Protein AF-0000000085115588 (afdb_homodimer)

Solvent-accessible surface area (backbone atoms only — not comparable to full-atom values): 31156 Å² total; per-residue (Å²): 132,54,76,67,56,54,48,55,49,46,56,51,49,45,51,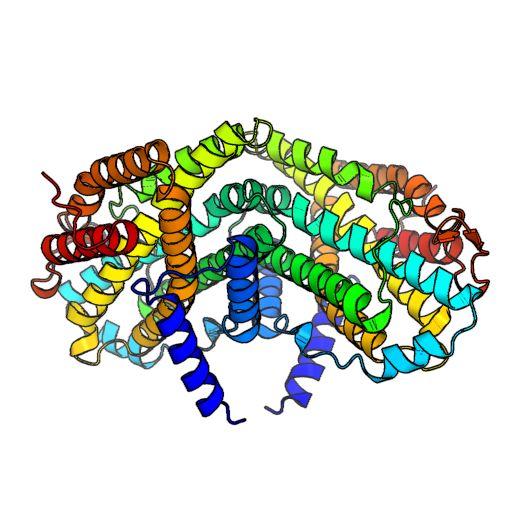53,56,56,45,58,85,53,86,68,87,64,49,72,54,57,49,23,39,52,49,28,51,47,40,58,72,66,60,59,78,54,64,84,73,57,63,46,67,68,26,34,55,49,54,72,67,46,56,70,63,61,42,43,46,49,52,50,53,49,31,40,49,34,53,50,30,41,51,48,37,76,43,39,52,35,60,33,69,57,42,91,42,72,36,38,25,43,25,44,34,50,49,44,40,49,26,40,47,52,24,48,39,39,55,49,42,27,61,67,47,67,63,50,78,72,65,90,77,64,74,46,60,64,68,70,43,41,64,60,52,30,51,53,37,54,70,30,65,87,51,56,70,66,60,35,49,52,46,48,52,52,45,34,44,50,50,24,40,42,48,47,46,27,51,47,52,41,50,54,51,30,46,34,55,69,35,41,77,78,72,44,36,61,27,59,50,51,49,48,52,56,50,48,56,53,42,43,54,49,28,29,50,28,46,51,48,49,33,60,49,34,72,43,65,71,47,34,51,50,52,52,50,50,52,61,66,44,46,69,41,59,54,50,44,69,71,54,82,43,66,50,96,89,40,78,47,78,79,63,83,57,46,54,44,54,63,45,49,51,52,40,48,52,49,52,50,32,55,46,64,35,89,74,64,66,78,122,130,55,77,67,56,56,48,55,50,46,53,50,49,47,51,52,56,56,45,59,85,54,86,68,88,63,48,71,54,56,49,23,40,52,51,28,52,47,40,59,72,65,60,60,78,52,66,85,74,56,62,49,67,66,24,34,54,48,55,72,67,46,55,69,63,62,44,44,46,50,52,51,52,50,30,40,50,33,53,49,29,40,51,49,39,76,43,38,53,36,62,32,69,56,43,91,41,72,36,38,26,46,25,44,34,48,50,44,40,47,25,40,47,52,23,49,38,40,54,49,42,26,63,68,48,67,63,50,78,70,65,90,77,66,73,47,59,65,68,69,45,41,64,60,52,30,52,52,36,54,70,30,64,87,50,56,70,66,61,35,49,54,46,48,51,52,46,34,44,50,51,25,40,42,47,46,46,27,52,48,52,41,50,55,52,30,46,34,56,69,36,41,76,77,71,42,36,61,28,59,49,50,50,49,53,55,50,48,54,55,43,44,54,48,26,29,49,27,45,52,49,49,35,60,49,35,74,41,64,70,47,33,50,52,53,51,50,50,53,60,65,45,46,69,40,59,53,50,45,71,70,55,84,44,66,49,95,89,38,78,48,77,78,63,83,58,46,56,45,54,62,47,48,51,53,40,49,52,49,50,51,32,57,46,64,34,89,75,62,66,80,124

InterPro domains:
  IPR000358 Ribonucleotide reductase small subunit family [PF00268] (33-241)
  IPR000358 Ribonucleotide reductase small subunit family [PTHR23409] (27-239)
  IPR009078 Ferritin-like superfamily [SSF47240] (31-263)
  IPR012348 Ribonucleotide reductase-like [G3DSA:1.10.620.20] (21-287)

Secondary structure (DSSP, 8-state):
--HHHHHHHHHHHHHHHT-TTS-----HHHHHHHHHHHHHHH----GGGS--HHHHHHHHHS-HHHHHHHHHHHHHHHHHHHHHHHH-HHHHHH-SSHHHHHHHHHHHHHHHHHHHHHHHHIIIII-SPPPS----TTGGGHHHHHHH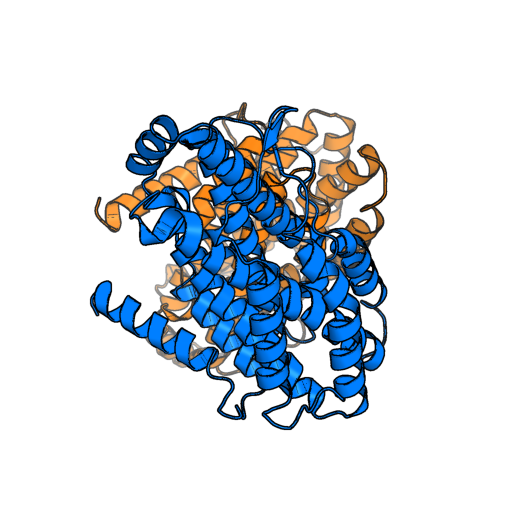HHHTTTS-HHHHHHHHHHHHIIIIIIIIIIIIHHHHHHHHHHTGGGT--HHHHHHHHHHHHHHHHHHHHHHHHHHHHTTSHHHHHHHHHHHHHHHHHHHTTTSS-EEETTEEEPPPGGG-HHHHHHHHHHHHHHHHH-TT----/--HHHHHHHHHHHHHHHT-TTS-----HHHHHHHHHHHHHHH----GGGS--HHHHHHHHHS-HHHHHHHHHHHHHHHHHHHHHHHH-HHHHHH-SSHHHHHHHHHHHHHHHHHHHHHHHHIIIII-SPPPS----TTGGGHHHHHHHHHHTTTS-HHHHHHHHHHHHIIIIIIIIIIIIHHHHHHHHHHTGGGT--HHHHHHHHHHHHHHHHHHHHHHHHHHHHTTSHHHHHHHHHHHHHHHHHHHTTTSS-EEETTEEEPPPGGG-HHHHHHHHHHHHHHHHH-TT----

pLDDT: mean 91.79, std 13.04, range [29.45, 98.94]

Sequence (584 aa):
MSVNQNEVNIDQELEALQDLSHESEESPKALAWKLYQMAIRFGTWNPQEIDLSEDKKHFKQLDEQRRAYLIHFCTGFWNAEENVALKFCPWIMIAPSIEQQAFLSTQLVDEFKHTEFFIRYFAEVLQTDREVKVLNLVHDTLDERARQLLSVLDKGPEEREIAMLEGLVHYQGVIEGIQAMVGYEVFEAVYGQYGLFPGLKEGFKQIKRDEGRHVGYGLRMMKYLSKNPSYAKRIKELFEEFLPKILVRYDQEIVVNGKRYDIPAEVNGKERLTRMYQRRLKDIFGLEANLVMSVNQNEVNIDQELEALQDLSHESEESPKALAWKLYQMAIRFGTWNPQEIDLSEDKKHFKQLDEQRRAYLIHFCTGFWNAEENVALKFCPWIMIAPSIEQQAFLSTQLVDEFKHTEFFIRYFAEVLQTDREVKVLNLVHDTLDERARQLLSVLDKGPEEREIAMLEGLVHYQGVIEGIQAMVGYEVFEAVYGQYGLFPGLKEGFKQIKRDEGRHVGYGLRMMKYLSKNPSYAKRIKELFEEFLPKILVRYDQEIVVNGKRYDIPAEVNGKERLTRMYQRRLKDIFGLEANLV

Nearest PDB structures (foldseek):
  6f6e-assembly1_B  TM=8.573E-01  e=2.546E-09  Geobacillus kaustophilus HTA426
  6qk1-assembly1_A-2  TM=8.504E-01  e=2.888E-09  Geobacillus kaustophilus HTA426
  6f6l-assembly1_B  TM=8.409E-01  e=2.888E-09  Geobacillus kaustophilus HTA426
  6i92-assembly1_A-2  TM=8.564E-01  e=5.654E-09  Geobacillus kaustophilus HTA426
  7qbk-assembly1_A-2  TM=8.369E-01  e=9.421E-08  Sulfolobus acidocaldarius DSM 639

Structure (mmCIF, N/CA/C/O backbone):
data_AF-0000000085115588-model_v1
#
loop_
_entity.id
_entity.type
_entity.pdbx_description
1 polymer 'Ribonucleotide reductase small subunit'
#
loop_
_atom_site.group_PDB
_atom_site.id
_atom_site.type_symbol
_atom_site.label_atom_id
_atom_site.label_alt_id
_atom_site.label_comp_id
_atom_site.label_asym_id
_atom_site.label_entity_id
_atom_site.label_seq_id
_atom_site.pdbx_PDB_ins_code
_atom_site.Cartn_x
_atom_site.Cartn_y
_atom_site.Cartn_z
_atom_site.occupancy
_atom_site.B_iso_or_equiv
_atom_site.auth_seq_id
_atom_site.auth_comp_id
_atom_site.auth_asym_id
_atom_site.auth_atom_id
_atom_site.pdbx_PDB_model_num
ATOM 1 N N . MET A 1 1 ? -9.727 11.086 -24.984 1 32.19 1 MET A N 1
ATOM 2 C CA . MET A 1 1 ? -10.07 12.273 -24.219 1 32.19 1 MET A CA 1
ATOM 3 C C . MET A 1 1 ? -8.812 12.984 -23.719 1 32.19 1 MET A C 1
ATOM 5 O O . MET A 1 1 ? -7.875 12.344 -23.25 1 32.19 1 MET A O 1
ATOM 9 N N . SER A 1 2 ? -8.703 14.242 -23.875 1 37.25 2 SER A N 1
ATOM 10 C CA . SER A 1 2 ? -7.484 15.008 -23.625 1 37.25 2 SER A CA 1
ATOM 11 C C . SER A 1 2 ? -7.102 14.969 -22.156 1 37.25 2 SER A C 1
ATOM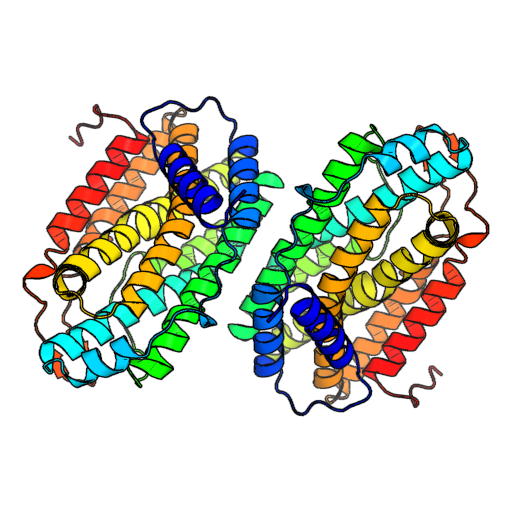 13 O O . SER A 1 2 ? -7.965 14.812 -21.297 1 37.25 2 SER A O 1
ATOM 15 N N . VAL A 1 3 ? -5.754 14.961 -21.812 1 45.66 3 VAL A N 1
ATOM 16 C CA . VAL A 1 3 ? -5.191 15.102 -20.484 1 45.66 3 VAL A CA 1
ATOM 17 C C . VAL A 1 3 ? -6.012 16.094 -19.672 1 45.66 3 VAL A C 1
ATOM 19 O O . VAL A 1 3 ? -6.289 15.875 -18.484 1 45.66 3 VAL A O 1
ATOM 22 N N . ASN A 1 4 ? -6.402 17.203 -20.25 1 45.53 4 ASN A N 1
ATOM 23 C CA . ASN A 1 4 ? -7.133 18.297 -19.594 1 45.53 4 ASN A CA 1
ATOM 24 C C . ASN A 1 4 ? -8.555 17.875 -19.234 1 45.53 4 ASN A C 1
ATOM 26 O O . ASN A 1 4 ? -9.039 18.203 -18.156 1 45.53 4 ASN A O 1
ATOM 30 N N . GLN A 1 5 ? -9.164 17.156 -20.031 1 46.38 5 GLN A N 1
ATOM 31 C CA . GLN A 1 5 ? -10.539 16.719 -19.797 1 46.38 5 GLN A CA 1
ATOM 32 C C . GLN A 1 5 ? -10.594 15.656 -18.688 1 46.38 5 GLN A C 1
ATOM 34 O O . GLN A 1 5 ? -11.5 15.672 -17.859 1 46.38 5 GLN A O 1
ATOM 39 N N . ASN A 1 6 ? -9.57 14.938 -18.641 1 51.12 6 ASN A N 1
ATOM 40 C CA . ASN A 1 6 ? -9.508 13.898 -17.609 1 51.12 6 ASN A CA 1
ATOM 41 C C . ASN A 1 6 ? -9.266 14.492 -16.219 1 51.12 6 ASN A C 1
ATOM 43 O O . ASN A 1 6 ? -9.828 14.023 -15.234 1 51.12 6 ASN A O 1
ATOM 47 N N . GLU A 1 7 ? -8.57 15.602 -16.297 1 55.06 7 GLU A N 1
ATOM 48 C CA . GLU A 1 7 ? -8.328 16.281 -15.031 1 55.06 7 GLU A CA 1
ATOM 49 C C . GLU A 1 7 ? -9.602 16.922 -14.5 1 55.06 7 GLU A C 1
ATOM 51 O O . GLU A 1 7 ? -9.883 16.875 -13.297 1 55.06 7 GLU A O 1
ATOM 56 N N . VAL A 1 8 ? -10.273 17.578 -15.344 1 51.06 8 VAL A N 1
ATOM 57 C CA . VAL A 1 8 ? -11.508 18.25 -14.969 1 51.06 8 VAL A CA 1
ATOM 58 C C . VAL A 1 8 ? -12.516 17.234 -14.43 1 51.06 8 VAL A C 1
ATOM 60 O O . VAL A 1 8 ? -13.195 17.5 -13.43 1 51.06 8 VAL A O 1
ATOM 63 N N . ASN A 1 9 ? -12.445 16.125 -14.961 1 64 9 ASN A N 1
ATOM 64 C CA . ASN A 1 9 ? -13.398 15.094 -14.562 1 64 9 ASN A CA 1
ATOM 65 C C . ASN A 1 9 ? -13.047 14.492 -13.211 1 64 9 ASN A C 1
ATOM 67 O O . ASN A 1 9 ? -13.922 14.289 -12.367 1 64 9 ASN A O 1
ATOM 71 N N . ILE A 1 10 ? -11.836 14.578 -12.953 1 65.38 10 ILE A N 1
ATOM 72 C CA . ILE A 1 10 ? -11.391 14.008 -11.688 1 65.38 10 ILE A CA 1
ATOM 73 C C . ILE A 1 10 ? -11.75 14.953 -10.539 1 65.38 10 ILE A C 1
ATOM 75 O O . ILE A 1 10 ? -12.234 14.516 -9.5 1 65.38 10 ILE A O 1
ATOM 79 N N . ASP A 1 11 ? -11.469 16.219 -10.773 1 67.5 11 ASP A N 1
ATOM 80 C CA . ASP A 1 11 ? -11.75 17.203 -9.734 1 67.5 11 ASP A CA 1
ATOM 81 C C . ASP A 1 11 ? -13.242 17.25 -9.406 1 67.5 11 ASP A C 1
ATOM 83 O O . ASP A 1 11 ? -13.625 17.359 -8.242 1 67.5 11 ASP A O 1
ATOM 87 N N . GLN A 1 12 ? -13.945 17.062 -10.406 1 69.31 12 GLN A N 1
ATOM 88 C CA . GLN A 1 12 ? -15.391 17.047 -10.203 1 69.31 12 GLN A CA 1
ATOM 89 C C . GLN A 1 12 ? -15.82 15.805 -9.438 1 69.31 12 GLN A C 1
ATOM 91 O O . GLN A 1 12 ? -16.672 15.883 -8.547 1 69.31 12 GLN A O 1
ATOM 96 N N . GLU A 1 13 ? -15.211 14.734 -9.797 1 69.94 13 GLU A N 1
ATOM 97 C CA . GLU A 1 13 ? -15.547 13.5 -9.102 1 69.94 13 GLU A CA 1
ATOM 98 C C . GLU A 1 13 ? -15.117 13.547 -7.641 1 69.94 13 GLU A C 1
ATOM 100 O O . GLU A 1 13 ? -15.844 13.086 -6.758 1 69.94 13 GLU A O 1
ATOM 105 N N . LEU A 1 14 ? -14.023 14.094 -7.457 1 72.38 14 LEU A N 1
ATOM 106 C CA . LEU A 1 14 ? -13.523 14.234 -6.094 1 72.38 14 LEU A CA 1
ATOM 107 C C . LEU A 1 14 ? -14.406 15.18 -5.281 1 72.38 14 LEU A C 1
ATOM 109 O O . LEU A 1 14 ? -14.68 14.922 -4.109 1 72.38 14 LEU A O 1
ATOM 113 N N . GLU A 1 15 ? -14.812 16.25 -5.969 1 68.38 15 GLU A N 1
ATOM 114 C CA . GLU A 1 15 ? -15.719 17.188 -5.312 1 68.38 15 GLU A CA 1
ATOM 115 C C . GLU A 1 15 ? -17.031 16.516 -4.945 1 68.38 15 GLU A C 1
ATOM 117 O O . GLU A 1 15 ? -17.578 16.766 -3.869 1 68.38 15 GLU A O 1
ATOM 122 N N . ALA A 1 16 ? -17.422 15.664 -5.785 1 67.69 16 ALA A N 1
ATOM 123 C CA . ALA A 1 16 ? -18.672 14.953 -5.535 1 67.69 16 ALA A CA 1
ATOM 124 C C . ALA A 1 16 ? -18.531 13.992 -4.355 1 67.69 16 ALA A C 1
ATOM 126 O O . ALA A 1 16 ? -19.453 13.859 -3.545 1 67.69 16 ALA A O 1
ATOM 127 N N . LEU A 1 17 ? -17.469 13.469 -4.266 1 71.06 17 LEU A N 1
ATOM 128 C CA . LEU A 1 17 ? -17.188 12.523 -3.188 1 71.06 17 LEU A CA 1
ATOM 129 C C . LEU A 1 17 ? -17.156 13.242 -1.84 1 71.06 17 LEU A C 1
ATOM 131 O O . LEU A 1 17 ? -17.516 12.664 -0.815 1 71.06 17 LEU A O 1
ATOM 135 N N . GLN A 1 18 ? -16.781 14.445 -1.926 1 68.62 18 GLN A N 1
ATOM 136 C CA . GLN A 1 18 ? -16.625 15.211 -0.694 1 68.62 18 GLN A CA 1
ATOM 137 C C . GLN A 1 18 ? -17.906 15.953 -0.331 1 68.62 18 GLN A C 1
ATOM 139 O O . GLN A 1 18 ? -17.984 16.594 0.717 1 68.62 18 GLN A O 1
ATOM 144 N N . ASP A 1 19 ? -18.828 15.836 -1.34 1 66.12 19 ASP A N 1
ATOM 145 C CA . ASP A 1 19 ? -20.125 16.438 -1.044 1 66.12 19 ASP A CA 1
ATOM 146 C C . ASP A 1 19 ? -20.938 15.57 -0.087 1 66.12 19 ASP A C 1
ATOM 148 O O . ASP A 1 19 ? -21.656 14.672 -0.519 1 66.12 19 ASP A O 1
ATOM 152 N N . LEU A 1 20 ? -20.844 15.758 1.133 1 67.06 20 LEU A N 1
ATOM 153 C CA . LEU A 1 20 ? -21.438 14.977 2.207 1 67.06 20 LEU A CA 1
ATOM 154 C C . LEU A 1 20 ? -22.891 15.391 2.42 1 67.06 20 LEU A C 1
ATOM 156 O O . LEU A 1 20 ? -23.578 14.859 3.303 1 67.06 20 LEU A O 1
ATOM 160 N N . SER A 1 21 ? -23.266 16.328 1.615 1 61.66 21 SER A N 1
ATOM 161 C CA . SER A 1 21 ? -24.641 16.812 1.773 1 61.66 21 SER A CA 1
ATOM 162 C C . SER A 1 21 ? -25.641 15.781 1.265 1 61.66 21 SER A C 1
ATOM 164 O O . SER A 1 21 ? -26.812 15.812 1.648 1 61.66 21 SER A O 1
ATOM 166 N N . HIS A 1 22 ? -25.156 14.945 0.416 1 61 22 HIS A N 1
ATOM 167 C CA . HIS A 1 22 ? -26.078 13.938 -0.104 1 61 22 HIS A CA 1
ATOM 168 C C . HIS A 1 22 ? -25.812 12.57 0.511 1 61 22 HIS A C 1
ATOM 170 O O . HIS A 1 22 ? -24.656 12.148 0.623 1 61 22 HIS A O 1
ATOM 176 N N . GLU A 1 23 ? -26.922 12.156 1.131 1 62.22 23 GLU A N 1
ATOM 177 C CA . GLU A 1 23 ? -26.828 10.797 1.647 1 62.22 23 GLU A CA 1
ATOM 178 C C . GLU A 1 23 ? -26.484 9.805 0.537 1 62.22 23 GLU A C 1
ATOM 180 O O . GLU A 1 23 ? -27.047 9.867 -0.554 1 62.22 23 GLU A O 1
ATOM 185 N N . SER A 1 24 ? -25.359 9.203 0.703 1 65.25 24 SER A N 1
ATOM 186 C CA . SER A 1 24 ? -25.016 8.172 -0.266 1 65.25 24 SER A CA 1
ATOM 187 C C . SER A 1 24 ? -25.594 6.82 0.147 1 65.25 24 SER A C 1
ATOM 189 O O . SER A 1 24 ? -25.562 6.457 1.326 1 65.25 24 SER A O 1
ATOM 191 N N . GLU A 1 25 ? -26.312 6.246 -0.716 1 70.5 25 GLU A N 1
ATOM 192 C CA . GLU A 1 25 ? -26.828 4.895 -0.507 1 70.5 25 GLU A CA 1
ATOM 193 C C . GLU A 1 25 ? -25.75 3.85 -0.799 1 70.5 25 GLU A C 1
ATOM 195 O O . GLU A 1 25 ? -26.016 2.648 -0.692 1 70.5 25 GLU A O 1
ATOM 200 N N . GLU A 1 26 ? -24.656 4.355 -0.874 1 84.62 26 GLU A N 1
ATOM 201 C CA . GLU A 1 26 ? -23.594 3.445 -1.26 1 84.62 26 GLU A CA 1
ATOM 202 C C . GLU A 1 26 ? -23.047 2.678 -0.054 1 84.62 26 GLU A C 1
ATOM 204 O O . GLU A 1 26 ? -22.828 3.258 1.012 1 84.62 26 GLU A O 1
ATOM 209 N N . SER A 1 27 ? -22.938 1.324 -0.214 1 92.56 27 SER A N 1
ATOM 210 C CA . SER A 1 27 ? -22.359 0.505 0.852 1 92.56 27 SER A CA 1
ATOM 211 C C . SER A 1 27 ? -20.891 0.828 1.072 1 92.56 27 SER A C 1
ATOM 213 O O . SER A 1 27 ? -20.219 1.354 0.178 1 92.56 27 SER A O 1
ATOM 215 N N . PRO A 1 28 ? -20.422 0.556 2.268 1 93.94 28 PRO A N 1
ATOM 216 C CA . PRO A 1 28 ? -19 0.773 2.533 1 93.94 28 PRO A CA 1
ATOM 217 C C . PRO A 1 28 ? -18.094 0.077 1.518 1 93.94 28 PRO A C 1
ATOM 219 O O . PRO A 1 28 ? -17.094 0.651 1.079 1 93.94 28 PRO A O 1
ATOM 222 N N . LYS A 1 29 ? -18.438 -1.104 1.117 1 95.75 29 LYS A N 1
ATOM 223 C CA . LYS A 1 29 ? -17.656 -1.852 0.141 1 95.75 29 LYS A CA 1
ATOM 224 C C . LYS A 1 29 ? -17.656 -1.151 -1.215 1 95.75 29 LYS A C 1
ATOM 226 O O . LYS A 1 29 ? -16.609 -1.028 -1.854 1 95.75 29 LYS A O 1
ATOM 231 N N . ALA A 1 30 ? -18.797 -0.751 -1.607 1 95.25 30 ALA A N 1
ATOM 232 C CA . ALA A 1 30 ? -18.938 -0.085 -2.9 1 95.25 30 ALA A CA 1
ATOM 233 C C . ALA A 1 30 ? -18.188 1.246 -2.914 1 95.25 30 ALA A C 1
ATOM 235 O O . ALA A 1 30 ? -17.531 1.59 -3.902 1 95.25 30 ALA A O 1
ATOM 236 N N . LEU A 1 31 ? -18.297 1.987 -1.843 1 94.25 31 LEU A N 1
ATOM 237 C CA . LEU A 1 31 ? -17.578 3.25 -1.707 1 94.25 31 LEU A CA 1
ATOM 238 C C . LEU A 1 31 ? -16.062 3.031 -1.808 1 94.25 31 LEU A C 1
ATOM 240 O O . LEU A 1 31 ? -15.383 3.729 -2.561 1 94.25 31 LEU A O 1
ATOM 244 N N . ALA A 1 32 ? -15.609 2.041 -1.048 1 97.25 32 ALA A N 1
ATOM 245 C CA . ALA A 1 32 ? -14.18 1.757 -1.023 1 97.25 32 ALA A CA 1
ATOM 246 C C . ALA A 1 32 ? -13.672 1.352 -2.406 1 97.25 32 ALA A C 1
ATOM 248 O O . ALA A 1 32 ? -12.602 1.788 -2.838 1 97.25 32 ALA A O 1
ATOM 249 N N . TRP A 1 33 ? -14.43 0.535 -3.057 1 96.94 33 TRP A N 1
ATOM 250 C CA . TRP A 1 33 ? -14.039 0.072 -4.383 1 96.94 33 TRP A CA 1
ATOM 251 C C . TRP A 1 33 ? -13.977 1.233 -5.371 1 96.94 33 TRP A C 1
ATOM 253 O O . TRP A 1 33 ? -13.055 1.316 -6.188 1 96.94 33 TRP A O 1
ATOM 263 N N . LYS A 1 34 ? -14.938 2.102 -5.293 1 94.25 34 LYS A N 1
ATOM 264 C CA . LYS A 1 34 ? -14.969 3.293 -6.137 1 94.25 34 LYS A CA 1
ATOM 265 C C . LYS A 1 34 ? -13.742 4.168 -5.891 1 94.25 34 LYS A C 1
ATOM 267 O O . LYS A 1 34 ? -13.109 4.629 -6.84 1 94.25 34 LYS A O 1
ATOM 272 N N . LEU A 1 35 ? -13.453 4.367 -4.672 1 96.19 35 LEU A N 1
ATOM 273 C CA . LEU A 1 35 ? -12.32 5.207 -4.309 1 96.19 35 LEU A CA 1
ATOM 274 C C . LEU A 1 35 ? -11.008 4.543 -4.691 1 96.19 35 LEU A C 1
ATOM 276 O O . LEU A 1 35 ? -10.055 5.223 -5.086 1 96.19 35 LEU A O 1
ATOM 280 N N . TYR A 1 36 ? -10.977 3.234 -4.555 1 97.94 36 TYR A N 1
ATOM 281 C CA . TYR A 1 36 ? -9.82 2.479 -5.031 1 97.94 36 TYR A CA 1
ATOM 282 C C . TYR A 1 36 ? -9.602 2.693 -6.523 1 97.94 36 TYR A C 1
ATOM 284 O O . TYR A 1 36 ? -8.492 3.021 -6.953 1 97.94 36 TYR A O 1
ATOM 292 N N . GLN A 1 37 ? -10.648 2.568 -7.266 1 96.19 37 GLN A N 1
ATOM 293 C CA . GLN A 1 37 ? -10.555 2.756 -8.711 1 96.19 37 GLN A CA 1
ATOM 294 C C . GLN A 1 37 ? -10.102 4.172 -9.055 1 96.19 37 GLN A C 1
ATOM 296 O O . GLN A 1 37 ? -9.32 4.371 -9.992 1 96.19 37 GLN A O 1
ATOM 301 N N . MET A 1 38 ? -10.555 5.109 -8.344 1 94.06 38 MET A N 1
ATOM 302 C CA . MET A 1 38 ? -10.141 6.496 -8.555 1 94.06 38 MET A CA 1
ATOM 303 C C . MET A 1 38 ? -8.648 6.668 -8.281 1 94.06 38 MET A C 1
ATOM 305 O O . MET A 1 38 ? -7.961 7.371 -9.023 1 94.06 38 MET A O 1
ATOM 309 N N . ALA A 1 39 ? -8.203 6.039 -7.219 1 97 39 ALA A N 1
ATOM 310 C CA . ALA A 1 39 ? -6.781 6.133 -6.879 1 97 39 ALA A CA 1
ATOM 311 C C . ALA A 1 39 ? -5.918 5.52 -7.977 1 97 39 ALA A C 1
ATOM 313 O O . ALA A 1 39 ? -4.871 6.07 -8.328 1 97 39 ALA A O 1
ATOM 314 N N . ILE A 1 40 ? -6.352 4.371 -8.492 1 97 40 ILE A N 1
ATOM 315 C CA . ILE A 1 40 ? -5.602 3.678 -9.539 1 97 40 ILE A CA 1
ATOM 316 C C . ILE A 1 40 ? -5.543 4.547 -10.789 1 97 40 ILE A C 1
ATOM 318 O O . ILE A 1 40 ? -4.52 4.594 -11.477 1 97 40 ILE A O 1
ATOM 322 N N . ARG A 1 41 ? -6.527 5.289 -11.039 1 92.31 41 ARG A N 1
ATOM 323 C CA . ARG A 1 41 ? -6.629 6.066 -12.273 1 92.31 41 ARG A CA 1
ATOM 324 C C . ARG A 1 41 ? -5.953 7.422 -12.125 1 92.31 41 ARG A C 1
ATOM 326 O O . ARG A 1 41 ? -5.293 7.898 -13.047 1 92.31 41 ARG A O 1
ATOM 333 N N . PHE A 1 42 ? -6.129 8 -10.914 1 88.25 42 PHE A N 1
ATOM 334 C CA . PHE A 1 42 ? -5.789 9.414 -10.836 1 88.25 42 PHE A CA 1
ATOM 335 C C . PHE A 1 42 ? -4.734 9.664 -9.758 1 88.25 42 PHE A C 1
ATOM 337 O O . PHE A 1 42 ? -4.211 10.773 -9.641 1 88.25 42 PHE A O 1
ATOM 344 N N . GLY A 1 43 ? -4.492 8.695 -8.977 1 91.75 43 GLY A N 1
ATOM 345 C CA . GLY A 1 43 ? -3.51 8.852 -7.918 1 91.75 43 GLY A CA 1
ATOM 346 C C . GLY A 1 43 ? -2.09 8.57 -8.367 1 91.75 43 GLY A C 1
ATOM 347 O O . GLY A 1 43 ? -1.272 8.07 -7.598 1 91.75 43 GLY A O 1
ATOM 348 N N . THR A 1 44 ? -1.683 8.945 -9.641 1 93.75 44 THR A N 1
ATOM 349 C CA . THR A 1 44 ? -0.444 8.422 -10.203 1 93.75 44 THR A CA 1
ATOM 350 C C . THR A 1 44 ? 0.615 9.523 -10.289 1 93.75 44 THR A C 1
ATOM 352 O O . THR A 1 44 ? 1.596 9.391 -11.023 1 93.75 44 THR A O 1
ATOM 355 N N . TRP A 1 45 ? 0.37 10.648 -9.578 1 96.06 45 TRP A N 1
ATOM 356 C CA . TRP A 1 45 ? 1.364 11.711 -9.648 1 96.06 45 TRP A CA 1
ATOM 357 C C . TRP A 1 45 ? 2.695 11.258 -9.055 1 96.06 45 TRP A C 1
ATOM 359 O O . TRP A 1 45 ? 2.73 10.367 -8.203 1 96.06 45 TRP A O 1
ATOM 369 N N . ASN A 1 46 ? 3.799 11.828 -9.562 1 97.31 46 ASN A N 1
ATOM 370 C CA . ASN A 1 46 ? 5.172 11.547 -9.164 1 97.31 46 ASN A CA 1
ATOM 371 C C . ASN A 1 46 ? 5.84 12.766 -8.531 1 97.31 46 ASN A C 1
ATOM 373 O O . ASN A 1 46 ? 6.082 13.766 -9.211 1 97.31 46 ASN A O 1
ATOM 377 N N . PRO A 1 47 ? 6.152 12.656 -7.223 1 98.19 47 PRO A N 1
ATOM 378 C CA . PRO A 1 47 ? 6.777 13.797 -6.559 1 98.19 47 PRO A CA 1
ATOM 379 C C . PRO A 1 47 ? 8.023 14.297 -7.289 1 98.19 47 PRO A C 1
ATOM 381 O O . PRO A 1 47 ? 8.328 15.492 -7.258 1 98.19 47 PRO A O 1
ATOM 384 N N . GLN A 1 48 ? 8.695 13.453 -8.039 1 97.56 48 GLN A N 1
ATOM 385 C CA . GLN A 1 48 ? 9.945 13.797 -8.711 1 97.56 48 GLN A CA 1
ATOM 386 C C . GLN A 1 48 ? 9.703 14.727 -9.891 1 97.56 48 GLN A C 1
ATOM 388 O O . GLN A 1 48 ? 10.625 15.391 -10.375 1 97.56 48 GLN A O 1
ATOM 393 N N . GLU A 1 49 ? 8.508 14.789 -10.32 1 97.38 49 GLU A N 1
ATOM 394 C CA . GLU A 1 49 ? 8.203 15.547 -11.531 1 97.38 49 GLU A CA 1
ATOM 395 C C . GLU A 1 49 ? 7.828 16.984 -11.195 1 97.38 49 GLU A C 1
ATOM 397 O O . GLU A 1 49 ? 7.691 17.828 -12.094 1 97.38 49 GLU A O 1
ATOM 402 N N . ILE A 1 50 ? 7.695 17.328 -9.922 1 98.25 50 ILE A N 1
ATOM 403 C CA . ILE A 1 50 ? 7.355 18.688 -9.516 1 98.25 50 ILE A CA 1
ATOM 404 C C . ILE A 1 50 ? 8.586 19.594 -9.633 1 98.25 50 ILE A C 1
ATOM 406 O O . ILE A 1 50 ? 9.641 19.281 -9.07 1 98.25 50 ILE A O 1
ATOM 410 N N . ASP A 1 51 ? 8.469 20.641 -10.398 1 98.56 51 ASP A N 1
ATOM 411 C CA . ASP A 1 51 ? 9.57 21.578 -10.57 1 98.56 51 ASP A CA 1
ATOM 412 C C . ASP A 1 51 ? 9.758 22.438 -9.32 1 98.56 51 ASP A C 1
ATOM 414 O O . ASP A 1 51 ? 8.836 23.156 -8.914 1 98.56 51 ASP A O 1
ATOM 418 N N . LEU A 1 52 ? 10.938 22.406 -8.727 1 98.69 52 LEU A N 1
ATOM 419 C CA . LEU A 1 52 ? 11.203 23.141 -7.492 1 98.69 52 LEU A CA 1
ATOM 420 C C . LEU A 1 52 ? 12.195 24.281 -7.738 1 98.69 52 LEU A C 1
ATOM 422 O O . LEU A 1 52 ? 12.688 24.891 -6.793 1 98.69 52 LEU A O 1
ATOM 426 N N . SER A 1 53 ? 12.422 24.594 -9.008 1 98.5 53 SER A N 1
ATOM 427 C CA . SER A 1 53 ? 13.438 25.578 -9.352 1 98.5 53 SER A CA 1
ATOM 428 C C . SER A 1 53 ? 13.094 26.953 -8.805 1 98.5 53 SER A C 1
ATOM 430 O O . SER A 1 53 ? 13.945 27.641 -8.219 1 98.5 53 SER A O 1
ATOM 432 N N . GLU A 1 54 ? 11.898 27.453 -8.977 1 98.62 54 GLU A N 1
ATOM 433 C CA . GLU A 1 54 ? 11.484 28.766 -8.477 1 98.62 54 GLU A CA 1
ATOM 434 C C . GLU A 1 54 ? 11.461 28.781 -6.953 1 98.62 54 GLU A C 1
ATOM 436 O O . GLU A 1 54 ? 11.734 29.812 -6.34 1 98.62 54 GLU A O 1
ATOM 441 N N . ASP A 1 55 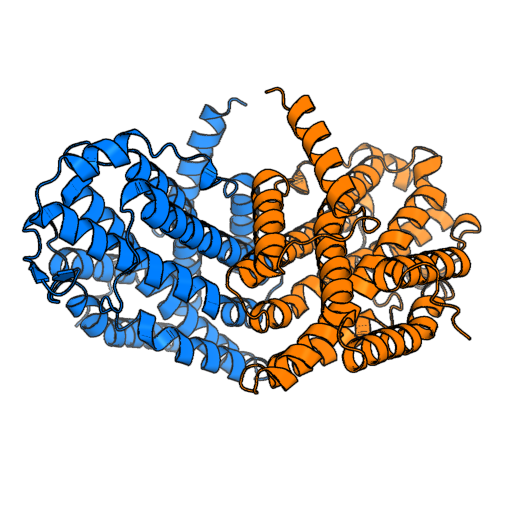? 11.117 27.656 -6.348 1 98.88 55 ASP A N 1
ATOM 442 C CA . ASP A 1 55 ? 11.078 27.578 -4.891 1 98.88 55 ASP A CA 1
ATOM 443 C C . ASP A 1 55 ? 12.453 27.828 -4.281 1 98.88 55 ASP A C 1
ATOM 445 O O . ASP A 1 55 ? 12.57 28.484 -3.242 1 98.88 55 ASP A O 1
ATOM 449 N N . LYS A 1 56 ? 13.453 27.266 -4.898 1 98.56 56 LYS A N 1
ATOM 450 C CA . LYS A 1 56 ? 14.82 27.5 -4.438 1 98.56 56 LYS A CA 1
ATOM 451 C C . LYS A 1 56 ? 15.164 28.984 -4.438 1 98.56 56 LYS A C 1
ATOM 453 O O . LYS A 1 56 ? 15.773 29.484 -3.492 1 98.56 56 LYS A O 1
ATOM 458 N N . LYS A 1 57 ? 14.781 29.656 -5.477 1 98.31 57 LYS A N 1
ATOM 459 C CA . LYS A 1 57 ? 15.031 31.094 -5.574 1 98.31 57 LYS A CA 1
ATOM 460 C C . LYS A 1 57 ? 14.25 31.859 -4.512 1 98.31 57 LYS A C 1
ATOM 462 O O . LYS A 1 57 ? 14.797 32.75 -3.85 1 98.31 57 LYS A O 1
ATOM 467 N N . HIS A 1 58 ? 12.961 31.547 -4.379 1 98.5 58 HIS A N 1
ATOM 468 C CA . HIS A 1 58 ? 12.117 32.219 -3.396 1 98.5 58 HIS A CA 1
ATOM 469 C C . HIS A 1 58 ? 12.688 32.062 -1.988 1 98.5 58 HIS A C 1
ATOM 471 O O . HIS A 1 58 ? 12.703 33.031 -1.213 1 98.5 58 HIS A O 1
ATOM 477 N N . PHE A 1 59 ? 13.109 30.859 -1.66 1 98.44 59 PHE A N 1
ATOM 478 C CA . PHE A 1 59 ? 13.609 30.578 -0.317 1 98.44 59 PHE A CA 1
ATOM 479 C C . PHE A 1 59 ? 14.828 31.438 0.002 1 98.44 59 PHE A C 1
ATOM 481 O O . PHE A 1 59 ? 14.945 31.969 1.106 1 98.44 59 PHE A O 1
ATOM 488 N N . LYS A 1 60 ? 15.719 31.641 -0.974 1 96.75 60 LYS A N 1
ATOM 489 C CA . LYS A 1 60 ? 16.938 32.438 -0.805 1 96.75 60 LYS A CA 1
ATOM 490 C C . LYS A 1 60 ? 16.609 33.906 -0.617 1 96.75 60 LYS A C 1
ATOM 492 O O . LYS A 1 60 ? 17.375 34.656 0 1 96.75 60 LYS A O 1
ATOM 497 N N . GLN A 1 61 ? 15.461 34.25 -1.072 1 97 61 GLN A N 1
ATOM 498 C CA . GLN A 1 61 ? 15.117 35.688 -1.072 1 97 61 GLN A CA 1
ATOM 499 C C . GLN A 1 61 ? 14.273 36.031 0.147 1 97 61 GLN A C 1
ATOM 501 O O . GLN A 1 61 ? 14.109 37.219 0.464 1 97 61 GLN A O 1
ATOM 506 N N . LEU A 1 62 ? 13.797 35.094 0.892 1 96.38 62 LEU A N 1
ATOM 507 C CA . LEU A 1 62 ? 12.969 35.344 2.062 1 96.38 62 LEU A CA 1
ATOM 508 C C . LEU A 1 62 ? 13.789 35.938 3.205 1 96.38 62 LEU A C 1
ATOM 510 O O . LEU A 1 62 ? 15 35.719 3.287 1 96.38 62 LEU A O 1
ATOM 514 N N . ASP A 1 63 ? 13.133 36.719 3.967 1 95.5 63 ASP A N 1
ATOM 515 C CA . ASP A 1 63 ? 13.781 37.125 5.211 1 95.5 63 ASP A CA 1
ATOM 516 C C . ASP A 1 63 ? 13.898 35.969 6.184 1 95.5 63 ASP A C 1
ATOM 518 O O . ASP A 1 63 ? 13.258 34.906 6 1 95.5 63 ASP A O 1
ATOM 522 N N . GLU A 1 64 ? 14.609 36.094 7.223 1 95.31 64 GLU A N 1
ATOM 523 C CA . GLU A 1 64 ? 14.961 35.031 8.164 1 95.31 64 GLU A CA 1
ATOM 524 C C . GLU A 1 64 ? 13.719 34.469 8.859 1 95.31 64 GLU A C 1
ATOM 526 O O . GLU A 1 64 ? 13.594 33.25 9.031 1 95.31 64 GLU A O 1
ATOM 531 N N . GLN A 1 65 ? 12.852 35.344 9.211 1 94.44 65 GLN A N 1
ATOM 532 C CA . GLN A 1 65 ? 11.648 34.938 9.93 1 94.44 65 GLN A CA 1
ATOM 533 C C . GLN A 1 65 ? 10.773 34.062 9.062 1 94.44 65 GLN A C 1
ATOM 535 O O . GLN A 1 65 ? 10.305 33 9.516 1 94.44 65 GLN A O 1
ATOM 540 N N . ARG A 1 66 ? 10.555 34.406 7.863 1 95.38 66 ARG A N 1
ATOM 541 C CA . ARG A 1 66 ? 9.695 33.656 6.969 1 95.38 66 ARG A CA 1
ATOM 542 C C . ARG A 1 66 ? 10.352 32.344 6.543 1 95.38 66 ARG A C 1
ATOM 544 O O . ARG A 1 66 ? 9.68 31.344 6.34 1 95.38 66 ARG A O 1
ATOM 551 N N . ARG A 1 67 ? 11.648 32.375 6.461 1 96.06 67 ARG A N 1
ATOM 552 C CA . ARG A 1 67 ? 12.391 31.172 6.172 1 96.06 67 ARG A CA 1
ATOM 553 C C . ARG A 1 67 ? 12.25 30.172 7.312 1 96.06 67 ARG A C 1
ATOM 555 O O . ARG A 1 67 ? 12.031 28.969 7.074 1 96.06 67 ARG A O 1
ATOM 562 N N . ALA A 1 68 ? 12.422 30.672 8.5 1 95.06 68 ALA A N 1
ATOM 563 C CA . ALA A 1 68 ? 12.336 29.812 9.68 1 95.06 68 ALA A CA 1
ATOM 564 C C . ALA A 1 68 ? 10.953 29.203 9.812 1 95.06 68 ALA A C 1
ATOM 566 O O . ALA A 1 68 ? 10.82 28.016 10.141 1 95.06 68 ALA A O 1
ATOM 567 N N . TYR A 1 69 ? 9.969 29.969 9.508 1 96.06 69 TYR A N 1
ATOM 568 C CA . TYR A 1 69 ? 8.617 29.438 9.609 1 96.06 69 TYR A CA 1
ATOM 569 C C . TYR A 1 69 ? 8.383 28.359 8.555 1 96.06 69 TYR A C 1
ATOM 571 O O . TYR A 1 69 ? 7.711 27.359 8.828 1 96.06 69 TYR A O 1
ATOM 579 N N . LEU A 1 70 ? 8.883 28.578 7.379 1 97.25 70 LEU A N 1
ATOM 580 C CA . LEU A 1 70 ? 8.711 27.578 6.332 1 97.25 70 LEU A CA 1
ATOM 581 C C . LEU A 1 70 ? 9.352 26.25 6.734 1 97.25 70 LEU A C 1
ATOM 583 O O . LEU A 1 70 ? 8.773 25.188 6.512 1 97.25 70 LEU A O 1
ATOM 587 N N . ILE A 1 71 ? 10.555 26.359 7.309 1 96.88 71 ILE A N 1
ATOM 588 C CA . ILE A 1 71 ? 11.242 25.156 7.77 1 96.88 71 ILE A CA 1
ATOM 589 C C . ILE A 1 71 ? 10.414 24.453 8.836 1 96.88 71 ILE A C 1
ATOM 591 O O . ILE A 1 71 ? 10.203 23.234 8.766 1 96.88 71 ILE A O 1
ATOM 595 N N . HIS A 1 72 ? 9.898 25.188 9.781 1 96.38 72 HIS A N 1
ATOM 596 C CA . HIS A 1 72 ? 9.055 24.656 10.844 1 96.38 72 HIS A CA 1
ATOM 597 C C . HIS A 1 72 ? 7.785 24.031 10.273 1 96.38 72 HIS A C 1
ATOM 599 O O . HIS A 1 72 ? 7.41 22.922 10.656 1 96.38 72 HIS A O 1
ATOM 605 N N . PHE A 1 73 ? 7.176 24.781 9.391 1 96.56 73 PHE A N 1
ATOM 606 C CA . PHE A 1 73 ? 5.926 24.375 8.758 1 96.56 73 PHE A CA 1
ATOM 607 C C . PHE A 1 73 ? 6.105 23.078 7.988 1 96.56 73 PHE A C 1
ATOM 609 O O . PHE A 1 73 ? 5.348 22.125 8.195 1 96.56 73 PHE A O 1
ATOM 616 N N . CYS A 1 74 ? 7.16 22.969 7.203 1 97.44 74 CYS A N 1
ATOM 617 C CA . CYS A 1 74 ? 7.41 21.781 6.395 1 97.44 74 CYS A CA 1
ATOM 618 C C . CYS A 1 74 ? 7.883 20.625 7.262 1 97.44 74 CYS A C 1
ATOM 620 O O . CYS A 1 74 ? 7.621 19.469 6.945 1 97.44 74 CYS A O 1
ATOM 622 N N . THR A 1 75 ? 8.578 20.922 8.359 1 97.12 75 THR A N 1
ATOM 623 C CA . THR A 1 75 ? 8.945 19.875 9.312 1 97.12 75 THR A CA 1
ATOM 624 C C . THR A 1 75 ? 7.695 19.188 9.859 1 97.12 75 THR A C 1
ATOM 626 O O . THR A 1 75 ? 7.641 17.969 9.953 1 97.12 75 THR A O 1
ATOM 629 N N . GLY A 1 76 ? 6.711 20.016 10.203 1 95.94 76 GLY A N 1
ATOM 630 C CA . GLY A 1 76 ? 5.457 19.453 10.695 1 95.94 76 GLY A CA 1
ATOM 631 C C . GLY A 1 76 ? 4.777 18.547 9.695 1 95.94 76 GLY A C 1
ATOM 632 O O . GLY A 1 76 ? 4.289 17.469 10.062 1 95.94 76 GLY A O 1
ATOM 633 N N . PHE A 1 77 ? 4.75 18.938 8.453 1 97.19 77 PHE A N 1
ATOM 634 C CA . PHE A 1 77 ? 4.125 18.125 7.418 1 97.19 77 PHE A CA 1
ATOM 635 C C . PHE A 1 77 ? 4.914 16.844 7.184 1 97.19 77 PHE A C 1
ATOM 637 O O . PHE A 1 77 ? 4.332 15.766 7.074 1 97.19 77 PHE A O 1
ATOM 644 N N . TRP A 1 78 ? 6.254 16.984 7.098 1 97.12 78 TRP A N 1
ATOM 645 C CA . TRP A 1 78 ? 7.078 15.805 6.887 1 97.12 78 TRP A CA 1
ATOM 646 C C . TRP A 1 78 ? 6.863 14.789 8.008 1 97.12 78 TRP A C 1
ATOM 648 O O . TRP A 1 78 ? 6.625 13.609 7.742 1 97.12 78 TRP A O 1
ATOM 658 N N . ASN A 1 79 ? 6.902 15.266 9.273 1 96.19 79 ASN A N 1
ATOM 659 C CA . ASN A 1 79 ? 6.699 14.391 10.422 1 96.19 79 ASN A CA 1
ATOM 660 C C . ASN A 1 79 ? 5.348 13.688 10.359 1 96.19 79 ASN A C 1
ATOM 662 O O . ASN A 1 79 ? 5.254 12.484 10.617 1 96.19 79 ASN A O 1
ATOM 666 N N . ALA A 1 80 ? 4.363 14.438 10.016 1 95.94 80 ALA A N 1
ATOM 667 C CA . ALA A 1 80 ? 3.002 13.906 10.023 1 95.94 80 ALA A CA 1
ATOM 668 C C . ALA A 1 80 ? 2.811 12.875 8.922 1 95.94 80 ALA A C 1
ATOM 670 O O . ALA A 1 80 ? 2.289 11.781 9.164 1 95.94 80 ALA A O 1
ATOM 671 N N . GLU A 1 81 ? 3.242 13.242 7.695 1 97.12 81 GLU A N 1
ATOM 672 C CA . GLU A 1 81 ? 3.088 12.32 6.574 1 97.12 81 GLU A CA 1
ATOM 673 C C . GLU A 1 81 ? 3.84 11.016 6.82 1 97.12 81 GLU A C 1
ATOM 675 O O . GLU A 1 81 ? 3.307 9.93 6.578 1 97.12 81 GLU A O 1
ATOM 680 N N . GLU A 1 82 ? 5.043 11.117 7.289 1 96.69 82 GLU A N 1
ATOM 681 C CA . GLU A 1 82 ? 5.859 9.938 7.559 1 96.69 82 GLU A CA 1
ATOM 682 C C . GLU A 1 82 ? 5.258 9.094 8.672 1 96.69 82 GLU A C 1
ATOM 684 O O . GLU A 1 82 ? 5.246 7.863 8.586 1 96.69 82 GLU A O 1
ATOM 689 N N . ASN A 1 83 ? 4.809 9.766 9.727 1 96.62 83 ASN A N 1
ATOM 690 C CA . ASN A 1 83 ? 4.219 9.047 10.852 1 96.62 83 ASN A CA 1
ATOM 691 C C . ASN A 1 83 ? 2.988 8.258 10.422 1 96.62 83 ASN A C 1
ATOM 693 O O . ASN A 1 83 ? 2.816 7.102 10.82 1 96.62 83 ASN A O 1
ATOM 697 N N . VAL A 1 84 ? 2.141 8.859 9.641 1 98 84 VAL A N 1
ATOM 698 C CA . VAL A 1 84 ? 0.957 8.164 9.141 1 98 84 VAL A CA 1
ATOM 699 C C . VAL A 1 84 ? 1.38 6.973 8.289 1 98 84 VAL A C 1
ATOM 701 O O . VAL A 1 84 ? 0.856 5.867 8.453 1 98 84 VAL A O 1
ATOM 704 N N . ALA A 1 85 ? 2.344 7.172 7.402 1 98.31 85 ALA A N 1
ATOM 705 C CA . ALA A 1 85 ? 2.797 6.094 6.527 1 98.31 85 ALA A CA 1
ATOM 706 C C . ALA A 1 85 ? 3.305 4.906 7.34 1 98.31 85 ALA A C 1
ATOM 708 O O . ALA A 1 85 ? 2.947 3.758 7.066 1 98.31 85 ALA A O 1
ATOM 709 N N . LEU A 1 86 ? 4.043 5.176 8.367 1 97.62 86 LEU A N 1
ATOM 710 C CA . LEU A 1 86 ? 4.73 4.137 9.133 1 97.62 86 LEU A CA 1
ATOM 711 C C . LEU A 1 86 ? 3.754 3.395 10.039 1 97.62 86 LEU A C 1
ATOM 713 O O . LEU A 1 86 ? 4.043 2.283 10.492 1 97.62 86 LEU A O 1
ATOM 717 N N . LYS A 1 87 ? 2.586 4 10.305 1 97.88 87 LYS A N 1
ATOM 718 C CA . LYS A 1 87 ? 1.672 3.416 11.281 1 97.88 87 LYS A CA 1
ATOM 719 C C . LYS A 1 87 ? 0.366 2.982 10.617 1 97.88 87 LYS A C 1
ATOM 721 O O . LYS A 1 87 ? -0.578 2.582 11.305 1 97.88 87 LYS A O 1
ATOM 726 N N . PHE A 1 88 ? 0.31 2.951 9.367 1 98.56 88 PHE A N 1
ATOM 727 C CA . PHE A 1 88 ? -0.965 2.867 8.664 1 98.56 88 PHE A CA 1
ATOM 728 C C . PHE A 1 88 ? -1.375 1.414 8.461 1 98.56 88 PHE A C 1
ATOM 730 O O . PHE A 1 88 ? -2.564 1.11 8.336 1 98.56 88 PHE A O 1
ATOM 737 N N . CYS A 1 89 ? -0.457 0.431 8.414 1 98.75 89 CYS A N 1
ATOM 738 C CA . CYS A 1 89 ? -0.715 -0.954 8.039 1 98.75 89 CYS A CA 1
ATOM 739 C C . CYS A 1 89 ? -1.779 -1.574 8.938 1 98.75 89 CYS A C 1
ATOM 741 O O . CYS A 1 89 ? -2.68 -2.264 8.453 1 98.75 89 CYS A O 1
ATOM 743 N N . PRO A 1 90 ? -1.77 -1.344 10.25 1 98.5 90 PRO A N 1
ATOM 744 C CA . PRO A 1 90 ? -2.822 -1.931 11.078 1 98.5 90 PRO A CA 1
ATOM 745 C C . PRO A 1 90 ? -4.223 -1.484 10.664 1 98.5 90 PRO A C 1
ATOM 747 O O . PRO A 1 90 ? -5.18 -2.254 10.781 1 98.5 90 PRO A O 1
ATOM 750 N N . TRP A 1 91 ? -4.289 -0.274 10.188 1 98.31 91 TRP A N 1
ATOM 751 C CA . TRP A 1 91 ? -5.566 0.233 9.695 1 98.31 91 TRP A CA 1
ATOM 752 C C . TRP A 1 91 ? -6.039 -0.568 8.484 1 98.31 91 TRP A C 1
ATOM 754 O O . TRP A 1 91 ? -7.227 -0.885 8.367 1 98.31 91 TRP A O 1
ATOM 764 N N . ILE A 1 92 ? -5.203 -0.947 7.637 1 98.56 92 ILE A N 1
ATOM 765 C CA . ILE A 1 92 ? -5.531 -1.775 6.48 1 98.56 92 ILE A CA 1
ATOM 766 C C . ILE A 1 92 ? -5.98 -3.158 6.949 1 98.56 92 ILE A C 1
ATOM 768 O O . ILE A 1 92 ? -6.992 -3.682 6.48 1 98.56 92 ILE A O 1
ATOM 772 N N . MET A 1 93 ? -5.27 -3.668 7.914 1 98.06 93 MET A N 1
ATOM 773 C CA . MET A 1 93 ? -5.434 -5.059 8.32 1 98.06 93 MET A CA 1
ATOM 774 C C . MET A 1 93 ? -6.785 -5.273 9 1 98.06 93 MET A C 1
ATOM 776 O O . MET A 1 93 ? -7.359 -6.359 8.914 1 98.06 93 MET A O 1
ATOM 780 N N . ILE A 1 94 ? -7.316 -4.281 9.602 1 97.44 94 ILE A N 1
ATOM 781 C CA . ILE A 1 94 ? -8.539 -4.473 10.375 1 97.44 94 ILE A CA 1
ATOM 782 C C . ILE A 1 94 ? -9.758 -4.27 9.469 1 97.44 94 ILE A C 1
ATOM 784 O O . ILE A 1 94 ? -10.875 -4.625 9.844 1 97.44 94 ILE A O 1
ATOM 788 N N . ALA A 1 95 ? -9.578 -3.604 8.297 1 96.88 95 ALA A N 1
ATOM 789 C CA . ALA A 1 95 ? -10.703 -3.367 7.391 1 96.88 95 ALA A CA 1
ATOM 790 C C . ALA A 1 95 ? -11.398 -4.672 7.035 1 96.88 95 ALA A C 1
ATOM 792 O O . ALA A 1 95 ? -10.75 -5.676 6.738 1 96.88 95 ALA A O 1
ATOM 793 N N . PRO A 1 96 ? -12.727 -4.68 6.973 1 95.69 96 PRO A N 1
ATOM 794 C CA . PRO A 1 96 ? -13.461 -5.941 6.98 1 95.69 96 PRO A CA 1
ATOM 795 C C . PRO A 1 96 ? -13.648 -6.527 5.582 1 95.69 96 PRO A C 1
ATOM 797 O O . PRO A 1 96 ? -14.164 -7.641 5.438 1 95.69 96 PRO A O 1
ATOM 800 N N . SER A 1 97 ? -13.32 -5.781 4.535 1 96.75 97 SER A N 1
ATOM 801 C CA . SER A 1 97 ? -13.516 -6.301 3.186 1 96.75 97 SER A CA 1
ATOM 802 C C . SER A 1 97 ? -12.273 -6.082 2.326 1 96.75 97 SER A C 1
ATOM 804 O O . SER A 1 97 ? -11.461 -5.203 2.611 1 96.75 97 SER A O 1
ATOM 806 N N . ILE A 1 98 ? -12.148 -6.867 1.307 1 97.56 98 ILE A N 1
ATOM 807 C CA . ILE A 1 98 ? -11.023 -6.77 0.383 1 97.56 98 ILE A CA 1
ATOM 808 C C . ILE A 1 98 ? -11.039 -5.406 -0.307 1 97.56 98 ILE A C 1
ATOM 810 O O . ILE A 1 98 ? -9.984 -4.824 -0.574 1 97.56 98 ILE A O 1
ATOM 814 N N . GLU A 1 99 ? -12.258 -4.871 -0.593 1 98.12 99 GLU A N 1
ATOM 815 C CA . GLU A 1 99 ? -12.398 -3.566 -1.233 1 98.12 99 GLU A CA 1
ATOM 816 C C . GLU A 1 99 ? -11.852 -2.451 -0.345 1 98.12 99 GLU A C 1
ATOM 818 O O . GLU A 1 99 ? -11.156 -1.555 -0.823 1 98.12 99 GLU A O 1
ATOM 823 N N . GLN A 1 100 ? -12.172 -2.588 0.917 1 98.38 100 GLN A N 1
ATOM 824 C CA . GLN A 1 100 ? -11.703 -1.574 1.856 1 98.38 100 GLN A CA 1
ATOM 825 C C . GLN A 1 100 ? -10.188 -1.674 2.062 1 98.38 100 GLN A C 1
ATOM 827 O O . GLN A 1 100 ? -9.5 -0.655 2.158 1 98.38 100 GLN A O 1
ATOM 832 N N . GLN A 1 101 ? -9.727 -2.883 2.113 1 98.81 101 GLN A N 1
ATOM 833 C CA . GLN A 1 101 ? -8.281 -3.053 2.246 1 98.81 101 GLN A CA 1
ATOM 834 C C . GLN A 1 101 ? -7.551 -2.555 1 1 98.81 101 GLN A C 1
ATOM 836 O O . GLN A 1 101 ? -6.492 -1.932 1.101 1 98.81 101 GLN A O 1
ATOM 841 N N . ALA A 1 102 ? -8.133 -2.816 -0.172 1 98.88 102 ALA A N 1
ATOM 842 C CA . ALA A 1 102 ? -7.543 -2.342 -1.421 1 98.88 102 ALA A CA 1
ATOM 843 C C . ALA A 1 102 ? -7.461 -0.819 -1.445 1 98.88 102 ALA A C 1
ATOM 845 O O . ALA A 1 102 ? -6.41 -0.252 -1.749 1 98.88 102 ALA A O 1
ATOM 846 N N . PHE A 1 103 ? -8.531 -0.154 -1.067 1 98.75 103 PHE A N 1
ATOM 847 C CA . PHE A 1 103 ? -8.539 1.304 -1.051 1 98.75 103 PHE A CA 1
ATOM 848 C C . PHE A 1 103 ? -7.496 1.835 -0.072 1 98.75 103 PHE A C 1
ATOM 850 O O . PHE A 1 103 ? -6.715 2.727 -0.412 1 98.75 103 PHE A O 1
ATOM 857 N N . LEU A 1 104 ? -7.496 1.269 1.143 1 98.81 104 LEU A N 1
ATOM 858 C CA . LEU A 1 104 ? -6.59 1.749 2.18 1 98.81 104 LEU A CA 1
ATOM 859 C C . LEU A 1 104 ? -5.137 1.487 1.798 1 98.81 104 LEU A C 1
ATOM 861 O O . LEU A 1 104 ? -4.246 2.252 2.17 1 98.81 104 LEU A O 1
ATOM 865 N N . SER A 1 105 ? -4.891 0.45 0.997 1 98.88 105 SER A N 1
ATOM 866 C CA . SER A 1 105 ? -3.535 0.207 0.513 1 98.88 105 SER A CA 1
ATOM 867 C C . SER A 1 105 ? -3.059 1.341 -0.389 1 98.88 105 SER A C 1
ATOM 869 O O . SER A 1 105 ? -1.878 1.693 -0.38 1 98.88 105 SER A O 1
ATOM 871 N N . THR A 1 106 ? -3.967 1.916 -1.184 1 98.88 106 THR A N 1
ATOM 872 C CA . THR A 1 106 ? -3.582 3.045 -2.021 1 98.88 106 THR A CA 1
ATOM 873 C C . THR A 1 106 ? -3.24 4.262 -1.166 1 98.88 106 THR A C 1
ATOM 875 O O . THR A 1 106 ? -2.35 5.039 -1.512 1 98.88 106 THR A O 1
ATOM 878 N N . GLN A 1 107 ? -3.977 4.422 -0.095 1 98.75 107 GLN A N 1
ATOM 879 C CA . GLN A 1 107 ? -3.654 5.52 0.809 1 98.75 107 GLN A CA 1
ATOM 880 C C . GLN A 1 107 ? -2.252 5.363 1.391 1 98.75 107 GLN A C 1
ATOM 882 O O . GLN A 1 107 ? -1.536 6.348 1.578 1 98.75 107 GLN A O 1
ATOM 887 N N . LEU A 1 108 ? -1.879 4.172 1.718 1 98.88 108 LEU A N 1
ATOM 888 C CA . LEU A 1 108 ? -0.543 3.928 2.25 1 98.88 108 LEU A CA 1
ATOM 889 C C . LEU A 1 108 ? 0.526 4.422 1.281 1 98.88 108 LEU A C 1
ATOM 891 O O . LEU A 1 108 ? 1.462 5.117 1.684 1 98.88 108 LEU A O 1
ATOM 895 N N . VAL A 1 109 ? 0.396 4.102 0.017 1 98.88 109 VAL A N 1
ATOM 896 C CA . VAL A 1 109 ? 1.364 4.535 -0.986 1 98.88 109 VAL A CA 1
ATOM 897 C C . VAL A 1 109 ? 1.326 6.059 -1.117 1 98.88 109 VAL A C 1
ATOM 899 O O . VAL A 1 109 ? 2.369 6.699 -1.256 1 98.88 109 VAL A O 1
ATOM 902 N N . ASP A 1 110 ? 0.091 6.605 -1.057 1 98.69 110 ASP A N 1
ATOM 903 C CA . ASP A 1 110 ? -0.031 8.062 -1.092 1 98.69 110 ASP A CA 1
ATOM 904 C C . ASP A 1 110 ? 0.779 8.703 0.029 1 98.69 110 ASP A C 1
ATOM 906 O O . ASP A 1 110 ? 1.487 9.688 -0.197 1 98.69 110 ASP A O 1
ATOM 910 N N . GLU A 1 111 ? 0.657 8.148 1.215 1 98.81 111 GLU A N 1
ATOM 911 C CA . GLU A 1 111 ? 1.366 8.719 2.354 1 98.81 111 GLU A CA 1
ATOM 912 C C . GLU A 1 111 ? 2.877 8.664 2.15 1 98.81 111 GLU A C 1
ATOM 914 O O . GLU A 1 111 ? 3.604 9.562 2.578 1 98.81 111 GLU A O 1
ATOM 919 N N . PHE A 1 112 ? 3.352 7.617 1.539 1 98.88 112 PHE A N 1
ATOM 920 C CA . PHE A 1 112 ? 4.781 7.539 1.256 1 98.88 112 PHE A CA 1
ATOM 921 C C . PHE A 1 112 ? 5.176 8.539 0.181 1 98.88 112 PHE A C 1
ATOM 923 O O . PHE A 1 112 ? 6.273 9.102 0.221 1 98.88 112 PHE A O 1
ATOM 930 N N . LYS A 1 113 ? 4.316 8.789 -0.8 1 98.81 113 LYS A N 1
ATOM 931 C CA . LYS A 1 113 ? 4.582 9.828 -1.786 1 98.81 113 LYS A CA 1
ATOM 932 C C . LYS A 1 113 ? 4.66 11.203 -1.126 1 98.81 113 LYS A C 1
ATOM 934 O O . LYS A 1 113 ? 5.508 12.023 -1.488 1 98.81 113 LYS A O 1
ATOM 939 N N . HIS A 1 114 ? 3.701 11.406 -0.206 1 98.88 114 HIS A N 1
ATOM 940 C CA . HIS A 1 114 ? 3.746 12.656 0.54 1 98.88 114 HIS A CA 1
ATOM 941 C C . HIS A 1 114 ? 5.07 12.812 1.281 1 98.88 114 HIS A C 1
ATOM 943 O O . HIS A 1 114 ? 5.695 13.875 1.236 1 98.88 114 HIS A O 1
ATOM 949 N N . THR A 1 115 ? 5.438 11.773 1.938 1 98.69 115 THR A N 1
ATOM 950 C CA . THR A 1 115 ? 6.699 11.742 2.67 1 98.69 115 THR A CA 1
ATOM 951 C C . THR A 1 115 ? 7.875 12.016 1.735 1 98.69 115 THR A C 1
ATOM 953 O O . THR A 1 115 ? 8.742 12.836 2.043 1 98.69 115 THR A O 1
ATOM 956 N N . GLU A 1 116 ? 7.863 11.367 0.593 1 98.69 116 GLU A N 1
ATOM 957 C CA . GLU A 1 116 ? 8.906 11.562 -0.408 1 98.69 116 GLU A CA 1
ATOM 958 C C . GLU A 1 116 ? 9 13.023 -0.827 1 98.69 116 GLU A C 1
ATOM 960 O O . GLU A 1 116 ? 10.102 13.555 -1.001 1 98.69 116 GLU A O 1
ATOM 965 N N . PHE A 1 117 ? 7.906 13.633 -1.068 1 98.75 117 PHE A N 1
ATOM 966 C CA . PHE A 1 117 ? 7.871 15.023 -1.501 1 98.75 117 PHE A CA 1
ATOM 967 C C . PHE A 1 117 ? 8.602 15.922 -0.507 1 98.75 117 PHE A C 1
ATOM 969 O O . PHE A 1 117 ? 9.414 16.766 -0.9 1 98.75 117 PHE A O 1
ATOM 976 N N . PHE A 1 118 ? 8.359 15.68 0.76 1 98.44 118 PHE A N 1
ATOM 977 C CA . PHE A 1 118 ? 8.969 16.562 1.753 1 98.44 118 PHE A CA 1
ATOM 978 C C . PHE A 1 118 ? 10.445 16.219 1.949 1 98.44 118 PHE A C 1
ATOM 980 O O . PHE A 1 118 ? 11.266 17.094 2.211 1 98.44 118 PHE A O 1
ATOM 987 N N . ILE A 1 119 ? 10.773 14.922 1.83 1 97.94 119 ILE A N 1
ATOM 988 C CA . ILE A 1 119 ? 12.188 14.562 1.826 1 97.94 119 ILE A CA 1
ATOM 989 C C . ILE A 1 119 ? 12.914 15.344 0.73 1 97.94 119 ILE A C 1
ATOM 991 O O . ILE A 1 119 ? 13.953 15.961 0.982 1 97.94 119 ILE A O 1
ATOM 995 N N . ARG A 1 120 ? 12.336 15.344 -0.444 1 98.19 120 ARG A N 1
ATOM 996 C CA . ARG A 1 120 ? 12.914 16.047 -1.581 1 98.19 120 ARG A CA 1
ATOM 997 C C . ARG A 1 120 ? 12.938 17.562 -1.331 1 98.19 120 ARG A C 1
ATOM 999 O O . ARG A 1 120 ? 13.922 18.234 -1.663 1 98.19 120 ARG A O 1
ATOM 1006 N N . TYR A 1 121 ? 11.883 18.078 -0.777 1 98.69 121 TYR A N 1
ATOM 1007 C CA . TYR A 1 121 ? 11.766 19.516 -0.567 1 98.69 121 TYR A CA 1
ATOM 1008 C C . TYR A 1 121 ? 12.828 20.016 0.405 1 98.69 121 TYR A C 1
ATOM 1010 O O . TYR A 1 121 ? 13.438 21.062 0.188 1 98.69 121 TYR A O 1
ATOM 1018 N N . PHE A 1 122 ? 13.055 19.234 1.473 1 98.12 122 PHE A N 1
ATOM 1019 C CA . PHE A 1 122 ? 14.094 19.578 2.436 1 98.12 122 PHE A CA 1
ATOM 1020 C C . PHE A 1 122 ? 15.469 19.5 1.789 1 98.12 122 PHE A C 1
ATOM 1022 O O . PHE A 1 122 ? 16.297 20.391 1.995 1 98.12 122 PHE A O 1
ATOM 1029 N N . ALA A 1 123 ? 15.688 18.516 0.974 1 97.69 123 ALA A N 1
ATOM 1030 C CA . ALA A 1 123 ? 17 18.297 0.374 1 97.69 123 ALA A CA 1
ATOM 1031 C C . ALA A 1 123 ? 17.312 19.359 -0.681 1 97.69 123 ALA A C 1
ATOM 1033 O O . ALA A 1 123 ? 18.438 19.828 -0.78 1 97.69 123 ALA A O 1
ATOM 1034 N N . GLU A 1 124 ? 16.312 19.781 -1.411 1 98.12 124 GLU A N 1
ATOM 1035 C CA . GLU A 1 124 ? 16.578 20.578 -2.6 1 98.12 124 GLU A CA 1
ATOM 1036 C C . GLU A 1 124 ? 16.312 22.062 -2.344 1 98.12 124 GLU A C 1
ATOM 1038 O O . GLU A 1 124 ? 17 22.922 -2.883 1 98.12 124 GLU A O 1
ATOM 1043 N N . VAL A 1 125 ? 15.305 22.375 -1.564 1 98.62 125 VAL A N 1
ATOM 1044 C CA . VAL A 1 125 ? 14.875 23.766 -1.417 1 98.62 125 VAL A CA 1
ATOM 1045 C C . VAL A 1 125 ? 15.367 24.312 -0.08 1 98.62 125 VAL A C 1
ATOM 1047 O O . VAL A 1 125 ? 16.125 25.281 -0.043 1 98.62 125 VAL A O 1
ATOM 1050 N N . LEU A 1 126 ? 15.039 23.594 0.986 1 97.5 126 LEU A N 1
ATOM 1051 C CA . LEU A 1 126 ? 15.344 24.125 2.309 1 97.5 126 LEU A CA 1
ATOM 1052 C C . LEU A 1 126 ? 16.797 23.875 2.676 1 97.5 126 LEU A C 1
ATOM 1054 O O . LEU A 1 126 ? 17.391 24.625 3.457 1 97.5 126 LEU A O 1
ATOM 1058 N N . GLN A 1 127 ? 17.406 22.719 2.145 1 95.31 127 GLN A N 1
ATOM 1059 C CA . GLN A 1 127 ? 18.797 22.359 2.297 1 95.31 127 GLN A CA 1
ATOM 1060 C C . GLN A 1 127 ? 19.203 22.312 3.768 1 95.31 127 GLN A C 1
ATOM 1062 O O . GLN A 1 127 ? 20.234 22.891 4.152 1 95.31 127 GLN A O 1
ATOM 1067 N N . THR A 1 128 ? 18.297 21.719 4.59 1 92.88 128 THR A N 1
ATOM 1068 C CA . THR A 1 128 ? 18.531 21.469 6.008 1 92.88 128 THR A CA 1
ATOM 1069 C C . THR A 1 128 ? 17.797 20.203 6.461 1 92.88 128 THR A C 1
ATOM 1071 O O . THR A 1 128 ? 16.906 19.719 5.766 1 92.88 128 THR A O 1
ATOM 1074 N N . ASP A 1 129 ? 18.234 19.641 7.523 1 89.69 129 ASP A N 1
ATOM 1075 C CA . ASP A 1 129 ? 17.484 18.547 8.141 1 89.69 129 ASP A CA 1
ATOM 1076 C C . ASP A 1 129 ? 16.219 19.078 8.82 1 89.69 129 ASP A C 1
ATOM 1078 O O . ASP A 1 129 ? 16.109 20.266 9.102 1 89.69 129 ASP A O 1
ATOM 1082 N N . ARG A 1 130 ? 15.312 18.141 8.906 1 85.75 130 ARG A N 1
ATOM 1083 C CA . ARG A 1 130 ? 14.125 18.594 9.633 1 85.75 130 ARG A CA 1
ATOM 1084 C C . ARG A 1 130 ? 14.422 18.75 11.125 1 85.75 130 ARG A C 1
ATOM 1086 O O . ARG A 1 130 ? 15.344 18.109 11.648 1 85.75 130 ARG A O 1
ATOM 1093 N N . GLU A 1 131 ? 13.789 19.766 11.648 1 80.75 131 GLU A N 1
ATOM 1094 C CA . GLU A 1 131 ? 13.914 20 13.086 1 80.75 131 GLU A CA 1
ATOM 1095 C C . GLU A 1 131 ? 13.383 18.828 13.891 1 80.75 131 GLU A C 1
ATOM 1097 O O . GLU A 1 131 ? 12.547 18.062 13.398 1 80.75 131 GLU A O 1
ATOM 1102 N N . VAL A 1 132 ? 13.859 18.688 15.148 1 68.75 132 VAL A N 1
ATOM 1103 C CA . VAL A 1 132 ? 13.57 17.5 15.938 1 68.75 132 VAL A CA 1
ATOM 1104 C C . VAL A 1 132 ? 12.086 17.438 16.266 1 68.75 132 VAL A C 1
ATOM 1106 O O . VAL A 1 132 ? 11.469 16.375 16.219 1 68.75 132 VAL A O 1
ATOM 1109 N N . LYS A 1 133 ? 11.547 18.562 16.828 1 72.75 133 LYS A N 1
ATOM 1110 C CA . LYS A 1 133 ? 10.164 18.203 17.109 1 72.75 133 LYS A CA 1
ATOM 1111 C C . LYS A 1 133 ? 9.234 19.391 16.922 1 72.75 133 LYS A C 1
ATOM 1113 O O . LYS A 1 133 ? 9.523 20.484 17.406 1 72.75 133 LYS A O 1
ATOM 1118 N N . VAL A 1 134 ? 8.344 19.422 15.961 1 88.06 134 VAL A N 1
ATOM 1119 C CA . VAL A 1 134 ? 7.117 20.203 15.875 1 88.06 134 VAL A CA 1
ATOM 1120 C C . VAL A 1 134 ? 5.992 19.5 16.625 1 88.06 134 VAL A C 1
ATOM 1122 O O . VAL A 1 134 ? 5.68 18.344 16.328 1 88.06 134 VAL A O 1
ATOM 1125 N N . LEU A 1 135 ? 5.512 20.203 17.609 1 89.38 135 LEU A N 1
ATOM 1126 C CA . LEU A 1 135 ? 4.512 19.625 18.5 1 89.38 135 LEU A CA 1
ATOM 1127 C C . LEU A 1 135 ? 3.24 19.266 17.734 1 89.38 135 LEU A C 1
ATOM 1129 O O . LEU A 1 135 ? 2.67 20.125 17.047 1 89.38 135 LEU A O 1
ATOM 1133 N N . ASN A 1 136 ? 2.826 18.109 17.781 1 93.81 136 ASN A N 1
ATOM 1134 C CA . ASN A 1 136 ? 1.576 17.578 17.234 1 93.81 136 ASN A CA 1
ATOM 1135 C C . ASN A 1 136 ? 1.041 16.422 18.078 1 93.81 136 ASN A C 1
ATOM 1137 O O . ASN A 1 136 ? 1.241 15.258 17.75 1 93.81 136 ASN A O 1
ATOM 1141 N N . LEU A 1 137 ? 0.265 16.734 19.047 1 94.94 137 LEU A N 1
ATOM 1142 C CA . LEU A 1 137 ? -0.113 15.812 20.125 1 94.94 137 LEU A CA 1
ATOM 1143 C C . LEU A 1 137 ? -0.984 14.688 19.578 1 94.94 137 LEU A C 1
ATOM 1145 O O . LEU A 1 137 ? -0.912 13.555 20.062 1 94.94 137 LEU A O 1
ATOM 1149 N N . VAL A 1 138 ? -1.823 15 18.656 1 95.81 138 VAL A N 1
ATOM 1150 C CA . VAL A 1 138 ? -2.686 13.969 18.078 1 95.81 138 VAL A CA 1
ATOM 1151 C C . VAL A 1 138 ? -1.841 12.945 17.328 1 95.81 138 VAL A C 1
ATOM 1153 O O . VAL A 1 138 ? -2.031 11.734 17.469 1 95.81 138 VAL A O 1
ATOM 1156 N N . HIS A 1 139 ? -0.869 13.352 16.516 1 94.12 139 HIS A N 1
ATOM 1157 C CA . HIS A 1 139 ? 0.011 12.461 15.773 1 94.12 139 HIS A CA 1
ATOM 1158 C C . HIS A 1 139 ? 0.871 11.625 16.703 1 94.12 139 HIS A C 1
ATOM 1160 O O . HIS A 1 139 ? 1.199 10.477 16.391 1 94.12 139 HIS A O 1
ATOM 1166 N N . ASP A 1 140 ? 1.172 12.172 17.875 1 93.69 140 ASP A N 1
ATOM 1167 C CA . ASP A 1 140 ? 2.037 11.492 18.828 1 93.69 140 ASP A CA 1
ATOM 1168 C C . ASP A 1 140 ? 1.355 10.25 19.391 1 93.69 140 ASP A C 1
ATOM 1170 O O . ASP A 1 140 ? 2.016 9.383 19.969 1 93.69 140 ASP A O 1
ATOM 1174 N N . THR A 1 141 ? 0.078 10.141 19.172 1 96.31 141 THR A N 1
ATOM 1175 C CA . THR A 1 141 ? -0.654 9.023 19.75 1 96.31 141 THR A CA 1
ATOM 1176 C C . THR A 1 141 ? -0.931 7.957 18.688 1 96.31 141 THR A C 1
ATOM 1178 O O . THR A 1 141 ? -1.616 6.969 18.953 1 96.31 141 THR A O 1
ATOM 1181 N N . LEU A 1 142 ? -0.375 8.078 17.547 1 96.62 142 LEU A N 1
ATOM 1182 C CA . LEU A 1 142 ? -0.671 7.145 16.469 1 96.62 142 LEU A CA 1
ATOM 1183 C C . LEU A 1 142 ? -0.06 5.777 16.75 1 96.62 142 LEU A C 1
ATOM 1185 O O . LEU A 1 142 ? -0.602 4.754 16.328 1 96.62 142 LEU A O 1
ATOM 1189 N N . ASP A 1 143 ? 1.058 5.793 17.453 1 95.75 143 ASP A N 1
ATOM 1190 C CA . ASP A 1 143 ? 1.656 4.508 17.797 1 95.75 143 ASP A CA 1
ATOM 1191 C C . ASP A 1 143 ? 0.713 3.678 18.672 1 95.75 143 ASP A C 1
ATOM 1193 O O . ASP A 1 143 ? 0.539 2.48 18.438 1 95.75 143 ASP A O 1
ATOM 1197 N N . GLU A 1 144 ? 0.142 4.324 19.641 1 97.38 144 GLU A N 1
ATOM 1198 C CA . GLU A 1 144 ? -0.821 3.656 20.5 1 97.38 144 GLU A CA 1
ATOM 1199 C C . GLU A 1 144 ? -2.043 3.191 19.719 1 97.38 144 GLU A C 1
ATOM 1201 O O . GLU A 1 144 ? -2.559 2.096 19.953 1 97.38 144 GLU A O 1
ATOM 1206 N N . ARG 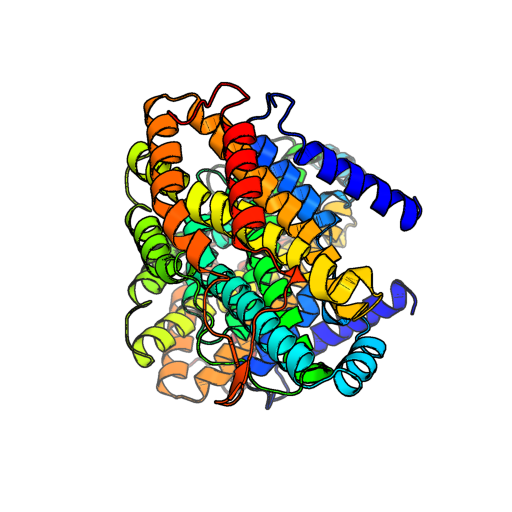A 1 145 ? -2.518 4.023 18.859 1 98 145 ARG A N 1
ATOM 1207 C CA . ARG A 1 145 ? -3.65 3.648 18.016 1 98 145 ARG A CA 1
ATOM 1208 C C . ARG A 1 145 ? -3.326 2.42 17.172 1 98 145 ARG A C 1
ATOM 1210 O O . ARG A 1 145 ? -4.141 1.498 17.078 1 98 145 ARG A O 1
ATOM 1217 N N . ALA A 1 146 ? -2.166 2.398 16.562 1 97.5 146 ALA A N 1
ATOM 1218 C CA . ALA A 1 146 ? -1.75 1.261 15.742 1 97.5 146 ALA A CA 1
ATOM 1219 C C . ALA A 1 146 ? -1.72 -0.023 16.562 1 97.5 146 ALA A C 1
ATOM 1221 O O . ALA A 1 146 ? -2.174 -1.074 16.109 1 97.5 146 ALA A O 1
ATOM 1222 N N . ARG A 1 147 ? -1.21 0.053 17.797 1 96.75 147 ARG A N 1
ATOM 1223 C CA . ARG A 1 147 ? -1.161 -1.104 18.672 1 96.75 147 ARG A CA 1
ATOM 1224 C C . ARG A 1 147 ? -2.564 -1.582 19.031 1 96.75 147 ARG A C 1
ATOM 1226 O O . ARG A 1 147 ? -2.816 -2.787 19.109 1 96.75 147 ARG A O 1
ATOM 1233 N N . GLN A 1 148 ? -3.426 -0.637 19.25 1 97.94 148 GLN A N 1
ATOM 1234 C CA . GLN A 1 148 ? -4.816 -0.976 19.547 1 97.94 148 GLN A CA 1
ATOM 1235 C C . GLN A 1 148 ? -5.449 -1.725 18.375 1 97.94 148 GLN A C 1
ATOM 1237 O O . GLN A 1 148 ? -6.141 -2.729 18.578 1 97.94 148 GLN A O 1
ATOM 1242 N N . LEU A 1 149 ? -5.254 -1.254 17.219 1 98.25 149 LEU A N 1
ATOM 1243 C CA . LEU A 1 149 ? -5.812 -1.899 16.047 1 98.25 149 LEU A CA 1
ATOM 1244 C C . LEU A 1 149 ? -5.266 -3.314 15.883 1 98.25 149 LEU A C 1
ATOM 1246 O O . LEU A 1 149 ? -6.02 -4.246 15.586 1 98.25 149 LEU A O 1
ATOM 1250 N N . LEU A 1 150 ? -3.982 -3.475 16.141 1 97.5 150 LEU A N 1
ATOM 1251 C CA . LEU A 1 150 ? -3.367 -4.797 16.047 1 97.5 150 LEU A CA 1
ATOM 1252 C C . LEU A 1 150 ? -3.957 -5.738 17.094 1 97.5 150 LEU A C 1
ATOM 1254 O O . LEU A 1 150 ? -4.137 -6.93 16.828 1 97.5 150 LEU A O 1
ATOM 1258 N N . SER A 1 151 ? -4.312 -5.195 18.219 1 97.44 151 SER A N 1
ATOM 1259 C CA . SER A 1 151 ? -4.754 -6.012 19.344 1 97.44 151 SER A CA 1
ATOM 1260 C C . SER A 1 151 ? -6.133 -6.613 19.094 1 97.44 151 SER A C 1
ATOM 1262 O O . SER A 1 151 ? -6.539 -7.559 19.766 1 97.44 151 SER A O 1
ATOM 1264 N N . VAL A 1 152 ? -6.852 -6.09 18.094 1 97.81 152 VAL A N 1
ATOM 1265 C CA . VAL A 1 152 ? -8.227 -6.547 17.922 1 97.81 152 VAL A CA 1
ATOM 1266 C C . VAL A 1 152 ? -8.336 -7.375 16.641 1 97.81 152 VAL A C 1
ATOM 1268 O O . VAL A 1 152 ? -9.43 -7.77 16.234 1 97.81 152 VAL A O 1
ATOM 1271 N N . LEU A 1 153 ? -7.238 -7.707 15.992 1 96.12 153 LEU A N 1
ATOM 1272 C CA . LEU A 1 153 ? -7.25 -8.43 14.727 1 96.12 153 LEU A CA 1
ATOM 1273 C C . LEU A 1 153 ? -7.969 -9.766 14.867 1 96.12 153 LEU A C 1
ATOM 1275 O O . LEU A 1 153 ? -8.648 -10.211 13.938 1 96.12 153 LEU A O 1
ATOM 1279 N N . ASP A 1 154 ? -7.812 -10.398 16.031 1 94.69 154 ASP A N 1
ATOM 1280 C CA . ASP A 1 154 ? -8.383 -11.734 16.203 1 94.69 154 ASP A CA 1
ATOM 1281 C C . ASP A 1 154 ? -9.633 -11.688 17.078 1 94.69 154 ASP A C 1
ATOM 1283 O O . ASP A 1 154 ? -10.086 -12.719 17.578 1 94.69 154 ASP A O 1
ATOM 1287 N N . LYS A 1 155 ? -10.141 -10.469 17.328 1 96.38 155 LYS A N 1
ATOM 1288 C CA . LYS A 1 155 ? -11.336 -10.32 18.156 1 96.38 155 LYS A CA 1
ATOM 1289 C C . LYS A 1 155 ? -12.602 -10.383 17.297 1 96.38 155 LYS A C 1
ATOM 1291 O O . LYS A 1 155 ? -12.523 -10.57 16.078 1 96.38 155 LYS A O 1
ATOM 1296 N N . GLY A 1 156 ? -13.758 -10.398 17.891 1 94.38 156 GLY A N 1
ATOM 1297 C CA . GLY A 1 156 ? -15.047 -10.5 17.219 1 94.38 156 GLY A CA 1
ATOM 1298 C C . GLY A 1 156 ? -15.406 -9.242 16.453 1 94.38 156 GLY A C 1
ATOM 1299 O O . GLY A 1 156 ? -14.695 -8.242 16.516 1 94.38 156 GLY A O 1
ATOM 1300 N N . PRO A 1 157 ? -16.484 -9.266 15.711 1 92.25 157 PRO A N 1
ATOM 1301 C CA . PRO A 1 157 ? -16.859 -8.164 14.82 1 92.25 157 PRO A CA 1
ATOM 1302 C C . PRO A 1 157 ? -17.125 -6.863 15.562 1 92.25 157 PRO A C 1
ATOM 1304 O O . PRO A 1 157 ? -16.797 -5.785 15.07 1 92.25 157 PRO A O 1
ATOM 1307 N N . GLU A 1 158 ? -17.703 -6.93 16.719 1 93.75 158 GLU A N 1
ATOM 1308 C CA . GLU A 1 158 ? -18.047 -5.711 17.438 1 93.75 158 GLU A CA 1
ATOM 1309 C C . GLU A 1 158 ? -16.781 -4.984 17.922 1 93.75 158 GLU A C 1
ATOM 1311 O O . GLU A 1 158 ? -16.672 -3.77 17.75 1 93.75 158 GLU A O 1
ATOM 1316 N N . GLU A 1 159 ? -15.852 -5.754 18.5 1 96.12 159 GLU A N 1
ATOM 1317 C CA . GLU A 1 159 ? -14.594 -5.172 18.969 1 96.12 159 GLU A CA 1
ATOM 1318 C C . GLU A 1 159 ? -13.805 -4.578 17.797 1 96.12 159 GLU A C 1
ATOM 1320 O O . GLU A 1 159 ? -13.227 -3.494 17.922 1 96.12 159 GLU A O 1
ATOM 1325 N N . ARG A 1 160 ? -13.797 -5.266 16.703 1 96.12 160 ARG A N 1
ATOM 1326 C CA . ARG A 1 160 ? -13.078 -4.785 15.523 1 96.12 160 ARG A CA 1
ATOM 1327 C C . ARG A 1 160 ? -13.742 -3.535 14.953 1 96.12 160 ARG A C 1
ATOM 1329 O O . ARG A 1 160 ? -13.062 -2.607 14.523 1 96.12 160 ARG A O 1
ATOM 1336 N N . GLU A 1 161 ? -15.055 -3.506 15 1 96.06 161 GLU A N 1
ATOM 1337 C CA . GLU A 1 161 ? -15.781 -2.371 14.438 1 96.06 161 GLU A CA 1
ATOM 1338 C C . GLU A 1 161 ? -15.547 -1.105 15.258 1 96.06 161 GLU A C 1
ATOM 1340 O O . GLU A 1 161 ? -15.398 -0.017 14.695 1 96.06 161 GLU A O 1
ATOM 1345 N N . ILE A 1 162 ? -15.516 -1.236 16.531 1 97.06 162 ILE A N 1
ATOM 1346 C CA . ILE A 1 162 ? -15.273 -0.08 17.391 1 97.06 162 ILE A CA 1
ATOM 1347 C C . ILE A 1 162 ? -13.844 0.419 17.188 1 97.06 162 ILE A C 1
ATOM 1349 O O . ILE A 1 162 ? -13.602 1.628 17.156 1 97.06 162 ILE A O 1
ATOM 1353 N N . ALA A 1 163 ? -12.906 -0.523 17.109 1 97.81 163 ALA A N 1
ATOM 1354 C CA . ALA A 1 163 ? -11.523 -0.135 16.859 1 97.81 163 ALA A CA 1
ATOM 1355 C C . ALA A 1 163 ? -11.391 0.579 15.516 1 97.81 163 ALA A C 1
ATOM 1357 O O . ALA A 1 163 ? -10.664 1.567 15.398 1 97.81 163 ALA A O 1
ATOM 1358 N N . MET A 1 164 ? -12.109 0.047 14.57 1 96.94 164 MET A N 1
ATOM 1359 C CA . MET A 1 164 ? -12.102 0.661 13.25 1 96.94 164 MET A CA 1
ATOM 1360 C C . MET A 1 164 ? -12.664 2.078 13.305 1 96.94 164 MET A C 1
ATOM 1362 O O . MET A 1 164 ? -12.094 2.996 12.703 1 96.94 164 MET A O 1
ATOM 1366 N N . LEU A 1 165 ? -13.734 2.256 13.977 1 98 165 LEU A N 1
ATOM 1367 C CA . LEU A 1 165 ? -14.367 3.559 14.148 1 98 165 LEU A CA 1
ATOM 1368 C C . LEU A 1 165 ? -13.406 4.559 14.781 1 98 165 LEU A C 1
ATOM 1370 O O . LEU A 1 165 ? -13.289 5.695 14.32 1 98 165 LEU A O 1
ATOM 1374 N N . GLU A 1 166 ? -12.734 4.156 15.758 1 98.19 166 GLU A N 1
ATOM 1375 C CA . GLU A 1 166 ? -11.812 5.043 16.453 1 98.19 166 GLU A CA 1
ATOM 1376 C C . GLU A 1 166 ? -10.617 5.402 15.578 1 98.19 166 GLU A C 1
ATOM 1378 O O . GLU A 1 166 ? -10.125 6.531 15.625 1 98.19 166 GLU A O 1
ATOM 1383 N N . GLY A 1 167 ? -10.195 4.383 14.828 1 97.88 167 GLY A N 1
ATOM 1384 C CA . GLY A 1 167 ? -9.148 4.656 13.852 1 97.88 167 GLY A CA 1
ATOM 1385 C C . GLY A 1 167 ? -9.578 5.656 12.789 1 97.88 167 GLY A C 1
ATOM 1386 O O . GLY A 1 167 ? -8.797 6.531 12.406 1 97.88 167 GLY A O 1
ATOM 1387 N N . LEU A 1 168 ? -10.812 5.562 12.344 1 97.88 168 LEU A N 1
ATOM 1388 C CA . LEU A 1 168 ? -11.359 6.477 11.352 1 97.88 168 LEU A CA 1
ATOM 1389 C C . LEU A 1 168 ? -11.328 7.914 11.859 1 97.88 168 LEU A C 1
ATOM 1391 O O . LEU A 1 168 ? -10.898 8.82 11.141 1 97.88 168 LEU A O 1
ATOM 1395 N N . VAL A 1 169 ? -11.711 8.102 13.047 1 98.38 169 VAL A N 1
ATOM 1396 C CA . VAL A 1 169 ? -11.742 9.438 13.641 1 98.38 169 VAL A CA 1
ATOM 1397 C C . VAL A 1 169 ? -10.32 9.977 13.766 1 98.38 169 VAL A C 1
ATOM 1399 O O . VAL A 1 169 ? -10.062 11.141 13.438 1 98.38 169 VAL A O 1
ATOM 1402 N N . HIS A 1 170 ? -9.445 9.156 14.18 1 98.5 170 HIS A N 1
ATOM 1403 C CA . HIS A 1 170 ? -8.062 9.555 14.445 1 98.5 170 HIS A CA 1
ATOM 1404 C C . HIS A 1 170 ? -7.34 9.914 13.156 1 98.5 170 HIS A C 1
ATOM 1406 O O . HIS A 1 170 ? -6.867 11.039 12.992 1 98.5 170 HIS A O 1
ATOM 1412 N N . TYR A 1 171 ? -7.312 8.93 12.18 1 97.5 171 TYR A N 1
ATOM 1413 C CA . TYR A 1 171 ? -6.547 9.078 10.945 1 97.5 171 TYR A CA 1
ATOM 1414 C C . TYR A 1 171 ? -7.234 10.039 9.992 1 97.5 171 TYR A C 1
ATOM 1416 O O . TYR A 1 171 ? -6.785 11.18 9.812 1 97.5 171 TYR A O 1
ATOM 1424 N N . GLN A 1 172 ? -8.414 9.688 9.531 1 97 172 GLN A N 1
ATOM 1425 C CA . GLN A 1 172 ? -9.039 10.398 8.422 1 97 172 GLN A CA 1
ATOM 1426 C C . GLN A 1 172 ? -9.93 11.531 8.93 1 97 172 GLN A C 1
ATOM 1428 O O . GLN A 1 172 ? -10.227 12.477 8.195 1 97 172 GLN A O 1
ATOM 1433 N N . GLY A 1 173 ? -10.352 11.492 10.148 1 97.19 173 GLY A N 1
ATOM 1434 C CA . GLY A 1 173 ? -11.211 12.523 10.695 1 97.19 173 GLY A CA 1
ATOM 1435 C C . GLY A 1 173 ? -10.445 13.734 11.203 1 97.19 173 GLY A C 1
ATOM 1436 O O . GLY A 1 173 ? -10.664 14.852 10.734 1 97.19 173 GLY A O 1
ATOM 1437 N N . VAL A 1 174 ? -9.484 13.445 12.078 1 98.25 174 VAL A N 1
ATOM 1438 C CA . VAL A 1 174 ? -8.852 14.562 12.773 1 98.25 174 VAL A CA 1
ATOM 1439 C C . VAL A 1 174 ? -7.523 14.906 12.102 1 98.25 174 VAL A C 1
ATOM 1441 O O . VAL A 1 174 ? -7.293 16.047 11.711 1 98.25 174 VAL A O 1
ATOM 1444 N N . ILE A 1 175 ? -6.688 13.938 11.898 1 98.06 175 ILE A N 1
ATOM 1445 C CA . ILE A 1 175 ? -5.355 14.195 11.367 1 98.06 175 ILE A CA 1
ATOM 1446 C C . ILE A 1 175 ? -5.465 14.719 9.938 1 98.06 175 ILE A C 1
ATOM 1448 O O . ILE A 1 175 ? -4.949 15.789 9.617 1 98.06 175 ILE A O 1
ATOM 1452 N N . GLU A 1 176 ? -6.203 14.016 9.109 1 97.19 176 GLU A N 1
ATOM 1453 C CA . GLU A 1 176 ? -6.293 14.414 7.703 1 97.19 176 GLU A CA 1
ATOM 1454 C C . GLU A 1 176 ? -7.441 15.398 7.48 1 97.19 176 GLU A C 1
ATOM 1456 O O . GLU A 1 176 ? -7.289 16.391 6.77 1 97.19 176 GLU A O 1
ATOM 1461 N N . GLY A 1 177 ? -8.523 15.109 8.117 1 96.25 177 GLY A N 1
ATOM 1462 C CA . GLY A 1 177 ? -9.734 15.859 7.855 1 96.25 177 GLY A CA 1
ATOM 1463 C C . GLY A 1 177 ? -9.711 17.266 8.453 1 96.25 177 GLY A C 1
ATOM 1464 O O . GLY A 1 177 ? -10.438 18.141 7.992 1 96.25 177 GLY A O 1
ATOM 1465 N N . ILE A 1 178 ? -8.898 17.453 9.445 1 97.56 178 ILE A N 1
ATOM 1466 C CA . ILE A 1 178 ? -8.859 18.766 10.086 1 97.56 178 ILE A CA 1
ATOM 1467 C C . ILE A 1 178 ? -7.449 19.344 9.977 1 97.56 178 ILE A C 1
ATOM 1469 O O . ILE A 1 178 ? -7.23 20.328 9.273 1 97.56 178 ILE A O 1
ATOM 1473 N N . GLN A 1 179 ? -6.484 18.656 10.508 1 97.75 179 GLN A N 1
ATOM 1474 C CA . GLN A 1 179 ? -5.156 19.234 10.641 1 97.75 179 GLN A CA 1
ATOM 1475 C C . GLN A 1 179 ? -4.508 19.438 9.273 1 97.75 179 GLN A C 1
ATOM 1477 O O . GLN A 1 179 ? -3.955 20.5 8.992 1 97.75 179 GLN A O 1
ATOM 1482 N N . ALA A 1 180 ? -4.555 18.438 8.43 1 97.12 180 ALA A N 1
ATOM 1483 C CA . ALA A 1 180 ? -3.943 18.578 7.105 1 97.12 180 ALA A CA 1
ATOM 1484 C C . ALA A 1 180 ? -4.633 19.672 6.297 1 97.12 180 ALA A C 1
ATOM 1486 O O . ALA A 1 180 ? -3.971 20.484 5.645 1 97.12 180 ALA A O 1
ATOM 1487 N N . MET A 1 181 ? -5.941 19.734 6.332 1 95.56 181 MET A N 1
ATOM 1488 C CA . MET A 1 181 ? -6.699 20.734 5.578 1 95.56 181 MET A CA 1
ATOM 1489 C C . MET A 1 181 ? -6.352 22.141 6.039 1 95.56 181 MET A C 1
ATOM 1491 O O . MET A 1 181 ? -6.184 23.047 5.219 1 95.56 181 MET A O 1
ATOM 1495 N N . VAL A 1 182 ? -6.246 22.266 7.285 1 97.44 182 VAL A N 1
ATOM 1496 C CA . VAL A 1 182 ? -5.902 23.578 7.832 1 97.44 182 VAL A CA 1
ATOM 1497 C C . VAL A 1 182 ? -4.473 23.938 7.441 1 97.44 182 VAL A C 1
ATOM 1499 O O . VAL A 1 182 ? -4.176 25.094 7.168 1 97.44 182 VAL A O 1
ATOM 1502 N N . GLY A 1 183 ? -3.588 22.922 7.445 1 97.31 183 GLY A N 1
ATOM 1503 C CA . GLY A 1 183 ? -2.229 23.156 6.988 1 97.31 183 GLY A CA 1
ATOM 1504 C C . GLY A 1 183 ? -2.168 23.75 5.59 1 97.31 183 GLY A C 1
ATOM 1505 O O . GLY A 1 183 ? -1.372 24.656 5.32 1 97.31 183 GLY A O 1
ATOM 1506 N N . TYR A 1 184 ? -3.014 23.328 4.703 1 97.38 184 TYR A N 1
ATOM 1507 C CA . TYR A 1 184 ? -3.051 23.844 3.338 1 97.38 184 TYR A CA 1
ATOM 1508 C C . TYR A 1 184 ? -3.512 25.297 3.318 1 97.38 184 TYR A C 1
ATOM 1510 O O . TYR A 1 184 ? -2.988 26.109 2.553 1 97.38 184 TYR A O 1
ATOM 1518 N N . GLU A 1 185 ? -4.465 25.578 4.188 1 97.31 185 GLU A N 1
ATOM 1519 C CA . GLU A 1 185 ? -4.93 26.953 4.309 1 97.31 185 GLU A CA 1
ATOM 1520 C C . GLU A 1 185 ? -3.82 27.875 4.816 1 97.31 185 GLU A C 1
ATOM 1522 O O . GLU A 1 185 ? -3.684 29 4.352 1 97.31 185 GLU A O 1
ATOM 1527 N N . VAL A 1 186 ? -3.111 27.406 5.762 1 97.94 186 VAL A N 1
ATOM 1528 C CA . VAL A 1 186 ? -2.033 28.188 6.352 1 97.94 186 VAL A CA 1
ATOM 1529 C C . VAL A 1 186 ? -0.956 28.469 5.305 1 97.94 186 VAL A C 1
ATOM 1531 O O . VAL A 1 186 ? -0.444 29.578 5.207 1 97.94 186 VAL A O 1
ATOM 1534 N N . PHE A 1 187 ? -0.594 27.453 4.516 1 98.44 187 PHE A N 1
ATOM 1535 C CA . PHE A 1 187 ? 0.364 27.656 3.438 1 98.44 187 PHE A CA 1
ATOM 1536 C C . PHE A 1 187 ? -0.106 28.781 2.51 1 98.44 187 PHE A C 1
ATOM 1538 O O . PHE A 1 187 ? 0.665 29.672 2.178 1 98.44 187 PHE A O 1
ATOM 1545 N N . GLU A 1 188 ? -1.348 28.719 2.135 1 98.19 188 GLU A N 1
ATOM 1546 C CA . GLU A 1 188 ? -1.887 29.719 1.215 1 98.19 188 GLU A CA 1
ATOM 1547 C C . GLU A 1 188 ? -1.853 31.109 1.831 1 98.19 188 GLU A C 1
ATOM 1549 O O . GLU A 1 188 ? -1.494 32.094 1.163 1 98.19 188 GLU A O 1
ATOM 1554 N N . ALA A 1 189 ? -2.133 31.203 3.066 1 97.88 189 ALA A N 1
ATOM 1555 C CA . ALA A 1 189 ? -2.223 32.469 3.758 1 97.88 189 ALA A CA 1
ATOM 1556 C C . ALA A 1 189 ? -0.838 33.094 3.969 1 97.88 189 ALA A C 1
ATOM 1558 O O . ALA A 1 189 ? -0.665 34.312 3.865 1 97.88 189 ALA A O 1
ATOM 1559 N N . VAL A 1 190 ? 0.151 32.281 4.238 1 97.75 190 VAL A N 1
ATOM 1560 C CA . VAL A 1 190 ? 1.461 32.781 4.625 1 97.75 190 VAL A CA 1
ATOM 1561 C C . VAL A 1 190 ? 2.328 33 3.385 1 97.75 190 VAL A C 1
ATOM 1563 O O . VAL A 1 190 ? 3.117 33.938 3.314 1 97.75 190 VAL A O 1
ATOM 1566 N N . TYR A 1 191 ? 2.143 32.125 2.354 1 98.19 191 TYR A N 1
ATOM 1567 C CA . TYR A 1 191 ? 3.064 32.156 1.223 1 98.19 191 TYR A CA 1
ATOM 1568 C C . TYR A 1 191 ? 2.305 32.188 -0.099 1 98.19 191 TYR A C 1
ATOM 1570 O O . TYR A 1 191 ? 2.555 33.031 -0.942 1 98.19 191 TYR A O 1
ATOM 1578 N N . GLY A 1 192 ? 1.298 31.328 -0.245 1 97.56 192 GLY A N 1
ATOM 1579 C CA . GLY A 1 192 ? 0.649 31.078 -1.521 1 97.56 192 GLY A CA 1
ATOM 1580 C C . GLY A 1 192 ? -0.009 32.312 -2.117 1 97.56 192 GLY A C 1
ATOM 1581 O O . GLY A 1 192 ? 0.098 32.562 -3.32 1 97.56 192 GLY A O 1
ATOM 1582 N N . GLN A 1 193 ? -0.624 33.031 -1.293 1 96.25 193 GLN A N 1
ATOM 1583 C CA . GLN A 1 193 ? -1.366 34.188 -1.787 1 96.25 193 GLN A CA 1
ATOM 1584 C C . GLN A 1 193 ? -0.427 35.25 -2.375 1 96.25 193 GLN A C 1
ATOM 1586 O O . GLN A 1 193 ? -0.851 36.094 -3.156 1 96.25 193 GLN A O 1
ATOM 1591 N N . TYR A 1 194 ? 0.839 35.188 -2.107 1 96.5 194 TYR A N 1
ATOM 1592 C CA . TYR A 1 194 ? 1.821 36.156 -2.59 1 96.5 194 TYR A CA 1
ATOM 1593 C C . TYR A 1 194 ? 2.58 35.625 -3.791 1 96.5 194 TYR A C 1
ATOM 1595 O O . TYR A 1 194 ? 3.586 36.188 -4.215 1 96.5 194 TYR A O 1
ATOM 1603 N N . GLY A 1 195 ? 2.135 34.406 -4.281 1 96.88 195 GLY A N 1
ATOM 1604 C CA . GLY A 1 195 ? 2.76 33.781 -5.445 1 96.88 195 GLY A CA 1
ATOM 1605 C C . GLY A 1 195 ? 4.078 33.125 -5.125 1 96.88 195 GLY A C 1
ATOM 1606 O O . GLY A 1 195 ? 4.887 32.844 -6.023 1 96.88 195 GLY A O 1
ATOM 1607 N N . LEU A 1 196 ? 4.277 32.875 -3.842 1 98.31 196 LEU A N 1
ATOM 1608 C CA . LEU A 1 196 ? 5.531 32.25 -3.418 1 98.31 196 LEU A CA 1
ATOM 1609 C C . LEU A 1 196 ? 5.422 30.734 -3.422 1 98.31 196 LEU A C 1
ATOM 1611 O O . LEU A 1 196 ? 4.359 30.188 -3.113 1 98.31 196 LEU A O 1
ATOM 1615 N N . PHE A 1 197 ? 6.52 30.047 -3.861 1 98.75 197 PHE A N 1
ATOM 1616 C CA . PHE A 1 197 ? 6.742 28.609 -3.768 1 98.75 197 PHE A CA 1
ATOM 1617 C C . PHE A 1 197 ? 5.738 27.844 -4.629 1 98.75 197 PHE A C 1
ATOM 1619 O O . PHE A 1 197 ? 5 27 -4.129 1 98.75 197 PHE A O 1
ATOM 1626 N N . PRO A 1 198 ? 5.781 28.062 -5.934 1 98.69 198 PRO A N 1
ATOM 1627 C CA . PRO A 1 198 ? 4.863 27.359 -6.832 1 98.69 198 PRO A CA 1
ATOM 1628 C C . PRO A 1 198 ? 5.062 25.844 -6.812 1 98.69 198 PRO A C 1
ATOM 1630 O O . PRO A 1 198 ? 4.113 25.078 -7.031 1 98.69 198 PRO A O 1
ATOM 1633 N N . GLY A 1 199 ? 6.301 25.328 -6.594 1 98.81 199 GLY A N 1
ATOM 1634 C CA . GLY A 1 199 ? 6.531 23.906 -6.453 1 98.81 199 GLY A CA 1
ATOM 1635 C C . GLY A 1 199 ? 5.832 23.297 -5.25 1 98.81 199 GLY A C 1
ATOM 1636 O O . GLY A 1 199 ? 5.203 22.25 -5.352 1 98.81 199 GLY A O 1
ATOM 1637 N N . LEU A 1 200 ? 5.98 23.984 -4.09 1 98.88 200 LEU A N 1
ATOM 1638 C CA . LEU A 1 200 ? 5.285 23.547 -2.881 1 98.88 200 LEU A CA 1
ATOM 1639 C C . LEU A 1 200 ? 3.775 23.594 -3.078 1 98.88 200 LEU A C 1
ATOM 1641 O O . LEU A 1 200 ? 3.062 22.688 -2.623 1 98.88 200 LEU A O 1
ATOM 1645 N N . LYS A 1 201 ? 3.316 24.625 -3.729 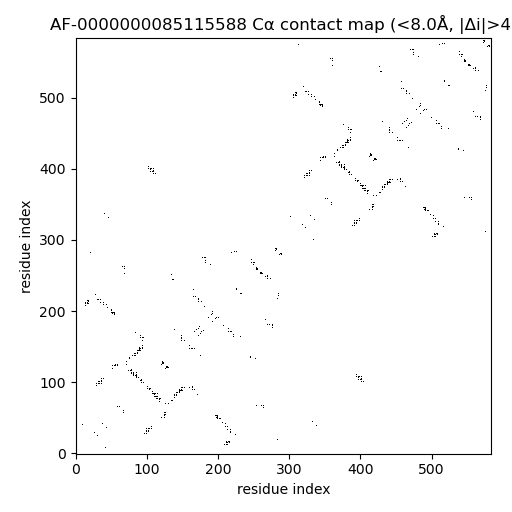1 98.56 201 LYS A N 1
ATOM 1646 C CA . LYS A 1 201 ? 1.894 24.75 -4.035 1 98.56 201 LYS A CA 1
ATOM 1647 C C . LYS A 1 201 ? 1.408 23.562 -4.875 1 98.56 201 LYS A C 1
ATOM 1649 O O . LYS A 1 201 ? 0.337 23.016 -4.621 1 98.56 201 LYS A O 1
ATOM 1654 N N . GLU A 1 202 ? 2.178 23.234 -5.891 1 98.25 202 GLU A N 1
ATOM 1655 C CA . GLU A 1 202 ? 1.837 22.078 -6.715 1 98.25 202 GLU A CA 1
ATOM 1656 C C . GLU A 1 202 ? 1.844 20.797 -5.895 1 98.25 202 GLU A C 1
ATOM 1658 O O . GLU A 1 202 ? 0.972 19.938 -6.066 1 98.25 202 GLU A O 1
ATOM 1663 N N . GLY A 1 203 ? 2.857 20.609 -5.02 1 98.31 203 GLY A N 1
ATOM 1664 C CA . GLY A 1 203 ? 2.881 19.469 -4.113 1 98.31 203 GLY A CA 1
ATOM 1665 C C . GLY A 1 203 ? 1.637 19.375 -3.254 1 98.31 203 GLY A C 1
ATOM 1666 O O . GLY A 1 203 ? 1.013 18.312 -3.178 1 98.31 203 GLY A O 1
ATOM 1667 N N . PHE A 1 204 ? 1.245 20.484 -2.699 1 98.12 204 PHE A N 1
ATOM 1668 C CA . PHE A 1 204 ? 0.067 20.516 -1.841 1 98.12 204 PHE A CA 1
ATOM 1669 C C . PHE A 1 204 ? -1.196 20.234 -2.648 1 98.12 204 PHE A C 1
ATOM 1671 O O . PHE A 1 204 ? -2.135 19.609 -2.15 1 98.12 204 PHE A O 1
ATOM 1678 N N . LYS A 1 205 ? -1.232 20.75 -3.855 1 96.06 205 LYS A N 1
ATOM 1679 C CA . LYS A 1 205 ? -2.371 20.453 -4.723 1 96.06 205 LYS A CA 1
ATOM 1680 C C . LYS A 1 205 ? -2.527 18.953 -4.934 1 96.06 205 LYS A C 1
ATOM 1682 O O . LYS A 1 205 ? -3.633 18.422 -4.82 1 96.06 205 LYS A O 1
ATOM 1687 N N . GLN A 1 206 ? -1.451 18.281 -5.262 1 96.88 206 GLN A N 1
ATOM 1688 C CA . GLN A 1 206 ? -1.485 16.828 -5.477 1 96.88 206 GLN A CA 1
ATOM 1689 C C . GLN A 1 206 ? -1.837 16.094 -4.191 1 96.88 206 GLN A C 1
ATOM 1691 O O . GLN A 1 206 ? -2.652 15.164 -4.203 1 96.88 206 GLN A O 1
ATOM 1696 N N . ILE A 1 207 ? -1.244 16.484 -3.066 1 97.75 207 ILE A N 1
ATOM 1697 C CA . ILE A 1 207 ? -1.505 15.859 -1.77 1 97.75 207 ILE A CA 1
ATOM 1698 C C . ILE A 1 207 ? -2.973 16.047 -1.395 1 97.75 207 ILE A C 1
ATOM 1700 O O . ILE A 1 207 ? -3.627 15.109 -0.932 1 97.75 207 ILE A O 1
ATOM 1704 N N . LYS A 1 208 ? -3.455 17.234 -1.622 1 94.12 208 LYS A N 1
ATOM 1705 C CA . LYS A 1 208 ? -4.848 17.531 -1.3 1 94.12 208 LYS A CA 1
ATOM 1706 C C . LYS A 1 208 ? -5.801 16.672 -2.111 1 94.12 208 LYS A C 1
ATOM 1708 O O . LYS A 1 208 ? -6.855 16.266 -1.615 1 94.12 208 LYS A O 1
ATOM 1713 N N . ARG A 1 209 ? -5.445 16.453 -3.305 1 92.94 209 ARG A N 1
ATOM 1714 C CA . ARG A 1 209 ? -6.25 15.562 -4.125 1 92.94 209 ARG A CA 1
ATOM 1715 C C . ARG A 1 209 ? -6.285 14.156 -3.531 1 92.94 209 ARG A C 1
ATOM 1717 O O . ARG A 1 209 ? -7.348 13.531 -3.465 1 92.94 209 ARG A O 1
ATOM 1724 N N . ASP A 1 210 ? -5.145 13.656 -3.135 1 96.44 210 ASP A N 1
ATOM 1725 C CA . ASP A 1 210 ? -5.098 12.367 -2.453 1 96.44 210 ASP A CA 1
ATOM 1726 C C . ASP A 1 210 ? -5.953 12.383 -1.188 1 96.44 210 ASP A C 1
ATOM 1728 O O . ASP A 1 210 ? -6.734 11.461 -0.95 1 96.44 210 ASP A O 1
ATOM 1732 N N . GLU A 1 211 ? -5.793 13.461 -0.422 1 95.06 211 GLU A N 1
ATOM 1733 C CA . GLU A 1 211 ? -6.516 13.594 0.838 1 95.06 211 GLU A CA 1
ATOM 1734 C C . GLU A 1 211 ? -8.023 13.648 0.606 1 95.06 211 GLU A C 1
ATOM 1736 O O . GLU A 1 211 ? -8.805 13.195 1.447 1 95.06 211 GLU A O 1
ATOM 1741 N N . GLY A 1 212 ? -8.352 14.234 -0.505 1 92 212 GLY A N 1
ATOM 1742 C CA . GLY A 1 212 ? -9.773 14.227 -0.842 1 92 212 GLY A CA 1
ATOM 1743 C C . GLY A 1 212 ? -10.383 12.836 -0.814 1 92 212 GLY A C 1
ATOM 1744 O O . GLY A 1 212 ? -11.492 12.648 -0.317 1 92 212 GLY A O 1
ATOM 1745 N N . ARG A 1 213 ? -9.695 11.844 -1.332 1 94.75 213 ARG A N 1
ATOM 1746 C CA . ARG A 1 213 ? -10.172 10.461 -1.295 1 94.75 213 ARG A CA 1
ATOM 1747 C C . ARG A 1 213 ? -10.141 9.914 0.126 1 94.75 213 ARG A C 1
ATOM 1749 O O . ARG A 1 213 ? -11.078 9.234 0.554 1 94.75 213 ARG A O 1
ATOM 1756 N N . HIS A 1 214 ? -9.031 10.219 0.886 1 97.06 214 HIS A N 1
ATOM 1757 C CA . HIS A 1 214 ? -8.859 9.711 2.242 1 97.06 214 HIS A CA 1
ATOM 1758 C C . HIS A 1 214 ? -9.961 10.227 3.162 1 97.06 214 HIS A C 1
ATOM 1760 O O . HIS A 1 214 ? -10.672 9.438 3.791 1 97.06 214 HIS A O 1
ATOM 1766 N N . VAL A 1 215 ? -10.094 11.523 3.146 1 95.38 215 VAL A N 1
ATOM 1767 C CA . VAL A 1 215 ? -11.039 12.195 4.035 1 95.38 215 VAL A CA 1
ATOM 1768 C C . VAL A 1 215 ? -12.461 11.875 3.604 1 95.38 215 VAL A C 1
ATOM 1770 O O . VAL A 1 215 ? -13.344 11.68 4.445 1 95.38 215 VAL A O 1
ATOM 1773 N N . GLY A 1 216 ? -12.695 11.867 2.256 1 92.31 216 GLY A N 1
ATOM 1774 C CA . GLY A 1 216 ? -14 11.438 1.771 1 92.31 216 GLY A CA 1
ATOM 1775 C C . GLY A 1 216 ? -14.406 10.07 2.279 1 92.31 216 GLY A C 1
ATOM 1776 O O . GLY A 1 216 ? -15.547 9.883 2.723 1 92.31 216 GLY A O 1
ATOM 1777 N N . TYR A 1 217 ? -13.578 9.109 2.256 1 95.81 217 TYR A N 1
ATOM 1778 C CA . TYR A 1 217 ? -13.836 7.777 2.793 1 95.81 217 TYR A CA 1
ATOM 1779 C C . TYR A 1 217 ? -14.141 7.84 4.285 1 95.81 217 TYR A C 1
ATOM 1781 O O . TYR A 1 217 ? -15.125 7.266 4.746 1 95.81 217 TYR A O 1
ATOM 1789 N N . GLY A 1 218 ? -13.273 8.539 5.016 1 95.81 218 GLY A N 1
ATOM 1790 C CA . GLY A 1 218 ? -13.422 8.625 6.461 1 95.81 218 GLY A CA 1
ATOM 1791 C C . GLY A 1 218 ? -14.75 9.219 6.887 1 95.81 218 GLY A C 1
ATOM 1792 O O . GLY A 1 218 ? -15.445 8.664 7.742 1 95.81 218 GLY A O 1
ATOM 1793 N N . LEU A 1 219 ? -15.078 10.312 6.285 1 94.12 219 LEU A N 1
ATOM 1794 C CA . LEU A 1 219 ? -16.312 11.008 6.656 1 94.12 219 LEU A CA 1
ATOM 1795 C C . LEU A 1 219 ? -17.531 10.172 6.312 1 94.12 219 LEU A C 1
ATOM 1797 O O . LEU A 1 219 ? -18.469 10.07 7.117 1 94.12 219 LEU A O 1
ATOM 1801 N N . ARG A 1 220 ? -17.516 9.594 5.18 1 93.31 220 ARG A N 1
ATOM 1802 C CA . ARG A 1 220 ? -18.656 8.773 4.777 1 93.31 220 ARG A CA 1
ATOM 1803 C C . ARG A 1 220 ? -18.797 7.543 5.664 1 93.31 220 ARG A C 1
ATOM 1805 O O . ARG A 1 220 ? -19.906 7.129 6.004 1 93.31 220 ARG A O 1
ATOM 1812 N N . MET A 1 221 ? -17.703 6.953 5.969 1 95.25 221 MET A N 1
ATOM 1813 C CA . MET A 1 221 ? -17.734 5.801 6.867 1 95.25 221 MET A CA 1
ATOM 1814 C C . MET A 1 221 ? -18.25 6.199 8.242 1 95.25 221 MET A C 1
ATOM 1816 O O . MET A 1 221 ? -19.016 5.465 8.859 1 95.25 221 MET A O 1
ATOM 1820 N N . MET A 1 222 ? -17.75 7.328 8.75 1 95.38 222 MET A N 1
ATOM 1821 C CA . MET A 1 222 ? -18.219 7.785 10.055 1 95.38 222 MET A CA 1
ATOM 1822 C C . MET A 1 222 ? -19.719 8.094 10.023 1 95.38 222 MET A C 1
ATOM 1824 O O . MET A 1 222 ? -20.438 7.777 10.977 1 95.38 222 MET A O 1
ATOM 1828 N N . LYS A 1 223 ? -20.109 8.711 8.945 1 92.69 223 LYS A N 1
ATOM 1829 C CA . LYS A 1 223 ? -21.547 8.953 8.789 1 92.69 223 LYS A CA 1
ATOM 1830 C C . LYS A 1 223 ? -22.328 7.648 8.789 1 92.69 223 LYS A C 1
ATOM 1832 O O . LYS A 1 223 ? -23.359 7.539 9.445 1 92.69 223 LYS A O 1
ATOM 1837 N N . TYR A 1 224 ? -21.859 6.676 8.055 1 92.62 224 TYR A N 1
ATOM 1838 C CA . TYR A 1 224 ? -22.5 5.367 7.992 1 92.62 224 TYR A CA 1
ATOM 1839 C C . TYR A 1 224 ? -22.562 4.727 9.375 1 92.62 224 TYR A C 1
ATOM 1841 O O . TYR A 1 224 ? -23.625 4.234 9.789 1 92.62 224 TYR A O 1
ATOM 1849 N N . LEU A 1 225 ? -21.516 4.762 10.141 1 94.69 225 LEU A N 1
ATOM 1850 C CA . LEU A 1 225 ? -21.422 4.113 11.445 1 94.69 225 LEU A CA 1
ATOM 1851 C C . LEU A 1 225 ? -22.234 4.875 12.484 1 94.69 225 LEU A C 1
ATOM 1853 O O . LEU A 1 225 ? -22.719 4.285 13.461 1 94.69 225 LEU A O 1
ATOM 1857 N N . SER A 1 226 ? -22.406 6.164 12.242 1 94.38 226 SER A N 1
ATOM 1858 C CA . SER A 1 226 ? -23.094 7.012 13.211 1 94.38 226 SER A CA 1
ATOM 1859 C C . SER A 1 226 ? -24.594 6.742 13.219 1 94.38 226 SER A C 1
ATOM 1861 O O . SER A 1 226 ? -25.312 7.23 14.094 1 94.38 226 SER A O 1
ATOM 1863 N N . LYS A 1 227 ? -25.062 5.945 12.289 1 92.88 227 LYS A N 1
ATOM 1864 C CA . LYS A 1 227 ? -26.469 5.508 12.336 1 92.88 227 LYS A CA 1
ATOM 1865 C C . LYS A 1 227 ? -26.75 4.707 13.602 1 92.88 227 LYS A C 1
ATOM 1867 O O . LYS A 1 227 ? -27.875 4.664 14.078 1 92.88 227 LYS A O 1
ATOM 1872 N N . ASN A 1 228 ? -25.75 4.023 14.109 1 95.12 228 ASN A N 1
ATOM 1873 C CA . ASN A 1 228 ? -25.812 3.428 15.438 1 95.12 228 ASN A CA 1
ATOM 1874 C C . ASN A 1 228 ? -25.562 4.461 16.531 1 95.12 228 ASN A C 1
ATOM 1876 O O . ASN A 1 228 ? -24.469 5.027 16.609 1 95.12 228 ASN A O 1
ATOM 1880 N N . PRO A 1 229 ? -26.516 4.66 17.406 1 97.12 229 PRO A N 1
ATOM 1881 C CA . PRO A 1 229 ? -26.391 5.723 18.406 1 97.12 229 PRO A CA 1
ATOM 1882 C C . PRO A 1 229 ? -25.172 5.562 19.297 1 97.12 229 PRO A C 1
ATOM 1884 O O . PRO A 1 229 ? -24.562 6.555 19.703 1 97.12 229 PRO A O 1
ATOM 1887 N N . SER A 1 230 ? -24.844 4.402 19.594 1 97.44 230 SER A N 1
ATOM 1888 C CA . SER A 1 230 ? -23.672 4.168 20.422 1 97.44 230 SER A CA 1
ATOM 1889 C C . SER A 1 230 ? -22.391 4.59 19.703 1 97.44 230 SER A C 1
ATOM 1891 O O . SER A 1 230 ? -21.484 5.145 20.328 1 97.44 230 SER A O 1
ATOM 1893 N N . TYR A 1 231 ? -22.312 4.355 18.422 1 97.56 231 TYR A N 1
ATOM 1894 C CA . TYR A 1 231 ? -21.156 4.75 17.625 1 97.56 231 TYR A CA 1
ATOM 1895 C C . TYR A 1 231 ? -21.109 6.258 17.438 1 97.56 231 TYR A C 1
ATOM 1897 O O . TYR A 1 231 ? -20.047 6.867 17.469 1 97.56 231 TYR A O 1
ATOM 1905 N N . ALA A 1 232 ? -22.297 6.812 17.219 1 97.56 232 ALA A N 1
ATOM 1906 C CA . ALA A 1 232 ? -22.375 8.266 17.109 1 97.56 232 ALA A CA 1
ATOM 1907 C C . ALA A 1 232 ? -21.828 8.945 18.359 1 97.56 232 ALA A C 1
ATOM 1909 O O . ALA A 1 232 ? -21.062 9.906 18.266 1 97.56 232 ALA A O 1
ATOM 1910 N N . LYS A 1 233 ? -22.234 8.43 19.453 1 98.19 233 LYS A N 1
ATOM 1911 C CA . LYS A 1 233 ? -21.75 8.969 20.719 1 98.19 233 LYS A CA 1
ATOM 1912 C C . LYS A 1 233 ? -20.234 8.844 20.844 1 98.19 233 LYS A C 1
ATOM 1914 O O . LYS A 1 233 ? -19.562 9.789 21.25 1 98.19 233 LYS A O 1
ATOM 1919 N N . ARG A 1 234 ? -19.672 7.738 20.484 1 98.31 234 ARG A N 1
ATOM 1920 C CA . ARG A 1 234 ? -18.234 7.508 20.594 1 98.31 234 ARG A CA 1
ATOM 1921 C C . ARG A 1 234 ? -17.469 8.422 19.656 1 98.31 234 ARG A C 1
ATOM 1923 O O . ARG A 1 234 ? -16.406 8.945 20.016 1 98.31 234 ARG A O 1
ATOM 1930 N N . ILE A 1 235 ? -17.953 8.602 18.453 1 98.38 235 ILE A N 1
ATOM 1931 C CA . ILE A 1 235 ? -17.328 9.508 17.5 1 98.38 235 ILE A CA 1
ATOM 1932 C C . ILE A 1 235 ? -17.266 10.922 18.078 1 98.38 235 ILE A C 1
ATOM 1934 O O . ILE A 1 235 ? -16.203 11.555 18.078 1 98.38 235 ILE A O 1
ATOM 1938 N N . LYS A 1 236 ? -18.344 11.359 18.625 1 97.75 236 LYS A N 1
ATOM 1939 C CA . LYS A 1 236 ? -18.391 12.688 19.219 1 97.75 236 LYS A CA 1
ATOM 1940 C C . LYS A 1 236 ? -17.406 12.805 20.375 1 97.75 236 LYS A C 1
ATOM 1942 O O . LYS A 1 236 ? -16.703 13.82 20.5 1 97.75 236 LYS A O 1
ATOM 1947 N N . GLU A 1 237 ? -17.375 11.789 21.172 1 98.38 237 GLU A N 1
ATOM 1948 C CA . GLU A 1 237 ? -16.469 11.781 22.312 1 98.38 237 GLU A CA 1
ATOM 1949 C C . GLU A 1 237 ? -15.016 11.898 21.859 1 98.38 237 GLU A C 1
ATOM 1951 O O . GLU A 1 237 ? -14.227 12.617 22.469 1 98.38 237 GLU A O 1
ATOM 1956 N N . LEU A 1 238 ? -14.641 11.211 20.844 1 98.44 238 LEU A N 1
ATOM 1957 C CA . LEU A 1 238 ? -13.266 11.227 20.359 1 98.44 238 LEU A CA 1
ATOM 1958 C C . LEU A 1 238 ? -12.914 12.594 19.781 1 98.44 238 LEU A C 1
ATOM 1960 O O . LEU A 1 238 ? -11.82 13.109 20.016 1 98.44 238 LEU A O 1
ATOM 1964 N N . PHE A 1 239 ? -13.844 13.141 19.031 1 98.19 239 PHE A N 1
ATOM 1965 C CA . PHE A 1 239 ? -13.617 14.492 18.516 1 98.19 239 PHE A CA 1
ATOM 1966 C C . PHE A 1 239 ? -13.391 15.461 19.672 1 98.19 239 PHE A C 1
ATOM 1968 O O . PHE A 1 239 ? -12.477 16.281 19.625 1 98.19 239 PHE A O 1
ATOM 1975 N N . GLU A 1 240 ? -14.195 15.359 20.656 1 98 240 GLU A N 1
ATOM 1976 C CA . GLU A 1 240 ? -14.062 16.234 21.812 1 98 240 GLU A CA 1
ATOM 1977 C C . GLU A 1 240 ? -12.727 16.016 22.516 1 98 240 GLU A C 1
ATOM 1979 O O . GLU A 1 240 ? -12.102 16.969 22.984 1 98 240 GLU A O 1
ATOM 1984 N N . GLU A 1 241 ? -12.328 14.789 22.594 1 97.94 241 GLU A N 1
ATOM 1985 C CA . GLU A 1 241 ? -11.055 14.43 23.219 1 97.94 241 GLU A CA 1
ATOM 1986 C C . GLU A 1 241 ? -9.883 15.031 22.453 1 97.94 241 GLU A C 1
ATOM 1988 O O . GLU A 1 241 ? -8.883 15.438 23.047 1 97.94 241 GLU A O 1
ATOM 1993 N N . PHE A 1 242 ? -9.961 15.117 21.125 1 97.88 242 PHE A N 1
ATOM 1994 C CA . PHE A 1 242 ? -8.836 15.531 20.297 1 97.88 242 PHE A CA 1
ATOM 1995 C C . PHE A 1 242 ? -8.805 17.047 20.141 1 97.88 242 PHE A C 1
ATOM 1997 O O . PHE A 1 242 ? -7.773 17.625 19.797 1 97.88 242 PHE A O 1
ATOM 2004 N N . LEU A 1 243 ? -9.914 17.766 20.422 1 97.62 243 LEU A N 1
ATOM 2005 C CA . LEU A 1 243 ? -10.039 19.203 20.141 1 97.62 243 LEU A CA 1
ATOM 2006 C C . LEU A 1 243 ? -8.961 19.984 20.875 1 97.62 243 LEU A C 1
ATOM 2008 O O . LEU A 1 243 ? -8.219 20.766 20.266 1 97.62 243 LEU A O 1
ATOM 2012 N N . PRO A 1 244 ? -8.789 19.781 22.203 1 96.88 244 PRO A N 1
ATOM 2013 C CA . PRO A 1 244 ? -7.746 20.562 22.875 1 96.88 244 PRO A CA 1
ATOM 2014 C C . PRO A 1 244 ? -6.348 20.25 22.359 1 96.88 244 PRO A C 1
ATOM 2016 O O . PRO A 1 244 ? -5.469 21.109 22.375 1 96.88 244 PRO A O 1
ATOM 2019 N N . LYS A 1 245 ? -6.141 19.016 21.875 1 96.62 245 LYS A N 1
ATOM 2020 C CA . LYS A 1 245 ? -4.836 18.578 21.375 1 96.62 245 LYS A CA 1
ATOM 2021 C C . LYS A 1 245 ? -4.512 19.25 20.047 1 96.62 245 LYS A C 1
ATOM 2023 O O . LYS A 1 245 ? -3.348 19.516 19.75 1 96.62 245 LYS A O 1
ATOM 2028 N N . ILE A 1 246 ? -5.5 19.438 19.219 1 96.69 246 ILE A N 1
ATOM 2029 C CA . ILE A 1 246 ? -5.207 20.031 17.906 1 96.69 246 ILE A CA 1
ATOM 2030 C C . ILE A 1 246 ? -5.105 21.547 18.047 1 96.69 246 ILE A C 1
ATOM 2032 O O . ILE A 1 246 ? -4.375 22.203 17.297 1 96.69 246 ILE A O 1
ATOM 2036 N N . LEU A 1 247 ? -5.754 22.172 19.062 1 95.75 247 LEU A N 1
ATOM 2037 C CA . LEU A 1 247 ? -5.797 23.625 19.203 1 95.75 247 LEU A CA 1
ATOM 2038 C C . LEU A 1 247 ? -4.445 24.172 19.656 1 95.75 247 LEU A C 1
ATOM 2040 O O . LEU A 1 247 ? -4.152 25.344 19.469 1 95.75 247 LEU A O 1
ATOM 2044 N N . VAL A 1 248 ? -3.594 23.328 20.172 1 92.62 248 VAL A N 1
ATOM 2045 C CA . VAL A 1 248 ? -2.303 23.797 20.672 1 92.62 248 VAL A CA 1
ATOM 2046 C C . VAL A 1 248 ? -1.259 23.688 19.562 1 92.62 248 VAL A C 1
ATOM 2048 O O . VAL A 1 248 ? -0.11 24.109 19.734 1 92.62 248 VAL A O 1
ATOM 2051 N N . ARG A 1 249 ? -1.6 23.203 18.438 1 91.75 249 ARG A N 1
ATOM 2052 C CA . ARG A 1 249 ? -0.676 22.891 17.344 1 91.75 249 ARG A CA 1
ATOM 2053 C C . ARG A 1 249 ? 0.038 24.156 16.859 1 91.75 249 ARG A C 1
ATOM 2055 O O . ARG A 1 249 ? 1.229 24.109 16.547 1 91.75 249 ARG A O 1
ATOM 2062 N N . TYR A 1 250 ? -0.685 25.297 16.75 1 89.75 250 TYR A N 1
ATOM 2063 C CA . TYR A 1 250 ? -0.119 26.5 16.141 1 89.75 250 TYR A CA 1
ATOM 2064 C C . TYR A 1 250 ? 0.254 27.531 17.203 1 89.75 250 TYR A C 1
ATOM 2066 O O . TYR A 1 250 ? 0.666 28.641 16.875 1 89.75 250 TYR A O 1
ATOM 2074 N N . ASP A 1 251 ? 0.132 27.188 18.5 1 87.12 251 ASP A N 1
ATOM 2075 C CA . ASP A 1 251 ? 0.475 28.094 19.594 1 87.12 251 ASP A CA 1
ATOM 2076 C C . ASP A 1 251 ? 1.879 27.812 20.125 1 87.12 251 ASP A C 1
ATOM 2078 O O . ASP A 1 251 ? 2.344 28.484 21.047 1 87.12 251 ASP A O 1
ATOM 2082 N N . GLN A 1 252 ? 2.486 27 19.484 1 87.69 252 GLN A N 1
ATOM 2083 C CA . GLN A 1 252 ? 3.807 26.609 19.969 1 87.69 252 GLN A CA 1
ATOM 2084 C C . GLN A 1 252 ? 4.879 27.578 19.484 1 87.69 252 GLN A C 1
ATOM 2086 O O . GLN A 1 252 ? 4.707 28.25 18.453 1 87.69 252 GLN A O 1
ATOM 2091 N N . GLU A 1 253 ? 5.91 27.594 20.25 1 86.38 253 GLU A N 1
ATOM 2092 C CA . GLU A 1 253 ? 7.07 28.359 19.828 1 86.38 253 GLU A CA 1
ATOM 2093 C C . GLU A 1 253 ? 7.723 27.734 18.594 1 86.38 253 GLU A C 1
ATOM 2095 O O . GLU A 1 253 ? 7.84 26.516 18.5 1 86.38 253 GLU A O 1
ATOM 2100 N N . ILE A 1 254 ? 8.148 28.656 17.719 1 91.81 254 ILE A N 1
ATOM 2101 C CA . ILE A 1 254 ? 8.867 28.203 16.531 1 91.81 254 ILE A CA 1
ATOM 2102 C C . ILE A 1 254 ? 10.367 28.219 16.797 1 91.81 254 ILE A C 1
ATOM 2104 O O . ILE A 1 254 ? 10.938 29.266 17.094 1 91.81 254 ILE A O 1
ATOM 2108 N N . VAL A 1 255 ? 10.953 27.062 16.859 1 92.31 255 VAL A N 1
ATOM 2109 C CA . VAL A 1 255 ? 12.391 26.969 17.078 1 92.31 255 VAL A CA 1
ATOM 2110 C C . VAL A 1 255 ? 13.062 26.297 15.883 1 92.31 255 VAL A C 1
ATOM 2112 O O . VAL A 1 255 ? 12.75 25.156 15.547 1 92.31 255 VAL A O 1
ATOM 2115 N N . VAL A 1 256 ? 13.906 27.062 15.219 1 92.75 256 VAL A N 1
ATOM 2116 C CA . VAL A 1 256 ? 14.672 26.547 14.086 1 92.75 256 VAL A CA 1
ATOM 2117 C C . VAL A 1 256 ? 16.156 26.828 14.305 1 92.75 256 VAL A C 1
ATOM 2119 O O . VAL A 1 256 ? 16.547 27.969 14.555 1 92.75 256 VAL A O 1
ATOM 2122 N N . ASN A 1 257 ? 16.922 25.75 14.266 1 88.75 257 ASN A N 1
ATOM 2123 C CA . ASN A 1 257 ? 18.359 25.859 14.492 1 88.75 257 ASN A CA 1
ATOM 2124 C C . ASN A 1 257 ? 18.672 26.547 15.812 1 88.75 257 ASN A C 1
ATOM 2126 O O . ASN A 1 257 ? 19.547 27.422 15.867 1 88.75 257 ASN A O 1
ATOM 2130 N N . GLY A 1 258 ? 17.891 26.25 16.797 1 88.88 258 GLY A N 1
ATOM 2131 C CA . GLY A 1 258 ? 18.141 26.734 18.156 1 88.88 258 GLY A CA 1
ATOM 2132 C C . GLY A 1 258 ? 17.672 28.156 18.375 1 88.88 258 GLY A C 1
ATOM 2133 O O . GLY A 1 258 ? 17.781 28.688 19.484 1 88.88 258 GLY A O 1
ATOM 2134 N N . LYS A 1 259 ? 17.141 28.828 17.391 1 93.06 259 LYS A N 1
ATOM 2135 C CA . LYS A 1 259 ? 16.656 30.203 17.5 1 93.06 259 LYS A CA 1
ATOM 2136 C C . LYS A 1 259 ? 15.125 30.234 17.5 1 93.06 259 LYS A C 1
ATOM 2138 O O . LYS A 1 259 ? 14.484 29.469 16.781 1 93.06 259 LYS A O 1
ATOM 2143 N N . ARG A 1 260 ? 14.609 31.203 18.266 1 94 260 ARG A N 1
ATOM 2144 C CA . ARG A 1 260 ? 13.156 31.344 18.359 1 94 260 ARG A CA 1
ATOM 2145 C C . ARG A 1 260 ? 12.641 32.375 17.359 1 94 260 ARG A C 1
ATOM 2147 O O . ARG A 1 260 ? 13.281 33.406 17.125 1 94 260 ARG A O 1
ATOM 2154 N N . TYR A 1 261 ? 11.523 32.094 16.828 1 94 261 TYR A N 1
ATOM 2155 C CA . TYR A 1 261 ? 10.875 33 15.875 1 94 261 TYR A CA 1
ATOM 2156 C C . TYR A 1 261 ? 9.398 33.156 16.203 1 94 261 TYR A C 1
ATOM 2158 O O . TYR A 1 261 ? 8.82 32.344 16.922 1 94 261 TYR A O 1
ATOM 2166 N N . ASP A 1 262 ? 8.828 34.188 15.688 1 91.5 262 ASP A N 1
ATOM 2167 C CA . ASP A 1 262 ? 7.414 34.469 15.898 1 91.5 262 ASP A CA 1
ATOM 2168 C C . ASP A 1 262 ? 6.555 33.719 14.867 1 91.5 262 ASP A C 1
ATOM 2170 O O . ASP A 1 262 ? 7.004 33.469 13.75 1 91.5 262 ASP A O 1
ATOM 2174 N N . ILE A 1 263 ? 5.352 33.438 15.266 1 93.56 263 ILE A N 1
ATOM 2175 C CA . ILE A 1 263 ? 4.363 32.906 14.336 1 93.56 263 ILE A CA 1
ATOM 2176 C C . ILE A 1 263 ? 3.854 34.031 13.438 1 93.56 263 ILE A C 1
ATOM 2178 O O . ILE A 1 263 ? 3.426 35.094 13.922 1 93.56 263 ILE A O 1
ATOM 2182 N N . PRO A 1 264 ? 3.908 33.781 12.164 1 94.56 264 PRO A N 1
ATOM 2183 C CA . PRO A 1 264 ? 3.342 34.812 11.289 1 94.56 264 PRO A CA 1
ATOM 2184 C C . PRO A 1 264 ? 1.882 35.125 11.617 1 94.56 264 PRO A C 1
ATOM 2186 O O . PRO A 1 264 ? 1.107 34.219 11.93 1 94.56 264 PRO A O 1
ATOM 2189 N N . ALA A 1 265 ? 1.548 36.375 11.5 1 92.75 265 ALA A N 1
ATOM 2190 C CA . ALA A 1 265 ? 0.202 36.844 11.844 1 92.75 265 ALA A CA 1
ATOM 2191 C C . ALA A 1 265 ? -0.843 36.156 10.953 1 92.75 265 ALA A C 1
ATOM 2193 O O . ALA A 1 265 ? -1.97 35.906 11.391 1 92.75 265 ALA A O 1
ATOM 2194 N N . GLU A 1 266 ? -0.475 35.719 9.773 1 95.94 266 GLU A N 1
ATOM 2195 C CA . GLU A 1 266 ? -1.39 35.156 8.789 1 95.94 266 GLU A CA 1
ATOM 2196 C C . GLU A 1 266 ? -1.824 33.75 9.172 1 95.94 266 GLU A C 1
ATOM 2198 O O . GLU A 1 266 ? -2.785 33.219 8.617 1 95.94 266 GLU A O 1
ATOM 2203 N N . VAL A 1 267 ? -1.204 33.094 10.086 1 96.5 267 VAL A N 1
ATOM 2204 C CA . VAL A 1 267 ? -1.426 31.688 10.383 1 96.5 267 VAL A CA 1
ATOM 2205 C C . VAL A 1 267 ? -2.838 31.484 10.93 1 96.5 267 VAL A C 1
ATOM 2207 O O . VAL A 1 267 ? -3.553 30.578 10.5 1 96.5 267 VAL A O 1
ATOM 2210 N N . ASN A 1 268 ? -3.275 32.375 11.922 1 96.19 268 ASN A N 1
ATOM 2211 C CA . ASN A 1 268 ? -4.602 32.25 12.523 1 96.19 268 ASN A CA 1
ATOM 2212 C C . ASN A 1 268 ? -4.996 30.812 12.773 1 96.19 268 ASN A C 1
ATOM 2214 O O . ASN A 1 268 ? -6.074 30.375 12.359 1 96.19 268 ASN A O 1
ATOM 2218 N N . GLY A 1 269 ? -4.117 30.062 13.406 1 95.81 269 GLY A N 1
ATOM 2219 C CA . GLY A 1 269 ? -4.219 28.609 13.484 1 95.81 269 GLY A CA 1
ATOM 2220 C C . GLY A 1 269 ? -5.398 28.141 14.312 1 95.81 269 GLY A C 1
ATOM 2221 O O . GLY A 1 269 ? -6.129 27.234 13.906 1 95.81 269 GLY A O 1
ATOM 2222 N N . LYS A 1 270 ? -5.676 28.75 15.43 1 95.94 270 LYS A N 1
ATOM 2223 C CA . LYS A 1 270 ? -6.762 28.344 16.312 1 95.94 270 LYS A CA 1
ATOM 2224 C C . LYS A 1 270 ? -8.117 28.547 15.648 1 95.94 270 LYS A C 1
ATOM 2226 O O . LYS A 1 270 ? -8.992 27.672 15.734 1 95.94 270 LYS A O 1
ATOM 2231 N N . GLU A 1 271 ? -8.297 29.656 15.023 1 96.69 271 GLU A N 1
ATOM 2232 C CA . GLU A 1 271 ? -9.555 29.938 14.336 1 96.69 271 GLU A CA 1
ATOM 2233 C C . GLU A 1 271 ? -9.789 28.953 13.188 1 96.69 271 GLU A C 1
ATOM 2235 O O . GLU A 1 271 ? -10.891 28.422 13.031 1 96.69 271 GLU A O 1
ATOM 2240 N N . ARG A 1 272 ? -8.789 28.688 12.438 1 97.62 272 ARG A N 1
ATOM 2241 C CA . ARG A 1 272 ? -8.914 27.766 11.312 1 97.62 272 ARG A CA 1
ATOM 2242 C C . ARG A 1 272 ? -9.234 26.359 11.789 1 97.62 272 ARG A C 1
ATOM 2244 O O . ARG A 1 272 ? -10.086 25.672 11.203 1 97.62 272 ARG A O 1
ATOM 2251 N N . LEU A 1 273 ? -8.547 25.922 12.828 1 97.88 273 LEU A N 1
ATOM 2252 C CA . LEU A 1 273 ? -8.773 24.594 13.367 1 97.88 273 LEU A CA 1
ATOM 2253 C C . LEU A 1 273 ? -10.195 24.453 13.906 1 97.88 273 LEU A C 1
ATOM 2255 O O . LEU A 1 273 ? -10.852 23.438 13.68 1 97.88 273 LEU A O 1
ATOM 2259 N N . THR A 1 274 ? -10.633 25.484 14.609 1 97.62 274 THR A N 1
ATOM 2260 C CA . THR A 1 274 ? -11.977 25.469 15.172 1 97.62 274 THR A CA 1
ATOM 2261 C C . THR A 1 274 ? -13.023 25.406 14.07 1 97.62 274 THR A C 1
ATOM 2263 O O . THR A 1 274 ? -13.977 24.625 14.148 1 97.62 274 THR A O 1
ATOM 2266 N N . ARG A 1 275 ? -12.836 26.203 13.086 1 97.44 275 ARG A N 1
ATOM 2267 C CA . ARG A 1 275 ? -13.773 26.234 11.969 1 97.44 275 ARG A CA 1
ATOM 2268 C C . ARG A 1 275 ? -13.836 24.891 11.266 1 97.44 275 ARG A C 1
ATOM 2270 O O . ARG A 1 275 ? -14.93 24.391 10.969 1 97.44 275 ARG A O 1
ATOM 2277 N N . MET A 1 276 ? -12.703 24.297 10.969 1 97.31 276 MET A N 1
ATOM 2278 C CA . MET A 1 276 ? -12.656 23.016 10.281 1 97.31 276 MET A CA 1
ATOM 2279 C C . MET A 1 276 ? -13.25 21.906 11.156 1 97.31 276 MET A C 1
ATOM 2281 O O . MET A 1 276 ? -13.945 21.016 10.648 1 97.31 276 MET A O 1
ATOM 2285 N N . TYR A 1 277 ? -12.93 21.969 12.453 1 97.44 277 TYR A N 1
ATOM 2286 C CA . TYR A 1 277 ? -13.484 21.031 13.414 1 97.44 277 TYR A CA 1
ATOM 2287 C C . TYR A 1 277 ? -15.008 21.047 13.375 1 97.44 277 TYR A C 1
ATOM 2289 O O . TYR A 1 277 ? -15.648 20 13.266 1 97.44 277 TYR A O 1
ATOM 2297 N N . GLN A 1 278 ? -15.578 22.203 13.398 1 96.75 278 GLN A N 1
ATOM 2298 C CA . GLN A 1 278 ? -17.031 22.359 13.367 1 96.75 278 GLN A CA 1
ATOM 2299 C C . GLN A 1 278 ? -17.609 21.875 12.039 1 96.75 278 GLN A C 1
ATOM 2301 O O . GLN A 1 278 ? -18.672 21.25 12.008 1 96.75 278 GLN A O 1
ATOM 2306 N N . ARG A 1 279 ? -16.953 22.156 11.039 1 94.69 279 ARG A N 1
ATOM 2307 C CA . ARG A 1 279 ? -17.391 21.719 9.719 1 94.69 279 ARG A CA 1
ATOM 2308 C C . ARG A 1 279 ? -17.453 20.203 9.641 1 94.69 279 ARG A C 1
ATOM 2310 O O . ARG A 1 279 ? -18.422 19.641 9.102 1 94.69 279 ARG A O 1
ATOM 2317 N N . ARG A 1 280 ? -16.484 19.484 10.172 1 94.94 280 ARG A N 1
ATOM 2318 C CA . ARG A 1 280 ? -16.453 18.031 10.102 1 94.94 280 ARG A CA 1
ATOM 2319 C C . ARG A 1 280 ? -17.578 17.406 10.922 1 94.94 280 ARG A C 1
ATOM 2321 O O . ARG A 1 280 ? -18.188 16.422 10.5 1 94.94 280 ARG A O 1
ATOM 2328 N N . LEU A 1 281 ? -17.812 18.031 12.062 1 95.25 281 LEU A N 1
ATOM 2329 C CA . LEU A 1 281 ? -18.922 17.531 12.867 1 95.25 281 LEU A CA 1
ATOM 2330 C C . LEU A 1 281 ? -20.25 17.719 12.133 1 95.25 281 LEU A C 1
ATOM 2332 O O . LEU A 1 281 ? -21.109 16.828 12.164 1 95.25 281 LEU A O 1
ATOM 2336 N N . LYS A 1 282 ? -20.344 18.859 11.508 1 93 282 LYS A N 1
ATOM 2337 C CA . LYS A 1 282 ? -21.547 19.109 10.727 1 93 282 LYS A CA 1
ATOM 2338 C C . LYS A 1 282 ? -21.672 18.125 9.578 1 93 282 LYS A C 1
ATOM 2340 O O . LYS A 1 282 ? -22.766 17.656 9.266 1 93 282 LYS A O 1
ATOM 2345 N N . ASP A 1 283 ? -20.594 17.812 8.93 1 90.38 283 ASP A N 1
ATOM 2346 C CA . ASP A 1 283 ? -20.578 16.875 7.816 1 90.38 283 ASP A CA 1
ATOM 2347 C C . ASP A 1 283 ? -21.047 15.484 8.266 1 90.38 283 ASP A C 1
ATOM 2349 O O . ASP A 1 283 ? -21.766 14.797 7.543 1 90.38 283 ASP A O 1
ATOM 2353 N N . ILE A 1 284 ? -20.609 15.094 9.438 1 92.44 284 ILE A N 1
ATOM 2354 C CA . ILE A 1 284 ? -20.875 13.742 9.93 1 92.44 284 ILE A CA 1
ATOM 2355 C C . ILE A 1 284 ? -22.281 13.664 10.508 1 92.44 284 ILE A C 1
ATOM 2357 O O . ILE A 1 284 ? -23.016 12.711 10.25 1 92.44 284 ILE A O 1
ATOM 2361 N N . PHE A 1 285 ? -22.734 14.742 11.227 1 91.5 285 PHE A N 1
ATOM 2362 C CA . PHE A 1 285 ? -23.938 14.617 12.031 1 91.5 285 PHE A CA 1
ATOM 2363 C C . PHE A 1 285 ? -25.031 15.539 11.516 1 91.5 285 PHE A C 1
ATOM 2365 O O . PHE A 1 285 ? -26.188 15.461 11.953 1 91.5 285 PHE A O 1
ATOM 2372 N N . GLY A 1 286 ? -24.766 16.375 10.516 1 82.62 286 GLY A N 1
ATOM 2373 C CA . GLY A 1 286 ? -25.734 17.359 10.062 1 82.62 286 GLY A CA 1
ATOM 2374 C C . GLY A 1 286 ? -25.812 18.594 10.953 1 82.62 286 GLY A C 1
ATOM 2375 O O . GLY A 1 286 ? -25 18.734 11.883 1 82.62 286 GLY A O 1
ATOM 2376 N N . LEU A 1 287 ? -26.656 19.641 10.5 1 67.25 287 LEU A N 1
ATOM 2377 C CA . LEU A 1 287 ? -26.797 20.953 11.125 1 67.25 287 LEU A CA 1
ATOM 2378 C C . LEU A 1 287 ? -27.203 20.828 12.594 1 67.25 287 LEU A C 1
ATOM 2380 O O . LEU A 1 287 ? -26.906 21.703 13.406 1 67.25 287 LEU A O 1
ATOM 2384 N N . GLU A 1 288 ? -27.844 19.781 13.055 1 54.28 288 GLU A N 1
ATOM 2385 C CA . GLU A 1 288 ? -28.375 19.703 14.414 1 54.28 288 GLU A CA 1
ATOM 2386 C C . GLU A 1 288 ? -27.266 19.594 15.445 1 54.28 288 GLU A C 1
ATOM 2388 O O . GLU A 1 288 ? -27.531 19.531 16.641 1 54.28 288 GLU A O 1
ATOM 2393 N N . ALA A 1 289 ? -26.156 19.328 15.07 1 48.22 289 ALA A N 1
ATOM 2394 C CA . ALA A 1 289 ? -25.25 19.047 16.172 1 48.22 289 ALA A CA 1
ATOM 2395 C C . ALA A 1 289 ? -25.016 20.281 17.031 1 48.22 289 ALA A C 1
ATOM 2397 O O . ALA A 1 289 ? -24.188 21.125 16.688 1 48.22 289 ALA A O 1
ATOM 2398 N N . ASN A 1 290 ? -25.938 20.828 17.609 1 37.72 290 ASN A N 1
ATOM 2399 C CA . ASN A 1 290 ? -25.781 21.812 18.688 1 37.72 290 ASN A CA 1
ATOM 2400 C C . ASN A 1 290 ? -24.781 21.328 19.734 1 37.72 290 ASN A C 1
ATOM 2402 O O . ASN A 1 290 ? -25.031 20.344 20.422 1 37.72 290 ASN A O 1
ATOM 2406 N N . LEU A 1 291 ? -23.578 21.297 19.422 1 39.44 291 LEU A N 1
ATOM 2407 C CA . LEU A 1 291 ? -22.672 21.094 20.547 1 39.44 291 LEU A CA 1
ATOM 2408 C C . LEU A 1 291 ? -23.141 21.859 21.766 1 39.44 291 LEU A C 1
ATOM 2410 O O . LEU A 1 291 ? -23.312 23.094 21.719 1 39.44 291 LEU A O 1
ATOM 2414 N N . VAL A 1 292 ? -24.016 21.281 22.562 1 29.45 292 VAL A N 1
ATOM 2415 C CA . VAL A 1 292 ? -24.266 21.828 23.891 1 29.45 292 VAL A CA 1
ATOM 2416 C C . VAL A 1 292 ? -22.953 22 24.641 1 29.45 292 VAL A C 1
ATOM 2418 O O . VAL A 1 292 ? -22.047 21.156 24.516 1 29.45 292 VAL A O 1
ATOM 2421 N N . MET B 1 1 ? 9.383 12.648 -24.484 1 32.75 1 MET B N 1
ATOM 2422 C CA . MET B 1 1 ? 9.742 11.305 -24.938 1 32.75 1 MET B CA 1
ATOM 2423 C C . MET B 1 1 ? 8.492 10.453 -25.156 1 32.75 1 MET B C 1
ATOM 2425 O O . MET B 1 1 ? 7.57 10.469 -24.344 1 32.75 1 MET B O 1
ATOM 2429 N N . SER B 1 2 ? 8.422 9.797 -26.234 1 36.88 2 SER B N 1
ATOM 2430 C CA . SER B 1 2 ? 7.199 9.117 -26.656 1 36.88 2 SER B CA 1
ATOM 2431 C C . SER B 1 2 ? 6.84 7.988 -25.703 1 36.88 2 SER B C 1
ATOM 2433 O O . SER B 1 2 ? 7.715 7.418 -25.047 1 36.88 2 SER B O 1
ATOM 2435 N N . VAL B 1 3 ? 5.504 7.723 -25.453 1 45.31 3 VAL B N 1
ATOM 2436 C CA . VAL B 1 3 ? 4.973 6.582 -24.719 1 45.31 3 VAL B CA 1
ATOM 2437 C C . VAL B 1 3 ? 5.812 5.34 -25.016 1 45.31 3 VAL B C 1
ATOM 2439 O O . VAL B 1 3 ? 6.086 4.547 -24.109 1 45.31 3 VAL B O 1
ATOM 2442 N N . ASN B 1 4 ? 6.227 5.082 -26.25 1 44.28 4 ASN B N 1
ATOM 2443 C CA . ASN B 1 4 ? 6.965 3.904 -26.703 1 44.28 4 ASN B CA 1
ATOM 2444 C C . ASN B 1 4 ? 8.398 3.902 -26.172 1 44.28 4 ASN B C 1
ATOM 2446 O O . ASN B 1 4 ? 8.906 2.857 -25.75 1 44.28 4 ASN B O 1
ATOM 2450 N N . GLN B 1 5 ? 8.945 5.008 -26.094 1 47.03 5 GLN B N 1
ATOM 2451 C CA . GLN B 1 5 ? 10.328 5.098 -25.625 1 47.03 5 GLN B CA 1
ATOM 2452 C C . GLN B 1 5 ? 10.414 4.883 -24.125 1 47.03 5 GLN B C 1
ATOM 2454 O O . GLN B 1 5 ? 11.328 4.215 -23.625 1 47.03 5 GLN B O 1
ATOM 2459 N N . ASN B 1 6 ? 9.43 5.332 -23.453 1 51.28 6 ASN B N 1
ATOM 2460 C CA . ASN B 1 6 ? 9.391 5.172 -22 1 51.28 6 ASN B CA 1
ATOM 2461 C C . ASN B 1 6 ? 9.172 3.717 -21.609 1 51.28 6 ASN B C 1
ATOM 2463 O O . ASN B 1 6 ? 9.758 3.236 -20.625 1 51.28 6 ASN B O 1
ATOM 2467 N N . GLU B 1 7 ? 8.469 3.041 -22.438 1 52.84 7 GLU B N 1
ATOM 2468 C CA . GLU B 1 7 ? 8.234 1.624 -22.172 1 52.84 7 GLU B CA 1
ATOM 2469 C C . GLU B 1 7 ? 9.5 0.804 -22.391 1 52.84 7 GLU B C 1
ATOM 2471 O O . GLU B 1 7 ? 9.805 -0.097 -21.594 1 52.84 7 GLU B O 1
ATOM 2476 N N . VAL B 1 8 ? 10.18 0.958 -23.438 1 52.09 8 VAL B N 1
ATOM 2477 C CA . VAL B 1 8 ? 11.414 0.249 -23.766 1 52.09 8 VAL B CA 1
ATOM 2478 C C . VAL B 1 8 ? 12.438 0.459 -22.641 1 52.09 8 VAL B C 1
ATOM 2480 O O . VAL B 1 8 ? 13.125 -0.48 -22.234 1 52.09 8 VAL B O 1
ATOM 2483 N N . ASN B 1 9 ? 12.352 1.656 -22.188 1 63.78 9 ASN B N 1
ATOM 2484 C CA . ASN B 1 9 ? 13.32 1.981 -21.156 1 63.78 9 ASN B CA 1
ATOM 2485 C C . ASN B 1 9 ? 12.984 1.278 -19.844 1 63.78 9 ASN B C 1
ATOM 2487 O O . ASN B 1 9 ? 13.875 0.744 -19.172 1 63.78 9 ASN B O 1
ATOM 2491 N N . ILE B 1 10 ? 11.773 1.063 -19.703 1 64.75 10 ILE B N 1
ATOM 2492 C CA . ILE B 1 10 ? 11.352 0.415 -18.453 1 64.75 10 ILE B CA 1
ATOM 2493 C C . ILE B 1 10 ? 11.711 -1.067 -18.5 1 64.75 10 ILE B C 1
ATOM 2495 O O . ILE B 1 10 ? 12.211 -1.621 -17.516 1 64.75 10 ILE B O 1
ATOM 2499 N N . ASP B 1 11 ? 11.406 -1.652 -19.641 1 66.38 11 ASP B N 1
ATOM 2500 C CA . ASP B 1 11 ? 11.688 -3.076 -19.781 1 66.38 11 ASP B CA 1
ATOM 2501 C C . ASP B 1 11 ? 13.188 -3.355 -19.641 1 66.38 11 ASP B C 1
ATOM 2503 O O . ASP B 1 11 ? 13.578 -4.348 -19.031 1 66.38 11 ASP B O 1
ATOM 2507 N N . GLN B 1 12 ? 13.867 -2.445 -20.125 1 69.06 12 GLN B N 1
ATOM 2508 C CA . GLN B 1 12 ? 15.312 -2.59 -20.016 1 69.06 12 GLN B CA 1
ATOM 2509 C C . GLN B 1 12 ? 15.773 -2.424 -18.562 1 69.06 12 GLN B C 1
ATOM 2511 O O . GLN B 1 12 ? 16.641 -3.166 -18.094 1 69.06 12 GLN B O 1
ATOM 2516 N N . GLU B 1 13 ? 15.172 -1.494 -17.938 1 69.62 13 GLU B N 1
ATOM 2517 C CA . GLU B 1 13 ? 15.531 -1.267 -16.547 1 69.62 13 GLU B CA 1
ATOM 2518 C C . GLU B 1 13 ? 15.125 -2.445 -15.672 1 69.62 13 GLU B C 1
ATOM 2520 O O . GLU B 1 13 ? 15.867 -2.854 -14.781 1 69.62 13 GLU B O 1
ATOM 2525 N N . LEU B 1 14 ? 14.023 -2.928 -15.961 1 71.69 14 LEU B N 1
ATOM 2526 C CA . LEU B 1 14 ? 13.539 -4.086 -15.219 1 71.69 14 LEU B CA 1
ATOM 2527 C C . LEU B 1 14 ? 14.422 -5.301 -15.477 1 71.69 14 LEU B C 1
ATOM 2529 O O . LEU B 1 14 ? 14.719 -6.066 -14.547 1 71.69 14 LEU B O 1
ATOM 2533 N N . GLU B 1 15 ? 14.805 -5.426 -16.75 1 68 15 GLU B N 1
ATOM 2534 C CA . GLU B 1 15 ? 15.703 -6.52 -17.094 1 68 15 GLU B CA 1
ATOM 2535 C C . GLU B 1 15 ? 17.047 -6.391 -16.375 1 68 15 GLU B C 1
ATOM 2537 O O . GLU B 1 15 ? 17.594 -7.383 -15.898 1 68 15 GLU B O 1
ATOM 2542 N N . ALA B 1 16 ? 17.422 -5.199 -16.234 1 67.44 16 ALA B N 1
ATOM 2543 C CA . ALA B 1 16 ? 18.688 -4.953 -15.539 1 67.44 16 ALA B CA 1
ATOM 2544 C C . ALA B 1 16 ? 18.578 -5.285 -14.055 1 67.44 16 ALA B C 1
ATOM 2546 O O . ALA B 1 16 ? 19.516 -5.828 -13.461 1 67.44 16 ALA B O 1
ATOM 2547 N N . LEU B 1 17 ? 17.5 -5.016 -13.57 1 71 17 LEU B N 1
ATOM 2548 C CA . LEU B 1 17 ? 17.266 -5.281 -12.156 1 71 17 LEU B CA 1
ATOM 2549 C C . LEU B 1 17 ? 17.234 -6.777 -11.883 1 71 17 LEU B C 1
ATOM 2551 O O . LEU B 1 17 ? 17.625 -7.223 -10.797 1 71 17 LEU B O 1
ATOM 2555 N N . GLN B 1 18 ? 16.859 -7.461 -12.859 1 67.81 18 GLN B N 1
ATOM 2556 C CA . GLN B 1 18 ? 16.703 -8.906 -12.695 1 67.81 18 GLN B CA 1
ATOM 2557 C C . GLN B 1 18 ? 17.984 -9.641 -13.078 1 67.81 18 GLN B C 1
ATOM 2559 O O . GLN B 1 18 ? 18.062 -10.867 -12.922 1 67.81 18 GLN B O 1
ATOM 2564 N N . ASP B 1 19 ? 18.891 -8.766 -13.625 1 66.19 19 ASP B N 1
ATOM 2565 C CA . ASP B 1 19 ? 20.188 -9.367 -13.938 1 66.19 19 ASP B CA 1
ATOM 2566 C C . ASP B 1 19 ? 21.016 -9.57 -12.672 1 66.19 19 ASP B C 1
ATOM 2568 O O . ASP B 1 19 ? 21.75 -8.664 -12.258 1 66.19 19 ASP B O 1
ATOM 2572 N N . LEU B 1 20 ? 20.938 -10.633 -12.062 1 66.88 20 LEU B N 1
ATOM 2573 C CA . LEU B 1 20 ? 21.562 -10.984 -10.797 1 66.88 20 LEU B CA 1
ATOM 2574 C C . LEU B 1 20 ? 23.016 -11.391 -11.008 1 66.88 20 LEU B C 1
ATOM 2576 O O . LEU B 1 20 ? 23.719 -11.734 -10.055 1 66.88 20 LEU B O 1
ATOM 2580 N N . SER B 1 21 ? 23.375 -11.344 -12.25 1 61.5 21 SER B N 1
ATOM 2581 C CA . SER B 1 21 ? 24.734 -11.758 -12.555 1 61.5 21 SER B CA 1
ATOM 2582 C C . SER B 1 21 ? 25.75 -10.719 -12.086 1 61.5 21 SER B C 1
ATOM 2584 O O . SER B 1 21 ? 26.922 -11.031 -11.883 1 61.5 21 SER B O 1
ATOM 2586 N N . HIS B 1 22 ? 25.25 -9.531 -11.945 1 61.03 22 HIS B N 1
ATOM 2587 C CA . HIS B 1 22 ? 26.172 -8.5 -11.5 1 61.03 22 HIS B CA 1
ATOM 2588 C C . HIS B 1 22 ? 25.922 -8.125 -10.039 1 61.03 22 HIS B C 1
ATOM 2590 O O . HIS B 1 22 ? 24.781 -7.957 -9.625 1 61.03 22 HIS B O 1
ATOM 2596 N N . GLU B 1 23 ? 27.047 -8.344 -9.352 1 61.91 23 GLU B N 1
ATOM 2597 C CA . GLU B 1 23 ? 26.969 -7.906 -7.961 1 61.91 23 GLU B CA 1
ATOM 2598 C C . GLU B 1 23 ? 26.625 -6.426 -7.867 1 61.91 23 GLU B C 1
ATOM 2600 O O . GLU B 1 23 ? 27.188 -5.602 -8.594 1 61.91 23 GLU B O 1
ATOM 2605 N N . SER B 1 24 ? 25.5 -6.199 -7.273 1 65.38 24 SER B N 1
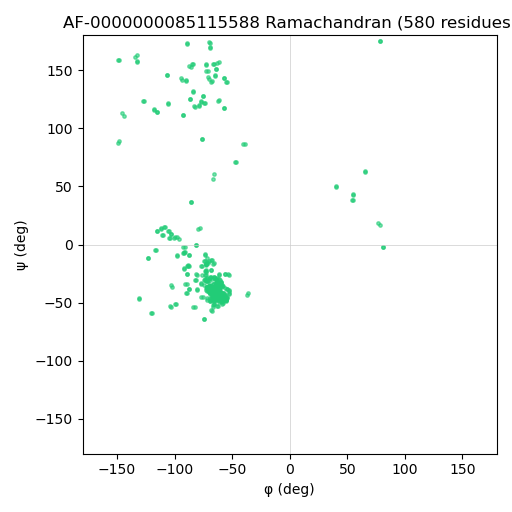ATOM 2606 C CA . SER B 1 24 ? 25.172 -4.797 -7.055 1 65.38 24 SER B CA 1
ATOM 2607 C C . SER B 1 24 ? 25.766 -4.281 -5.754 1 65.38 24 SER B C 1
ATOM 2609 O O . SER B 1 24 ? 25.766 -4.98 -4.738 1 65.38 24 SER B O 1
ATOM 2611 N N . GLU B 1 25 ? 26.5 -3.25 -5.855 1 70.44 25 GLU B N 1
ATOM 2612 C CA . GLU B 1 25 ? 27.031 -2.574 -4.676 1 70.44 25 GLU B CA 1
ATOM 2613 C C . GLU B 1 25 ? 25.969 -1.698 -4.012 1 70.44 25 GLU B C 1
ATOM 2615 O O . GLU B 1 25 ? 26.25 -1.028 -3.016 1 70.44 25 GLU B O 1
ATOM 2620 N N . GLU B 1 26 ? 24.859 -1.946 -4.418 1 84.69 26 GLU B N 1
ATOM 2621 C CA . GLU B 1 26 ? 23.797 -1.08 -3.922 1 84.69 26 GLU B CA 1
ATOM 2622 C C . GLU B 1 26 ? 23.297 -1.547 -2.559 1 84.69 26 GLU B C 1
ATOM 2624 O O . GLU B 1 26 ? 23.094 -2.742 -2.342 1 84.69 26 GLU B O 1
ATOM 2629 N N . SER B 1 27 ? 23.188 -0.574 -1.599 1 92.62 27 SER B N 1
ATOM 2630 C CA . SER B 1 27 ? 22.656 -0.901 -0.283 1 92.62 27 SER B CA 1
ATOM 2631 C C . SER B 1 27 ? 21.172 -1.29 -0.372 1 92.62 27 SER B C 1
ATOM 2633 O O . SER B 1 27 ? 20.484 -0.928 -1.33 1 92.62 27 SER B O 1
ATOM 2635 N N . PRO B 1 28 ? 20.75 -2.053 0.593 1 93.94 28 PRO B N 1
ATOM 2636 C CA . PRO B 1 28 ? 19.328 -2.412 0.615 1 93.94 28 PRO B CA 1
ATOM 2637 C C . PRO B 1 28 ? 18.406 -1.192 0.541 1 93.94 28 PRO B C 1
ATOM 2639 O O . PRO B 1 28 ? 17.391 -1.22 -0.162 1 93.94 28 PRO B O 1
ATOM 2642 N N . LYS B 1 29 ? 18.75 -0.136 1.214 1 95.81 29 LYS B N 1
ATOM 2643 C CA . LYS B 1 29 ? 17.953 1.085 1.2 1 95.81 29 LYS B CA 1
ATOM 2644 C C . LYS B 1 29 ? 17.922 1.705 -0.194 1 95.81 29 LYS B C 1
ATOM 2646 O O . LYS B 1 29 ? 16.859 2.117 -0.67 1 95.81 29 LYS B O 1
ATOM 2651 N N . ALA B 1 30 ? 19.031 1.768 -0.772 1 95.31 30 ALA B N 1
ATOM 2652 C CA . ALA B 1 30 ? 19.141 2.359 -2.102 1 95.31 30 ALA B CA 1
ATOM 2653 C C . ALA B 1 30 ? 18.391 1.531 -3.137 1 95.31 30 ALA B C 1
ATOM 2655 O O . ALA B 1 30 ? 17.719 2.082 -4.012 1 95.31 30 ALA B O 1
ATOM 2656 N N . LEU B 1 31 ? 18.516 0.232 -3.051 1 94.25 31 LEU B N 1
ATOM 2657 C CA . LEU B 1 31 ? 17.797 -0.671 -3.938 1 94.25 31 LEU B CA 1
ATOM 2658 C C . LEU B 1 31 ? 16.281 -0.47 -3.807 1 94.25 31 LEU B C 1
ATOM 2660 O O . LEU B 1 31 ? 15.586 -0.325 -4.809 1 94.25 31 LEU B O 1
ATOM 2664 N N . ALA B 1 32 ? 15.852 -0.443 -2.547 1 97.25 32 ALA B N 1
ATOM 2665 C CA . ALA B 1 32 ? 14.422 -0.295 -2.287 1 97.25 32 ALA B CA 1
ATOM 2666 C C . ALA B 1 32 ? 13.898 1.034 -2.826 1 97.25 32 ALA B C 1
ATOM 2668 O O . ALA B 1 32 ? 12.82 1.09 -3.416 1 97.25 32 ALA B O 1
ATOM 2669 N N . TRP B 1 33 ? 14.641 2.059 -2.605 1 96.94 33 TRP B N 1
ATOM 2670 C CA . TRP B 1 33 ? 14.234 3.381 -3.066 1 96.94 33 TRP B CA 1
ATOM 2671 C C . TRP B 1 33 ? 14.148 3.426 -4.59 1 96.94 33 TRP B C 1
ATOM 2673 O O . TRP B 1 33 ? 13.211 4.004 -5.148 1 96.94 33 TRP B O 1
ATOM 2683 N N . LYS B 1 34 ? 15.102 2.83 -5.238 1 94.19 34 LYS B N 1
ATOM 2684 C CA . LYS B 1 34 ? 15.109 2.744 -6.695 1 94.19 34 LYS B CA 1
ATOM 2685 C C . LYS B 1 34 ? 13.883 1.995 -7.207 1 94.19 34 LYS B C 1
ATOM 2687 O O . LYS B 1 34 ? 13.227 2.443 -8.148 1 94.19 34 LYS B O 1
ATOM 2692 N N . LEU B 1 35 ? 13.617 0.911 -6.598 1 96.12 35 LEU B N 1
ATOM 2693 C CA . LEU B 1 35 ? 12.484 0.091 -7.008 1 96.12 35 LEU B CA 1
ATOM 2694 C C . LEU B 1 35 ? 11.164 0.796 -6.707 1 96.12 35 LEU B C 1
ATOM 2696 O O . LEU B 1 35 ? 10.203 0.67 -7.465 1 96.12 35 LEU B O 1
ATOM 2700 N N . TYR B 1 36 ? 11.148 1.508 -5.602 1 97.88 36 TYR B N 1
ATOM 2701 C CA . TYR B 1 36 ? 9.992 2.34 -5.289 1 97.88 36 TYR B CA 1
ATOM 2702 C C . TYR B 1 36 ? 9.75 3.367 -6.387 1 97.88 36 TYR B C 1
ATOM 2704 O O . TYR B 1 36 ? 8.633 3.488 -6.895 1 97.88 36 TYR B O 1
ATOM 2712 N N . GLN B 1 37 ? 10.773 4.035 -6.77 1 96.12 37 GLN B N 1
ATOM 2713 C CA . GLN B 1 37 ? 10.656 5.047 -7.816 1 96.12 37 GLN B CA 1
ATOM 2714 C C . GLN B 1 37 ? 10.188 4.426 -9.125 1 96.12 37 GLN B C 1
ATOM 2716 O O . GLN B 1 37 ? 9.391 5.027 -9.852 1 96.12 37 GLN B O 1
ATOM 2721 N N . MET B 1 38 ? 10.641 3.293 -9.43 1 93.94 38 MET B N 1
ATOM 2722 C CA . MET B 1 38 ? 10.219 2.584 -10.633 1 93.94 38 MET B CA 1
ATOM 2723 C C . MET B 1 38 ? 8.734 2.254 -10.57 1 93.94 38 MET B C 1
ATOM 2725 O O . MET B 1 38 ? 8.023 2.383 -11.57 1 93.94 38 MET B O 1
ATOM 2729 N N . ALA B 1 39 ? 8.305 1.812 -9.414 1 96.94 39 ALA B N 1
ATOM 2730 C CA . ALA B 1 39 ? 6.895 1.478 -9.25 1 96.94 39 ALA B CA 1
ATOM 2731 C C . ALA B 1 39 ? 6.012 2.709 -9.438 1 96.94 39 ALA B C 1
ATOM 2733 O O . ALA B 1 39 ? 4.957 2.633 -10.07 1 96.94 39 ALA B O 1
ATOM 2734 N N . ILE B 1 40 ? 6.445 3.832 -8.859 1 96.94 40 ILE B N 1
ATOM 2735 C CA . ILE B 1 40 ? 5.684 5.074 -8.961 1 96.94 40 ILE B CA 1
ATOM 2736 C C . ILE B 1 40 ? 5.598 5.512 -10.422 1 96.94 40 ILE B C 1
ATOM 2738 O O . ILE B 1 40 ? 4.555 5.996 -10.867 1 96.94 40 ILE B O 1
ATOM 2742 N N . ARG B 1 41 ? 6.57 5.258 -11.172 1 92.25 41 ARG B N 1
ATOM 2743 C CA . ARG B 1 41 ? 6.645 5.738 -12.547 1 92.25 41 ARG B CA 1
ATOM 2744 C C . ARG B 1 41 ? 5.961 4.77 -13.508 1 92.25 41 ARG B C 1
ATOM 2746 O O . ARG B 1 41 ? 5.285 5.191 -14.445 1 92.25 41 ARG B O 1
ATOM 2753 N N . PHE B 1 42 ? 6.145 3.469 -13.203 1 88.12 42 PHE B N 1
ATOM 2754 C CA . PHE B 1 42 ? 5.801 2.523 -14.258 1 88.12 42 PHE B CA 1
ATOM 2755 C C . PHE B 1 42 ? 4.766 1.519 -13.766 1 88.12 42 PHE B C 1
ATOM 2757 O O . PHE B 1 42 ? 4.246 0.722 -14.547 1 88.12 42 PHE B O 1
ATOM 2764 N N . GLY B 1 43 ? 4.543 1.499 -12.523 1 91.69 43 GLY B N 1
ATOM 2765 C CA . GLY B 1 43 ? 3.578 0.561 -11.977 1 91.69 43 GLY B CA 1
ATOM 2766 C C . GLY B 1 43 ? 2.152 1.079 -12.016 1 91.69 43 GLY B C 1
ATOM 2767 O O . GLY B 1 43 ? 1.353 0.774 -11.125 1 91.69 43 GLY B O 1
ATOM 2768 N N . THR B 1 44 ? 1.727 1.836 -13.078 1 93.69 44 THR B N 1
ATOM 2769 C CA . THR B 1 44 ? 0.48 2.59 -13.008 1 93.69 44 THR B CA 1
ATOM 2770 C C . THR B 1 44 ? -0.586 1.959 -13.898 1 93.69 44 THR B C 1
ATOM 2772 O O . THR B 1 44 ? -1.58 2.605 -14.242 1 93.69 44 THR B O 1
ATOM 2775 N N . TRP B 1 45 ? -0.336 0.697 -14.336 1 96.06 45 TRP B N 1
ATOM 2776 C CA . TRP B 1 45 ? -1.339 0.078 -15.195 1 96.06 45 TRP B CA 1
ATOM 2777 C C . TRP B 1 45 ? -2.656 -0.108 -14.453 1 96.06 45 TRP B C 1
ATOM 2779 O O . TRP B 1 45 ? -2.672 -0.217 -13.227 1 96.06 45 TRP B O 1
ATOM 2789 N N . ASN B 1 46 ? -3.771 -0.077 -15.195 1 97.31 46 ASN B N 1
ATOM 2790 C CA . ASN B 1 46 ? -5.137 -0.224 -14.703 1 97.31 46 ASN B CA 1
ATOM 2791 C C . ASN B 1 46 ? -5.797 -1.487 -15.242 1 97.31 46 ASN B C 1
ATOM 2793 O O . ASN B 1 46 ? -6.055 -1.589 -16.453 1 97.31 46 ASN B O 1
ATOM 2797 N N . PRO B 1 47 ? -6.086 -2.447 -14.328 1 98.25 47 PRO B N 1
ATOM 2798 C CA . PRO B 1 47 ? -6.711 -3.688 -14.797 1 98.25 47 PRO B CA 1
ATOM 2799 C C . PRO B 1 47 ? -7.973 -3.439 -15.617 1 98.25 47 PRO B C 1
ATOM 2801 O O . PRO B 1 47 ? -8.281 -4.211 -16.531 1 98.25 47 PRO B O 1
ATOM 2804 N N . GLN B 1 48 ? -8.648 -2.334 -15.422 1 97.62 48 GLN B N 1
ATOM 2805 C CA . GLN B 1 48 ? -9.914 -2.041 -16.094 1 97.62 48 GLN B CA 1
ATOM 2806 C C . GLN B 1 48 ? -9.695 -1.701 -17.562 1 97.62 48 GLN B C 1
ATOM 2808 O O . GLN B 1 48 ? -10.633 -1.751 -18.359 1 97.62 48 GLN B O 1
ATOM 2813 N N . GLU B 1 49 ? -8.508 -1.389 -17.906 1 97.44 49 GLU B N 1
ATOM 2814 C CA . GLU B 1 49 ? -8.234 -0.919 -19.25 1 97.44 49 GLU B CA 1
ATOM 2815 C C . GLU B 1 49 ? -7.867 -2.078 -20.172 1 97.44 49 GLU B C 1
ATOM 2817 O O . GLU B 1 49 ? -7.758 -1.9 -21.391 1 97.44 49 GLU B O 1
ATOM 2822 N N . ILE B 1 50 ? -7.719 -3.289 -19.641 1 98.31 50 ILE B N 1
ATOM 2823 C CA . ILE B 1 50 ? -7.383 -4.453 -20.453 1 98.31 50 ILE B CA 1
ATOM 2824 C C . ILE B 1 50 ? -8.625 -4.934 -21.203 1 98.31 50 ILE B C 1
ATOM 2826 O O . ILE B 1 50 ? -9.664 -5.191 -20.594 1 98.31 50 ILE B O 1
ATOM 2830 N N . ASP B 1 51 ? -8.531 -5 -22.5 1 98.56 51 ASP B N 1
ATOM 2831 C CA . ASP B 1 51 ? -9.641 -5.469 -23.328 1 98.56 51 ASP B CA 1
ATOM 2832 C C . ASP B 1 51 ? -9.805 -6.984 -23.219 1 98.56 51 ASP B C 1
ATOM 2834 O O . ASP B 1 51 ? -8.883 -7.738 -23.531 1 98.56 51 ASP B O 1
ATOM 2838 N N . LEU B 1 52 ? -10.977 -7.438 -22.797 1 98.69 52 LEU B N 1
ATOM 2839 C CA . LEU B 1 52 ? -11.227 -8.859 -22.594 1 98.69 52 LEU B CA 1
ATOM 2840 C C . LEU B 1 52 ? -12.227 -9.391 -23.625 1 98.69 52 LEU B C 1
ATOM 2842 O O . LEU B 1 52 ? -12.711 -10.516 -23.5 1 98.69 52 LEU B O 1
ATOM 2846 N N . SER B 1 53 ? -12.469 -8.602 -24.672 1 98.5 53 SER B N 1
ATOM 2847 C CA . SER B 1 53 ? -13.508 -8.945 -25.641 1 98.5 53 SER B CA 1
ATOM 2848 C C . SER B 1 53 ? -13.156 -10.234 -26.375 1 98.5 53 SER B C 1
ATOM 2850 O O . SER B 1 53 ? -14 -11.117 -26.516 1 98.5 53 SER B O 1
ATOM 2852 N N . GLU B 1 54 ? -11.984 -10.398 -26.875 1 98.62 54 GLU B N 1
ATOM 2853 C CA . GLU B 1 54 ? -11.57 -11.602 -27.594 1 98.62 54 GLU B CA 1
ATOM 2854 C C . GLU B 1 54 ? -11.516 -12.805 -26.656 1 98.62 54 GLU B C 1
ATOM 2856 O O . GLU B 1 54 ? -11.797 -13.93 -27.078 1 98.62 54 GLU B O 1
ATOM 2861 N N . ASP B 1 55 ? -11.156 -12.578 -25.422 1 98.88 55 ASP B N 1
ATOM 2862 C CA . ASP B 1 55 ? -11.078 -13.656 -24.438 1 98.88 55 ASP B CA 1
ATOM 2863 C C . ASP B 1 55 ? -12.453 -14.305 -24.234 1 98.88 55 ASP B C 1
ATOM 2865 O O . ASP B 1 55 ? -12.555 -15.523 -24.094 1 98.88 55 ASP B O 1
ATOM 2869 N N . LYS B 1 56 ? -13.453 -13.492 -24.172 1 98.56 56 LYS B N 1
ATOM 2870 C CA . LYS B 1 56 ? -14.812 -14 -24.047 1 98.56 56 LYS B CA 1
ATOM 2871 C C . LYS B 1 56 ? -15.172 -14.938 -25.203 1 98.56 56 LYS B C 1
ATOM 2873 O O . LYS B 1 56 ? -15.766 -15.992 -24.984 1 98.56 56 LYS B O 1
ATOM 2878 N N . LYS B 1 57 ? -14.805 -14.539 -26.375 1 98.31 57 LYS B N 1
ATOM 2879 C CA . LYS B 1 57 ? -15.07 -15.359 -27.562 1 98.31 57 LYS B CA 1
ATOM 2880 C C . LYS B 1 57 ? -14.273 -16.656 -27.5 1 98.31 57 LYS B C 1
ATOM 2882 O O . LYS B 1 57 ? -14.812 -17.734 -27.766 1 98.31 57 LYS B O 1
ATOM 2887 N N . HIS B 1 58 ? -12.984 -16.562 -27.203 1 98.5 58 HIS B N 1
ATOM 2888 C CA . HIS B 1 58 ? -12.125 -17.734 -27.125 1 98.5 58 HIS B CA 1
ATOM 2889 C C . HIS B 1 58 ? -12.672 -18.734 -26.109 1 98.5 58 HIS B C 1
ATOM 2891 O O . HIS B 1 58 ? -12.68 -19.953 -26.375 1 98.5 58 HIS B O 1
ATOM 2897 N N . PHE B 1 59 ? -13.086 -18.266 -24.953 1 98.44 59 PHE B N 1
ATOM 2898 C CA . PHE B 1 59 ? -13.555 -19.141 -23.891 1 98.44 59 PHE B CA 1
ATOM 2899 C C . PHE B 1 59 ? -14.773 -19.938 -24.328 1 98.44 59 PHE B C 1
ATOM 2901 O O . PHE B 1 59 ? -14.875 -21.125 -24.062 1 98.44 59 PHE B O 1
ATOM 2908 N N . LYS B 1 60 ? -15.672 -19.297 -25.094 1 96.75 60 LYS B N 1
ATOM 2909 C CA . LYS B 1 60 ? -16.891 -19.938 -25.594 1 96.75 60 LYS B CA 1
ATOM 2910 C C . LYS B 1 60 ? -16.578 -21 -26.625 1 96.75 60 LYS B C 1
ATOM 2912 O O . LYS B 1 60 ? -17.328 -21.953 -26.812 1 96.75 60 LYS B O 1
ATOM 2917 N N . GLN B 1 61 ? -15.438 -20.859 -27.203 1 97 61 GLN B N 1
ATOM 2918 C CA . GLN B 1 61 ? -15.102 -21.75 -28.328 1 97 61 GLN B CA 1
ATOM 2919 C C . GLN B 1 61 ? -14.234 -22.906 -27.859 1 97 61 GLN B C 1
ATOM 2921 O O . GLN B 1 61 ? -14.07 -23.891 -28.578 1 97 61 GLN B O 1
ATOM 2926 N N . LEU B 1 62 ? -13.75 -22.906 -26.672 1 96.44 62 LEU B N 1
ATOM 2927 C CA . LEU B 1 62 ? -12.891 -23.969 -26.141 1 96.44 62 LEU B CA 1
ATOM 2928 C C . LEU B 1 62 ? -13.703 -25.219 -25.875 1 96.44 62 LEU B C 1
ATOM 2930 O O . LEU B 1 62 ? -14.906 -25.156 -25.625 1 96.44 62 LEU B O 1
ATOM 2934 N N . ASP B 1 63 ? -13.039 -26.297 -26.016 1 95.5 63 ASP B N 1
ATOM 2935 C CA . ASP B 1 63 ? -13.664 -27.531 -25.547 1 95.5 63 ASP B CA 1
ATOM 2936 C C . ASP B 1 63 ? -13.758 -27.562 -24.016 1 95.5 63 ASP B C 1
ATOM 2938 O O . ASP B 1 63 ? -13.117 -26.766 -23.344 1 95.5 63 ASP B O 1
ATOM 2942 N N . GLU B 1 64 ? -14.445 -28.469 -23.469 1 95.38 64 GLU B N 1
ATOM 2943 C CA . GLU B 1 64 ? -14.773 -28.547 -22.047 1 95.38 64 GLU B CA 1
ATOM 2944 C C . GLU B 1 64 ? -13.523 -28.719 -21.203 1 95.38 64 GLU B C 1
ATOM 2946 O O . GLU B 1 64 ? -13.383 -28.109 -20.141 1 95.38 64 GLU B O 1
ATOM 2951 N N . GLN B 1 65 ? -12.656 -29.547 -21.672 1 94.5 65 GLN B N 1
ATOM 2952 C CA . GLN B 1 65 ? -11.438 -29.844 -20.922 1 94.5 65 GLN B CA 1
ATOM 2953 C C . GLN B 1 65 ? -10.562 -28.594 -20.781 1 94.5 65 GLN B C 1
ATOM 2955 O O . GLN B 1 65 ? -10.086 -28.297 -19.688 1 94.5 65 GLN B O 1
ATOM 2960 N N . ARG B 1 66 ? -10.375 -27.875 -21.812 1 95.38 66 ARG B N 1
ATOM 2961 C CA . ARG B 1 66 ? -9.523 -26.688 -21.797 1 95.38 66 ARG B CA 1
ATOM 2962 C C . ARG B 1 66 ? -10.188 -25.547 -21.031 1 95.38 66 ARG B C 1
ATOM 2964 O O . ARG B 1 66 ? -9.508 -24.75 -20.375 1 95.38 66 ARG B O 1
ATOM 2971 N N . ARG B 1 67 ? -11.477 -25.531 -21.094 1 96 67 ARG B N 1
ATOM 2972 C CA . ARG B 1 67 ? -12.219 -24.547 -20.312 1 96 67 ARG B CA 1
ATOM 2973 C C . ARG B 1 67 ? -12.055 -24.812 -18.812 1 96 67 ARG B C 1
ATOM 2975 O O . ARG B 1 67 ? -11.836 -23.875 -18.031 1 96 67 ARG B O 1
ATOM 2982 N N . ALA B 1 68 ? -12.211 -26.062 -18.469 1 94.94 68 ALA B N 1
ATOM 2983 C CA . ALA B 1 68 ? -12.102 -26.438 -17.062 1 94.94 68 ALA B CA 1
ATOM 2984 C C . ALA B 1 68 ? -10.711 -26.141 -16.516 1 94.94 68 ALA B C 1
ATOM 2986 O O . ALA B 1 68 ? -10.562 -25.656 -15.398 1 94.94 68 ALA B O 1
ATOM 2987 N N . TYR B 1 69 ? -9.734 -26.375 -17.328 1 96.06 69 TYR B N 1
ATOM 2988 C CA . TYR B 1 69 ? -8.375 -26.109 -16.859 1 96.06 69 TYR B CA 1
ATOM 2989 C C . TYR B 1 69 ? -8.148 -24.609 -16.688 1 96.06 69 TYR B C 1
ATOM 2991 O O . TYR B 1 69 ? -7.469 -24.188 -15.742 1 96.06 69 TYR B O 1
ATOM 2999 N N . LEU B 1 70 ? -8.68 -23.844 -17.594 1 97.19 70 LEU B N 1
ATOM 3000 C CA . LEU B 1 70 ? -8.516 -22.391 -17.469 1 97.19 70 LEU B CA 1
ATOM 3001 C C . LEU B 1 70 ? -9.141 -21.891 -16.172 1 97.19 70 LEU B C 1
ATOM 3003 O O . LEU B 1 70 ? -8.562 -21.047 -15.492 1 97.19 70 LEU B O 1
ATOM 3007 N N . ILE B 1 71 ? -10.328 -22.422 -15.875 1 96.81 71 ILE B N 1
ATOM 3008 C CA . ILE B 1 71 ? -11.008 -22.031 -14.641 1 96.81 71 ILE B CA 1
ATOM 3009 C C . ILE B 1 71 ? -10.148 -22.406 -13.438 1 96.81 71 ILE B C 1
ATOM 3011 O O . ILE B 1 71 ? -9.938 -21.594 -12.531 1 96.81 71 ILE B O 1
ATOM 3015 N N . HIS B 1 72 ? -9.633 -23.609 -13.43 1 96.31 72 HIS B N 1
ATOM 3016 C CA . HIS B 1 72 ? -8.766 -24.094 -12.359 1 96.31 72 HIS B CA 1
ATOM 3017 C C . HIS B 1 72 ? -7.504 -23.25 -12.25 1 96.31 72 HIS B C 1
ATOM 3019 O O . HIS B 1 72 ? -7.113 -22.859 -11.148 1 96.31 72 HIS B O 1
ATOM 3025 N N . PHE B 1 73 ? -6.91 -23.016 -13.391 1 96.5 73 PHE B N 1
ATOM 3026 C CA . PHE B 1 73 ? -5.668 -22.266 -13.492 1 96.5 73 PHE B CA 1
ATOM 3027 C C . PHE B 1 73 ? -5.852 -20.844 -12.953 1 96.5 73 PHE B C 1
ATOM 3029 O O . PHE B 1 73 ? -5.086 -20.406 -12.102 1 96.5 73 PHE B O 1
ATOM 3036 N N . CYS B 1 74 ? -6.922 -20.188 -13.352 1 97.38 74 CYS B N 1
ATOM 3037 C CA . CYS B 1 74 ? -7.176 -18.812 -12.93 1 97.38 74 CYS B CA 1
ATOM 3038 C C . CYS B 1 74 ? -7.629 -18.766 -11.477 1 97.38 74 CYS B C 1
ATOM 3040 O O . CYS B 1 74 ? -7.363 -17.797 -10.773 1 97.38 74 CYS B O 1
ATOM 3042 N N . THR B 1 75 ? -8.305 -19.812 -11.016 1 97.06 75 THR B N 1
ATOM 3043 C CA . THR B 1 75 ? -8.648 -19.906 -9.594 1 97.06 75 THR B CA 1
ATOM 3044 C C . THR B 1 75 ? -7.387 -19.906 -8.734 1 97.06 75 THR B C 1
ATOM 3046 O O . THR B 1 75 ? -7.324 -19.203 -7.723 1 97.06 75 THR B O 1
ATOM 3049 N N . GLY B 1 76 ? -6.398 -20.656 -9.18 1 95.88 76 GLY B N 1
ATOM 3050 C CA . GLY B 1 76 ? -5.133 -20.688 -8.461 1 95.88 76 GLY B CA 1
ATOM 3051 C C . GLY B 1 76 ? -4.465 -19.328 -8.383 1 95.88 76 GLY B C 1
ATOM 3052 O O . GLY B 1 76 ? -3.963 -18.938 -7.324 1 95.88 76 GLY B O 1
ATOM 3053 N N . PHE B 1 77 ? -4.473 -18.609 -9.461 1 97.12 77 PHE B N 1
ATOM 3054 C CA . PHE B 1 77 ? -3.863 -17.281 -9.492 1 97.12 77 PHE B CA 1
ATOM 3055 C C . PHE B 1 77 ? -4.648 -16.312 -8.625 1 97.12 77 PHE B C 1
ATOM 3057 O O . PHE B 1 77 ? -4.059 -15.531 -7.859 1 97.12 77 PHE B O 1
ATOM 3064 N N . TRP B 1 78 ? -5.988 -16.344 -8.758 1 97.06 78 TRP B N 1
ATOM 3065 C CA . TRP B 1 78 ? -6.805 -15.445 -7.953 1 97.06 78 TRP B CA 1
ATOM 3066 C C . TRP B 1 78 ? -6.562 -15.68 -6.465 1 97.06 78 TRP B C 1
ATOM 3068 O O . TRP B 1 78 ? -6.324 -14.734 -5.715 1 97.06 78 TRP B O 1
ATOM 3078 N N . ASN B 1 79 ? -6.578 -16.969 -6.051 1 96.19 79 ASN B N 1
ATOM 3079 C CA . ASN B 1 79 ? -6.352 -17.312 -4.652 1 96.19 79 ASN B CA 1
ATOM 3080 C C . ASN B 1 79 ? -4.996 -16.812 -4.164 1 96.19 79 ASN B C 1
ATOM 3082 O O . ASN B 1 79 ? -4.891 -16.266 -3.068 1 96.19 79 ASN B O 1
ATOM 3086 N N . ALA B 1 80 ? -4.027 -17 -4.984 1 95.94 80 ALA B N 1
ATOM 3087 C CA . ALA B 1 80 ? -2.66 -16.656 -4.59 1 95.94 80 ALA B CA 1
ATOM 3088 C C . ALA B 1 80 ? -2.48 -15.148 -4.477 1 95.94 80 ALA B C 1
ATOM 3090 O O . ALA B 1 80 ? -1.945 -14.656 -3.479 1 95.94 80 ALA B O 1
ATOM 3091 N N . GLU B 1 81 ? -2.939 -14.43 -5.512 1 97.06 81 GLU B N 1
ATOM 3092 C CA . GLU B 1 81 ? -2.797 -12.977 -5.5 1 97.06 81 GLU B CA 1
ATOM 3093 C C . GLU B 1 81 ? -3.535 -12.359 -4.316 1 97.06 81 GLU B C 1
ATOM 3095 O O . GLU B 1 81 ? -3.002 -11.484 -3.635 1 97.06 81 GLU B O 1
ATOM 3100 N N . GLU B 1 82 ? -4.723 -12.805 -4.082 1 96.62 82 GLU B N 1
ATOM 3101 C CA . GLU B 1 82 ? -5.527 -12.281 -2.98 1 96.62 82 GLU B CA 1
ATOM 3102 C C . GLU B 1 82 ? -4.902 -12.617 -1.63 1 96.62 82 GLU B C 1
ATOM 3104 O O . GLU B 1 82 ? -4.883 -11.781 -0.724 1 96.62 82 GLU B O 1
ATOM 3109 N N . ASN B 1 83 ? -4.441 -13.859 -1.515 1 96.56 83 ASN B N 1
ATOM 3110 C CA . ASN B 1 83 ? -3.826 -14.289 -0.262 1 96.56 83 ASN B CA 1
ATOM 3111 C C . ASN B 1 83 ? -2.598 -13.445 0.071 1 96.56 83 ASN B C 1
ATOM 3113 O O . ASN B 1 83 ? -2.41 -13.039 1.221 1 96.56 83 ASN B O 1
ATOM 3117 N N . VAL B 1 84 ? -1.768 -13.195 -0.91 1 98.06 84 VAL B N 1
ATOM 3118 C CA . VAL B 1 84 ? -0.59 -12.359 -0.693 1 98.06 84 VAL B CA 1
ATOM 3119 C C . VAL B 1 84 ? -1.021 -10.953 -0.289 1 98.06 84 VAL B C 1
ATOM 3121 O O . VAL B 1 84 ? -0.488 -10.383 0.666 1 98.06 84 VAL B O 1
ATOM 3124 N N . ALA B 1 85 ? -2.012 -10.391 -0.975 1 98.31 85 ALA B N 1
ATOM 3125 C CA . ALA B 1 85 ? -2.473 -9.039 -0.672 1 98.31 85 ALA B CA 1
ATOM 3126 C C . ALA B 1 85 ? -2.957 -8.938 0.771 1 98.31 85 ALA B C 1
ATOM 3128 O O . ALA B 1 85 ? -2.596 -8 1.486 1 98.31 85 ALA B O 1
ATOM 3129 N N . LEU B 1 86 ? -3.668 -9.914 1.221 1 97.62 86 LEU B N 1
ATOM 3130 C CA . LEU B 1 86 ? -4.332 -9.867 2.518 1 97.62 86 LEU B CA 1
ATOM 3131 C C . LEU B 1 86 ? -3.338 -10.102 3.648 1 97.62 86 LEU B C 1
ATOM 3133 O O . LEU B 1 86 ? -3.609 -9.766 4.801 1 97.62 86 LEU B O 1
ATOM 3137 N N . LYS B 1 87 ? -2.172 -10.672 3.312 1 97.94 87 LYS B N 1
ATOM 3138 C CA . LYS B 1 87 ? -1.236 -11.062 4.363 1 97.94 87 LYS B CA 1
ATOM 3139 C C . LYS B 1 87 ? 0.06 -10.258 4.27 1 97.94 87 LYS B C 1
ATOM 3141 O O . LYS B 1 87 ? 1.02 -10.539 4.992 1 97.94 87 LYS B O 1
ATOM 3146 N N . PHE B 1 88 ? 0.091 -9.258 3.512 1 98.56 88 PHE B N 1
ATOM 3147 C CA . PHE B 1 88 ? 1.354 -8.641 3.117 1 98.56 88 PHE B CA 1
ATOM 3148 C C . PHE B 1 88 ? 1.769 -7.57 4.117 1 98.56 88 PHE B C 1
ATOM 3150 O O . PHE B 1 88 ? 2.957 -7.27 4.254 1 98.56 88 PHE B O 1
ATOM 3157 N N . CYS B 1 89 ? 0.855 -6.941 4.871 1 98.75 89 CYS B N 1
ATOM 3158 C CA . CYS B 1 89 ? 1.115 -5.773 5.711 1 98.75 89 CYS B CA 1
ATOM 3159 C C . CYS B 1 89 ? 2.197 -6.074 6.738 1 98.75 89 CYS B C 1
ATOM 3161 O O . CYS B 1 89 ? 3.096 -5.258 6.957 1 98.75 89 CYS B O 1
ATOM 3163 N N . PRO B 1 90 ? 2.213 -7.238 7.375 1 98.5 90 PRO B N 1
ATOM 3164 C CA . PRO B 1 90 ? 3.287 -7.512 8.336 1 98.5 90 PRO B CA 1
ATOM 3165 C C . PRO B 1 90 ? 4.676 -7.457 7.699 1 98.5 90 PRO B C 1
ATOM 3167 O O . PRO B 1 90 ? 5.641 -7.055 8.352 1 98.5 90 PRO B O 1
ATOM 3170 N N . TRP B 1 91 ? 4.723 -7.84 6.453 1 98.38 91 TRP B N 1
ATOM 3171 C CA . TRP B 1 91 ? 5.984 -7.766 5.727 1 98.38 91 TRP B CA 1
ATOM 3172 C C . TRP B 1 91 ? 6.445 -6.316 5.586 1 98.38 91 TRP B C 1
ATOM 3174 O O . TRP B 1 91 ? 7.637 -6.023 5.73 1 98.38 91 TRP B O 1
ATOM 3184 N N . ILE B 1 92 ? 5.594 -5.418 5.375 1 98.62 92 ILE B N 1
ATOM 3185 C CA . ILE B 1 92 ? 5.91 -3.998 5.293 1 98.62 92 ILE B CA 1
ATOM 3186 C C . ILE B 1 92 ? 6.379 -3.494 6.656 1 98.62 92 ILE B C 1
ATOM 3188 O O . ILE B 1 92 ? 7.391 -2.793 6.754 1 98.62 92 ILE B O 1
ATOM 3192 N N . MET B 1 93 ? 5.695 -3.932 7.668 1 98.12 93 MET B N 1
ATOM 3193 C CA . MET B 1 93 ? 5.879 -3.381 9.008 1 98.12 93 MET B CA 1
ATOM 3194 C C . MET B 1 93 ? 7.246 -3.762 9.57 1 98.12 93 MET B C 1
ATOM 3196 O O . MET B 1 93 ? 7.832 -3.014 10.352 1 98.12 93 MET B O 1
ATOM 3200 N N . ILE B 1 94 ? 7.77 -4.859 9.164 1 97.44 94 ILE B N 1
ATOM 3201 C CA . ILE B 1 94 ? 9.008 -5.336 9.773 1 97.44 94 ILE B CA 1
ATOM 3202 C C . ILE B 1 94 ? 10.203 -4.75 9.039 1 97.44 94 ILE B C 1
ATOM 3204 O O . ILE B 1 94 ? 11.336 -4.812 9.531 1 97.44 94 ILE B O 1
ATOM 3208 N N . ALA B 1 95 ? 10.016 -4.238 7.785 1 96.94 95 ALA B N 1
ATOM 3209 C CA . ALA B 1 95 ? 11.125 -3.678 7.02 1 96.94 95 ALA B CA 1
ATOM 3210 C C . ALA B 1 95 ? 11.836 -2.578 7.805 1 96.94 95 ALA B C 1
ATOM 3212 O O . ALA B 1 95 ? 11.18 -1.726 8.414 1 96.94 95 ALA B O 1
ATOM 3213 N N . PRO B 1 96 ? 13.148 -2.525 7.746 1 95.69 96 PRO B N 1
ATOM 3214 C CA . PRO B 1 96 ? 13.898 -1.735 8.727 1 95.69 96 PRO B CA 1
ATOM 3215 C C . PRO B 1 96 ? 14.062 -0.276 8.305 1 95.69 96 PRO B C 1
ATOM 3217 O O . PRO B 1 96 ? 14.57 0.538 9.078 1 95.69 96 PRO B O 1
ATOM 3220 N N . SER B 1 97 ? 13.703 0.073 7.074 1 96.75 97 SER B N 1
ATOM 3221 C CA . SER B 1 97 ? 13.883 1.454 6.637 1 96.75 97 SER B CA 1
ATOM 3222 C C . SER B 1 97 ? 12.625 1.979 5.949 1 96.75 97 SER B C 1
ATOM 3224 O O . SER B 1 97 ? 11.812 1.198 5.453 1 96.75 97 SER B O 1
ATOM 3226 N N . ILE B 1 98 ? 12.492 3.262 5.93 1 97.56 98 ILE B N 1
ATOM 3227 C CA . ILE B 1 98 ? 11.359 3.912 5.293 1 97.56 98 ILE B CA 1
ATOM 3228 C C . ILE B 1 98 ? 11.352 3.6 3.799 1 97.56 98 ILE B C 1
ATOM 3230 O O . ILE B 1 98 ? 10.289 3.436 3.195 1 97.56 98 ILE B O 1
ATOM 3234 N N . GLU B 1 99 ? 12.555 3.508 3.18 1 98.12 99 GLU B N 1
ATOM 3235 C CA . GLU B 1 99 ? 12.68 3.191 1.76 1 98.12 99 GLU B CA 1
ATOM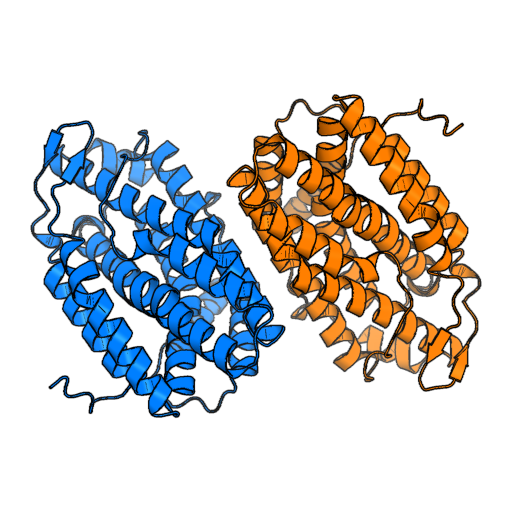 3236 C C . GLU B 1 99 ? 12.141 1.798 1.455 1 98.12 99 GLU B C 1
ATOM 3238 O O . GLU B 1 99 ? 11.422 1.604 0.468 1 98.12 99 GLU B O 1
ATOM 3243 N N . GLN B 1 100 ? 12.477 0.897 2.344 1 98.38 100 GLN B N 1
ATOM 3244 C CA . GLN B 1 100 ? 12.016 -0.473 2.145 1 98.38 100 GLN B CA 1
ATOM 3245 C C . GLN B 1 100 ? 10.516 -0.587 2.379 1 98.38 100 GLN B C 1
ATOM 3247 O O . GLN B 1 100 ? 9.82 -1.304 1.655 1 98.38 100 GLN B O 1
ATOM 3252 N N . GLN B 1 101 ? 10.055 0.12 3.367 1 98.81 101 GLN B N 1
ATOM 3253 C CA . GLN B 1 101 ? 8.617 0.111 3.605 1 98.81 101 GLN B CA 1
ATOM 3254 C C . GLN B 1 101 ? 7.863 0.765 2.449 1 98.81 101 GLN B C 1
ATOM 3256 O O . GLN B 1 101 ? 6.801 0.288 2.043 1 98.81 101 GLN B O 1
ATOM 3261 N N . ALA B 1 102 ? 8.43 1.85 1.916 1 98.88 102 ALA B N 1
ATOM 3262 C CA . ALA B 1 102 ? 7.812 2.523 0.776 1 98.88 102 ALA B CA 1
ATOM 3263 C C . ALA B 1 102 ? 7.719 1.59 -0.428 1 98.88 102 ALA B C 1
ATOM 3265 O O . ALA B 1 102 ? 6.66 1.464 -1.045 1 98.88 102 ALA B O 1
ATOM 3266 N N . PHE B 1 103 ? 8.797 0.888 -0.732 1 98.75 103 PHE B N 1
ATOM 3267 C CA . PHE B 1 103 ? 8.789 -0.036 -1.86 1 98.75 103 PHE B CA 1
ATOM 3268 C C . PHE B 1 103 ? 7.758 -1.141 -1.647 1 98.75 103 PHE B C 1
ATOM 3270 O O . PHE B 1 103 ? 6.961 -1.435 -2.541 1 98.75 103 PHE B O 1
ATOM 3277 N N . LEU B 1 104 ? 7.785 -1.732 -0.445 1 98.81 104 LEU B N 1
ATOM 3278 C CA . LEU B 1 104 ? 6.891 -2.85 -0.159 1 98.81 104 LEU B CA 1
ATOM 3279 C C . LEU B 1 104 ? 5.438 -2.396 -0.17 1 98.81 104 LEU B C 1
ATOM 3281 O O . LEU B 1 104 ? 4.543 -3.172 -0.519 1 98.81 104 LEU B O 1
ATOM 3285 N N . SER B 1 105 ? 5.184 -1.13 0.145 1 98.94 105 SER B N 1
ATOM 3286 C CA . SER B 1 105 ? 3.822 -0.612 0.054 1 98.94 105 SER B CA 1
ATOM 3287 C C . SER B 1 105 ? 3.324 -0.618 -1.388 1 98.94 105 SER B C 1
ATOM 3289 O O . SER B 1 105 ? 2.141 -0.853 -1.64 1 98.94 105 SER B O 1
ATOM 3291 N N . THR B 1 106 ? 4.211 -0.348 -2.346 1 98.88 106 THR B N 1
ATOM 3292 C CA . THR B 1 106 ? 3.805 -0.404 -3.746 1 98.88 106 THR B CA 1
ATOM 3293 C C . THR B 1 106 ? 3.469 -1.835 -4.156 1 98.88 106 THR B C 1
ATOM 3295 O O . THR B 1 106 ? 2.566 -2.059 -4.965 1 98.88 106 THR B O 1
ATOM 3298 N N . GLN B 1 107 ? 4.219 -2.768 -3.621 1 98.75 107 GLN B N 1
ATOM 3299 C CA . GLN B 1 107 ? 3.902 -4.16 -3.91 1 98.75 107 GLN B CA 1
ATOM 3300 C C . GLN B 1 107 ? 2.51 -4.527 -3.402 1 98.75 107 GLN B C 1
ATOM 3302 O O . GLN B 1 107 ? 1.79 -5.293 -4.047 1 98.75 107 GLN B O 1
ATOM 3307 N N . LEU B 1 108 ? 2.152 -4.035 -2.258 1 98.88 108 LEU B N 1
ATOM 3308 C CA . LEU B 1 108 ? 0.827 -4.309 -1.715 1 98.88 108 LEU B CA 1
ATOM 3309 C C . LEU B 1 108 ? -0.261 -3.871 -2.689 1 98.88 108 LEU B C 1
ATOM 3311 O O . LEU B 1 108 ? -1.195 -4.629 -2.965 1 98.88 108 LEU B O 1
ATOM 3315 N N . VAL B 1 109 ? -0.149 -2.688 -3.232 1 98.88 109 VAL B N 1
ATOM 3316 C CA . VAL B 1 109 ? -1.136 -2.188 -4.184 1 98.88 109 VAL B CA 1
ATOM 3317 C C . VAL B 1 109 ? -1.109 -3.037 -5.453 1 98.88 109 VAL B C 1
ATOM 3319 O O . VAL B 1 109 ? -2.158 -3.34 -6.027 1 98.88 109 VAL B O 1
ATOM 3322 N N . ASP B 1 110 ? 0.125 -3.418 -5.863 1 98.69 110 ASP B N 1
ATOM 3323 C CA . ASP B 1 110 ? 0.232 -4.301 -7.02 1 98.69 110 ASP B CA 1
ATOM 3324 C C . ASP B 1 110 ? -0.565 -5.586 -6.809 1 98.69 110 ASP B C 1
ATOM 3326 O O . ASP B 1 110 ? -1.286 -6.031 -7.703 1 98.69 110 ASP B O 1
ATOM 3330 N N . GLU B 1 111 ? -0.416 -6.164 -5.633 1 98.81 111 GLU B N 1
ATOM 3331 C CA . GLU B 1 111 ? -1.111 -7.418 -5.355 1 98.81 111 GLU B CA 1
ATOM 3332 C C . GLU B 1 111 ? -2.625 -7.234 -5.414 1 98.81 111 GLU B C 1
ATOM 3334 O O . GLU B 1 111 ? -3.352 -8.141 -5.828 1 98.81 111 GLU B O 1
ATOM 3339 N N . PHE B 1 112 ? -3.105 -6.105 -4.973 1 98.88 112 PHE B N 1
ATOM 3340 C CA . PHE B 1 112 ? -4.539 -5.848 -5.062 1 98.88 112 PHE B CA 1
ATOM 3341 C C . PHE B 1 112 ? -4.957 -5.645 -6.516 1 98.88 112 PHE B C 1
ATOM 3343 O O . PHE B 1 112 ? -6.059 -6.035 -6.906 1 98.88 112 PHE B O 1
ATOM 3350 N N . LYS B 1 113 ? -4.117 -5.02 -7.332 1 98.81 113 LYS B N 1
ATOM 3351 C CA . LYS B 1 113 ? -4.402 -4.91 -8.758 1 98.81 113 LYS B CA 1
ATOM 3352 C C . LYS B 1 113 ? -4.48 -6.285 -9.414 1 98.81 113 LYS B C 1
ATOM 3354 O O . LYS B 1 113 ? -5.34 -6.527 -10.266 1 98.81 113 LYS B O 1
ATOM 3359 N N . HIS B 1 114 ? -3.508 -7.121 -9.016 1 98.88 114 HIS B N 1
ATOM 3360 C CA . HIS B 1 114 ? -3.549 -8.484 -9.531 1 98.88 114 HIS B CA 1
ATOM 3361 C C . HIS B 1 114 ? -4.859 -9.172 -9.164 1 98.88 114 HIS B C 1
ATOM 3363 O O . HIS B 1 114 ? -5.492 -9.812 -10.008 1 98.88 114 HIS B O 1
ATOM 3369 N N . THR B 1 115 ? -5.215 -9.039 -7.934 1 98.62 115 THR B N 1
ATOM 3370 C CA . THR B 1 115 ? -6.465 -9.609 -7.438 1 98.62 115 THR B CA 1
ATOM 3371 C C . THR B 1 115 ? -7.656 -9.055 -8.211 1 98.62 115 THR B C 1
ATOM 3373 O O . THR B 1 115 ? -8.523 -9.812 -8.648 1 98.62 115 THR B O 1
ATOM 3376 N N . GLU B 1 116 ? -7.664 -7.754 -8.414 1 98.69 116 GLU B N 1
ATOM 3377 C CA . GLU B 1 116 ? -8.727 -7.105 -9.18 1 98.69 116 GLU B CA 1
ATOM 3378 C C . GLU B 1 116 ? -8.836 -7.695 -10.586 1 98.69 116 GLU B C 1
ATOM 3380 O O . GLU B 1 116 ? -9.938 -7.898 -11.094 1 98.69 116 GLU B O 1
ATOM 3385 N N . PHE B 1 117 ? -7.738 -7.879 -11.227 1 98.75 117 PHE B N 1
ATOM 3386 C CA . PHE B 1 117 ? -7.723 -8.406 -12.586 1 98.75 117 PHE B CA 1
ATOM 3387 C C . PHE B 1 117 ? -8.445 -9.75 -12.648 1 98.75 117 PHE B C 1
ATOM 3389 O O . PHE B 1 117 ? -9.266 -9.977 -13.539 1 98.75 117 PHE B O 1
ATOM 3396 N N . PHE B 1 118 ? -8.18 -10.594 -11.672 1 98.38 118 PHE B N 1
ATOM 3397 C CA . PHE B 1 118 ? -8.773 -11.922 -11.727 1 98.38 118 PHE B CA 1
ATOM 3398 C C . PHE B 1 118 ? -10.242 -11.875 -11.312 1 98.38 118 PHE B C 1
ATOM 3400 O O . PHE B 1 118 ? -11.062 -12.633 -11.82 1 98.38 118 PHE B O 1
ATOM 3407 N N . ILE B 1 119 ? -10.57 -10.969 -10.375 1 97.94 119 ILE B N 1
ATOM 3408 C CA . ILE B 1 119 ? -11.984 -10.758 -10.078 1 97.94 119 ILE B CA 1
ATOM 3409 C C . ILE B 1 119 ? -12.734 -10.398 -11.359 1 97.94 119 ILE B C 1
ATOM 3411 O O . ILE B 1 119 ? -13.766 -10.992 -11.672 1 97.94 119 ILE B O 1
ATOM 3415 N N . ARG B 1 120 ? -12.172 -9.477 -12.102 1 98.12 120 ARG B N 1
ATOM 3416 C CA . ARG B 1 120 ? -12.773 -9.039 -13.359 1 98.12 120 ARG B CA 1
ATOM 3417 C C . ARG B 1 120 ? -12.805 -10.18 -14.375 1 98.12 120 ARG B C 1
ATOM 3419 O O . ARG B 1 120 ? -13.789 -10.352 -15.094 1 98.12 120 ARG B O 1
ATOM 3426 N N . TYR B 1 121 ? -11.742 -10.93 -14.445 1 98.62 121 TYR B N 1
ATOM 3427 C CA . TYR B 1 121 ? -11.633 -11.992 -15.438 1 98.62 121 TYR B CA 1
ATOM 3428 C C . TYR B 1 121 ? -12.688 -13.07 -15.195 1 98.62 121 TYR B C 1
ATOM 3430 O O . TYR B 1 121 ? -13.305 -13.57 -16.141 1 98.62 121 TYR B O 1
ATOM 3438 N N . PHE B 1 122 ? -12.891 -13.414 -13.914 1 98.06 122 PHE B N 1
ATOM 3439 C CA . PHE B 1 122 ? -13.922 -14.391 -13.562 1 98.06 122 PHE B CA 1
ATOM 3440 C C . PHE B 1 122 ? -15.312 -13.852 -13.891 1 98.06 122 PHE B C 1
ATOM 3442 O O . PHE B 1 122 ? -16.141 -14.578 -14.438 1 98.06 122 PHE B O 1
ATOM 3449 N N . ALA B 1 123 ? -15.523 -12.602 -13.633 1 97.62 123 ALA B N 1
ATOM 3450 C CA . ALA B 1 123 ? -16.844 -12 -13.82 1 97.62 123 ALA B CA 1
ATOM 3451 C C . ALA B 1 123 ? -17.172 -11.852 -15.297 1 97.62 123 ALA B C 1
ATOM 3453 O O . ALA B 1 123 ? -18.312 -12.078 -15.711 1 97.62 123 ALA B O 1
ATOM 3454 N N . GLU B 1 124 ? -16.188 -11.539 -16.109 1 98.12 124 GLU B N 1
ATOM 3455 C CA . GLU B 1 124 ? -16.5 -11.117 -17.469 1 98.12 124 GLU B CA 1
ATOM 3456 C C . GLU B 1 124 ? -16.234 -12.242 -18.469 1 98.12 124 GLU B C 1
ATOM 3458 O O . GLU B 1 124 ? -16.922 -12.359 -19.469 1 98.12 124 GLU B O 1
ATOM 3463 N N . VAL B 1 125 ? -15.211 -13.047 -18.234 1 98.62 125 VAL B N 1
ATOM 3464 C CA . VAL B 1 125 ? -14.797 -14.023 -19.234 1 98.62 125 VAL B CA 1
ATOM 3465 C C . VAL B 1 125 ? -15.266 -15.414 -18.812 1 98.62 125 VAL B C 1
ATOM 3467 O O . VAL B 1 125 ? -16.031 -16.062 -19.531 1 98.62 125 VAL B O 1
ATOM 3470 N N . LEU B 1 126 ? -14.914 -15.789 -17.578 1 97.38 126 LEU B N 1
ATOM 3471 C CA . LEU B 1 126 ? -15.195 -17.156 -17.172 1 97.38 126 LEU B CA 1
ATOM 3472 C C . LEU B 1 126 ? -16.641 -17.297 -16.719 1 97.38 126 LEU B C 1
ATOM 3474 O O . LEU B 1 126 ? -17.219 -18.391 -16.797 1 97.38 126 LEU B O 1
ATOM 3478 N N . GLN B 1 127 ? -17.25 -16.172 -16.141 1 95.12 127 GLN B N 1
ATOM 3479 C CA . GLN B 1 127 ? -18.641 -16.078 -15.734 1 95.12 127 GLN B CA 1
ATOM 3480 C C . GLN B 1 127 ? -19.016 -17.203 -14.773 1 95.12 127 GLN B C 1
ATOM 3482 O O . GLN B 1 127 ? -20.031 -17.875 -14.969 1 95.12 127 GLN B O 1
ATOM 3487 N N . THR B 1 128 ? -18.109 -17.453 -13.812 1 92.56 128 THR B N 1
ATOM 3488 C CA . THR B 1 128 ? -18.312 -18.406 -12.727 1 92.56 128 THR B CA 1
ATOM 3489 C C . THR B 1 128 ? -17.562 -17.953 -11.477 1 92.56 128 THR B C 1
ATOM 3491 O O . THR B 1 128 ? -16.672 -17.109 -11.539 1 92.56 128 THR B O 1
ATOM 3494 N N . ASP B 1 129 ? -17.984 -18.438 -10.367 1 89.31 129 ASP B N 1
ATOM 3495 C CA . ASP B 1 129 ? -17.219 -18.234 -9.141 1 89.31 129 ASP B CA 1
ATOM 3496 C C . ASP B 1 129 ? -15.945 -19.094 -9.141 1 89.31 129 ASP B C 1
ATOM 3498 O O . ASP B 1 129 ? -15.844 -20.062 -9.891 1 89.31 129 ASP B O 1
ATOM 3502 N N . ARG B 1 130 ? -15.031 -18.562 -8.391 1 85.06 130 ARG B N 1
ATOM 3503 C CA . ARG B 1 130 ? -13.836 -19.391 -8.297 1 85.06 130 ARG B CA 1
ATOM 3504 C C . ARG B 1 130 ? -14.109 -20.656 -7.473 1 85.06 130 ARG B C 1
ATOM 3506 O O . ARG B 1 130 ? -15.016 -20.672 -6.641 1 85.06 130 ARG B O 1
ATOM 3513 N N . GLU B 1 131 ? -13.477 -21.703 -7.965 1 79.5 131 GLU B N 1
ATOM 3514 C CA . GLU B 1 131 ? -13.594 -22.969 -7.246 1 79.5 131 GLU B CA 1
ATOM 3515 C C . GLU B 1 131 ? -12.992 -22.859 -5.848 1 79.5 131 GLU B C 1
ATOM 3517 O O . GLU B 1 131 ? -12.141 -22.016 -5.594 1 79.5 131 GLU B O 1
ATOM 3522 N N . VAL B 1 132 ? -13.445 -23.734 -4.91 1 68.12 132 VAL B N 1
ATOM 3523 C CA . VAL B 1 132 ? -13.117 -23.609 -3.496 1 68.12 132 VAL B CA 1
ATOM 3524 C C . VAL B 1 132 ? -11.625 -23.844 -3.289 1 68.12 132 VAL B C 1
ATOM 3526 O O . VAL B 1 132 ? -10.977 -23.125 -2.516 1 68.12 132 VAL B O 1
ATOM 3529 N N . LYS B 1 133 ? -11.078 -24.969 -3.77 1 71.88 133 LYS B N 1
ATOM 3530 C CA . LYS B 1 133 ? -9.68 -24.953 -3.33 1 71.88 133 LYS B CA 1
ATOM 3531 C C . LYS B 1 133 ? -8.766 -25.547 -4.395 1 71.88 133 LYS B C 1
ATOM 3533 O O . LYS B 1 133 ? -9.047 -26.625 -4.938 1 71.88 133 LYS B O 1
ATOM 3538 N N . VAL B 1 134 ? -7.926 -24.812 -5.059 1 88.38 134 VAL B N 1
ATOM 3539 C CA . VAL B 1 134 ? -6.707 -25.219 -5.758 1 88.38 134 VAL B CA 1
ATOM 3540 C C . VAL B 1 134 ? -5.555 -25.328 -4.766 1 88.38 134 VAL B C 1
ATOM 3542 O O . VAL B 1 134 ? -5.23 -24.375 -4.062 1 88.38 134 VAL B O 1
ATOM 3545 N N . LEU B 1 135 ? -5.062 -26.531 -4.695 1 89.81 135 LEU B N 1
ATOM 3546 C CA . LEU B 1 135 ? -4.031 -26.844 -3.711 1 89.81 135 LEU B CA 1
ATOM 3547 C C . LEU B 1 135 ? -2.779 -26.016 -3.949 1 89.81 135 LEU B C 1
ATOM 3549 O O . LEU B 1 135 ? -2.234 -26.016 -5.055 1 89.81 135 LEU B O 1
ATOM 3553 N N . ASN B 1 136 ? -2.352 -25.328 -3.027 1 93.94 136 ASN B N 1
ATOM 3554 C CA . ASN B 1 136 ? -1.113 -24.547 -2.988 1 93.94 136 ASN B CA 1
ATOM 3555 C C . ASN B 1 136 ? -0.545 -24.469 -1.573 1 93.94 136 ASN B C 1
ATOM 3557 O O . ASN B 1 136 ? -0.734 -23.469 -0.876 1 93.94 136 ASN B O 1
ATOM 3561 N N . LEU B 1 137 ? 0.239 -25.422 -1.226 1 95.06 137 LEU B N 1
ATOM 3562 C CA . LEU B 1 137 ? 0.641 -25.672 0.154 1 95.06 137 LEU B CA 1
ATOM 3563 C C . LEU B 1 137 ? 1.514 -24.531 0.683 1 95.06 137 LEU B C 1
ATOM 3565 O O . LEU B 1 137 ? 1.459 -24.203 1.869 1 95.06 137 LEU B O 1
ATOM 3569 N N . VAL B 1 138 ? 2.342 -24 -0.144 1 95.81 138 VAL B N 1
ATOM 3570 C CA . VAL B 1 138 ? 3.203 -22.906 0.293 1 95.81 138 VAL B CA 1
ATOM 3571 C C . VAL B 1 138 ? 2.354 -21.688 0.632 1 95.81 138 VAL B C 1
ATOM 3573 O O . VAL B 1 138 ? 2.555 -21.047 1.67 1 95.81 138 VAL B O 1
ATOM 3576 N N . HIS B 1 139 ? 1.357 -21.328 -0.174 1 94.19 139 HIS B N 1
ATOM 3577 C CA . HIS B 1 139 ? 0.473 -20.188 0.067 1 94.19 139 HIS B CA 1
ATOM 3578 C C . HIS B 1 139 ? -0.367 -20.406 1.321 1 94.19 139 HIS B C 1
ATOM 3580 O O . HIS B 1 139 ? -0.69 -19.438 2.027 1 94.19 139 HIS B O 1
ATOM 3586 N N . ASP B 1 140 ? -0.653 -21.656 1.621 1 93.69 140 ASP B N 1
ATOM 3587 C CA . ASP B 1 140 ? -1.497 -21.984 2.766 1 93.69 140 ASP B CA 1
ATOM 3588 C C . ASP B 1 140 ? -0.796 -21.641 4.078 1 93.69 140 ASP B C 1
ATOM 3590 O O . ASP B 1 140 ? -1.438 -21.562 5.129 1 93.69 140 ASP B O 1
ATOM 3594 N N . THR B 1 141 ? 0.474 -21.391 3.998 1 96.38 141 THR B N 1
ATOM 3595 C CA . THR B 1 141 ? 1.227 -21.141 5.219 1 96.38 141 THR B CA 1
ATOM 3596 C C . THR B 1 141 ? 1.492 -19.641 5.387 1 96.38 141 THR B C 1
ATOM 3598 O O . THR B 1 141 ? 2.188 -19.234 6.316 1 96.38 141 THR B O 1
ATOM 3601 N N . LEU B 1 142 ? 0.912 -18.828 4.598 1 96.69 142 LEU B N 1
ATOM 3602 C CA . LEU B 1 142 ? 1.196 -17.406 4.652 1 96.69 142 LEU B CA 1
ATOM 3603 C C . LEU B 1 142 ? 0.6 -16.781 5.906 1 96.69 142 LEU B C 1
ATOM 3605 O O . LEU B 1 142 ? 1.137 -15.805 6.434 1 96.69 142 LEU B O 1
ATOM 3609 N N . ASP B 1 143 ? -0.497 -17.359 6.367 1 95.88 143 ASP B N 1
ATOM 3610 C CA . ASP B 1 143 ? -1.075 -16.828 7.598 1 95.88 143 ASP B CA 1
ATOM 3611 C C . ASP B 1 143 ? -0.104 -16.984 8.766 1 95.88 143 ASP B C 1
ATOM 3613 O O . ASP B 1 143 ? 0.079 -16.047 9.555 1 95.88 143 ASP B O 1
ATOM 3617 N N . GLU B 1 144 ? 0.481 -18.141 8.844 1 97.38 144 GLU B N 1
ATOM 3618 C CA . GLU B 1 144 ? 1.473 -18.391 9.891 1 97.38 144 GLU B CA 1
ATOM 3619 C C . GLU B 1 144 ? 2.682 -17.469 9.734 1 97.38 144 GLU B C 1
ATOM 3621 O O . GLU B 1 144 ? 3.213 -16.953 10.719 1 97.38 144 GLU B O 1
ATOM 3626 N N . ARG B 1 145 ? 3.125 -17.297 8.539 1 98 145 ARG B N 1
ATOM 3627 C CA . ARG B 1 145 ? 4.238 -16.391 8.273 1 98 145 ARG B CA 1
ATOM 3628 C C . ARG B 1 145 ? 3.908 -14.977 8.719 1 98 145 ARG B C 1
ATOM 3630 O O . ARG B 1 145 ? 4.727 -14.312 9.359 1 98 145 ARG B O 1
ATOM 3637 N N . ALA B 1 146 ? 2.734 -14.5 8.383 1 97.5 146 ALA B N 1
ATOM 3638 C CA . ALA B 1 146 ? 2.307 -13.156 8.773 1 97.5 146 ALA B CA 1
ATOM 3639 C C . ALA B 1 146 ? 2.305 -13 10.297 1 97.5 146 ALA B C 1
ATOM 3641 O O . ALA B 1 146 ? 2.758 -11.984 10.82 1 97.5 146 ALA B O 1
ATOM 3642 N N . ARG B 1 147 ? 1.826 -14.008 10.992 1 96.88 147 ARG B N 1
ATOM 3643 C CA . ARG B 1 147 ? 1.807 -13.984 12.453 1 96.88 147 ARG B CA 1
ATOM 3644 C C . ARG B 1 147 ? 3.221 -13.945 13.016 1 96.88 147 ARG B C 1
ATOM 3646 O O . ARG B 1 147 ? 3.484 -13.25 14 1 96.88 147 ARG B O 1
ATOM 3653 N N . GLN B 1 148 ? 4.07 -14.695 12.406 1 97.94 148 GLN B N 1
ATOM 3654 C CA . GLN B 1 148 ? 5.469 -14.695 12.82 1 97.94 148 GLN B CA 1
ATOM 3655 C C . GLN B 1 148 ? 6.086 -13.305 12.672 1 97.94 148 GLN B C 1
ATOM 3657 O O . GLN B 1 148 ? 6.781 -12.828 13.562 1 97.94 148 GLN B O 1
ATOM 3662 N N . LEU B 1 149 ? 5.859 -12.695 11.586 1 98.25 149 LEU B N 1
ATOM 3663 C CA . LEU B 1 149 ? 6.395 -11.367 11.344 1 98.25 149 LEU B CA 1
ATOM 3664 C C . LEU B 1 149 ? 5.855 -10.367 12.359 1 98.25 149 LEU B C 1
ATOM 3666 O O . LEU B 1 149 ? 6.609 -9.539 12.883 1 98.25 149 LEU B O 1
ATOM 3670 N N . LEU B 1 150 ? 4.578 -10.477 12.664 1 97.56 150 LEU B N 1
ATOM 3671 C CA . LEU B 1 150 ? 3.973 -9.594 13.648 1 97.56 150 LEU B CA 1
ATOM 3672 C C . LEU B 1 150 ? 4.59 -9.812 15.031 1 97.56 150 LEU B C 1
ATOM 3674 O O . LEU B 1 150 ? 4.777 -8.859 15.789 1 97.56 150 LEU B O 1
ATOM 3678 N N . SER B 1 151 ? 4.961 -11.039 15.297 1 97.5 151 SER B N 1
ATOM 3679 C CA . SER B 1 151 ? 5.43 -11.406 16.625 1 97.5 151 SER B CA 1
ATOM 3680 C C . SER B 1 151 ? 6.805 -10.812 16.922 1 97.5 151 SER B C 1
ATOM 3682 O O . SER B 1 151 ? 7.23 -10.742 18.078 1 97.5 151 SER B O 1
ATOM 3684 N N . VAL B 1 152 ? 7.508 -10.359 15.875 1 97.81 152 VAL B N 1
ATOM 3685 C CA . VAL B 1 152 ? 8.883 -9.93 16.094 1 97.81 152 VAL B CA 1
ATOM 3686 C C . VAL B 1 152 ? 8.977 -8.406 15.945 1 97.81 152 VAL B C 1
ATOM 3688 O O . VAL B 1 152 ? 10.07 -7.84 15.992 1 97.81 152 VAL B O 1
ATOM 3691 N N . LEU B 1 153 ? 7.867 -7.699 15.82 1 96.19 153 LEU B N 1
ATOM 3692 C CA . LEU B 1 153 ? 7.863 -6.258 15.586 1 96.19 153 LEU B CA 1
ATOM 3693 C C . LEU B 1 153 ? 8.594 -5.527 16.703 1 96.19 153 LEU B C 1
ATOM 3695 O O . LEU B 1 153 ? 9.266 -4.52 16.469 1 96.19 153 LEU B O 1
ATOM 3699 N N . ASP B 1 154 ? 8.469 -6.043 17.938 1 94.75 154 ASP B N 1
ATOM 3700 C CA . ASP B 1 154 ? 9.055 -5.344 19.078 1 94.75 154 ASP B CA 1
ATOM 3701 C C . ASP B 1 154 ? 10.312 -6.047 19.562 1 94.75 154 ASP B C 1
ATOM 3703 O O . ASP B 1 154 ? 10.789 -5.785 20.672 1 94.75 154 ASP B O 1
ATOM 3707 N N . LYS B 1 155 ? 10.82 -7.008 18.781 1 96.38 155 LYS B N 1
ATOM 3708 C CA . LYS B 1 155 ? 12.023 -7.734 19.156 1 96.38 155 LYS B CA 1
ATOM 3709 C C . LYS B 1 155 ? 13.273 -7.027 18.641 1 96.38 155 LYS B C 1
ATOM 3711 O O . LYS B 1 155 ? 13.188 -5.965 18.031 1 96.38 155 LYS B O 1
ATOM 3716 N N . GLY B 1 156 ? 14.445 -7.469 19.016 1 94.44 156 GLY B N 1
ATOM 3717 C CA . GLY B 1 156 ? 15.727 -6.875 18.656 1 94.44 156 GLY B CA 1
ATOM 3718 C C . GLY B 1 156 ? 16.062 -7.059 17.188 1 94.44 156 GLY B C 1
ATOM 3719 O O . GLY B 1 156 ? 15.352 -7.746 16.453 1 94.44 156 GLY B O 1
ATOM 3720 N N . PRO B 1 157 ? 17.125 -6.453 16.719 1 92.31 157 PRO B N 1
ATOM 3721 C CA . PRO B 1 157 ? 17.469 -6.438 15.297 1 92.31 157 PRO B CA 1
ATOM 3722 C C . PRO B 1 157 ? 17.734 -7.836 14.742 1 92.31 157 PRO B C 1
ATOM 3724 O O . PRO B 1 157 ? 17.391 -8.125 13.594 1 92.31 157 PRO B O 1
ATOM 3727 N N . GLU B 1 158 ? 18.328 -8.688 15.516 1 93.75 158 GLU B N 1
ATOM 3728 C CA . GLU B 1 158 ? 18.672 -10.016 15.016 1 93.75 158 GLU B CA 1
ATOM 3729 C C . GLU B 1 158 ? 17.422 -10.844 14.766 1 93.75 158 GLU B C 1
ATOM 3731 O O . GLU B 1 158 ? 17.281 -11.477 13.711 1 93.75 158 GLU B O 1
ATOM 3736 N N . GLU B 1 159 ? 16.5 -10.836 15.742 1 96.19 159 GLU B N 1
ATOM 3737 C CA . GLU B 1 159 ? 15.25 -11.562 15.594 1 96.19 159 GLU B CA 1
ATOM 3738 C C . GLU B 1 159 ? 14.438 -11.031 14.414 1 96.19 159 GLU B C 1
ATOM 3740 O O . GLU B 1 159 ? 13.852 -11.805 13.656 1 96.19 159 GLU B O 1
ATOM 3745 N N . ARG B 1 160 ? 14.422 -9.75 14.273 1 96.19 160 ARG B N 1
ATOM 3746 C CA . ARG B 1 160 ? 13.688 -9.133 13.172 1 96.19 160 ARG B CA 1
ATOM 3747 C C . ARG B 1 160 ? 14.336 -9.461 11.836 1 96.19 160 ARG B C 1
ATOM 3749 O O . ARG B 1 160 ? 13.641 -9.703 10.844 1 96.19 160 ARG B O 1
ATOM 3756 N N . GLU B 1 161 ? 15.648 -9.5 11.812 1 96 161 GLU B N 1
ATOM 3757 C CA . GLU B 1 161 ? 16.359 -9.766 10.562 1 96 161 GLU B CA 1
ATOM 3758 C C . GLU B 1 161 ? 16.125 -11.195 10.086 1 96 161 GLU B C 1
ATOM 3760 O O . GLU B 1 161 ? 15.961 -11.438 8.891 1 96 161 GLU B O 1
ATOM 3765 N N . ILE B 1 162 ? 16.109 -12.117 11 1 97.06 162 ILE B N 1
ATOM 3766 C CA . ILE B 1 162 ? 15.875 -13.508 10.633 1 97.06 162 ILE B CA 1
ATOM 3767 C C . ILE B 1 162 ? 14.438 -13.672 10.133 1 97.06 162 ILE B C 1
ATOM 3769 O O . ILE B 1 162 ? 14.188 -14.398 9.172 1 97.06 162 ILE B O 1
ATOM 3773 N N . ALA B 1 163 ? 13.508 -13.039 10.836 1 97.81 163 ALA B N 1
ATOM 3774 C CA . ALA B 1 163 ? 12.117 -13.086 10.391 1 97.81 163 ALA B CA 1
ATOM 3775 C C . ALA B 1 163 ? 11.961 -12.484 9 1 97.81 163 ALA B C 1
ATOM 3777 O O . ALA B 1 163 ? 11.219 -13.008 8.164 1 97.81 163 ALA B O 1
ATOM 3778 N N . MET B 1 164 ? 12.664 -11.414 8.82 1 96.94 164 MET B N 1
ATOM 3779 C CA . MET B 1 164 ? 12.633 -10.758 7.52 1 96.94 164 MET B CA 1
ATOM 3780 C C . MET B 1 164 ? 13.188 -11.672 6.434 1 96.94 164 MET B C 1
ATOM 3782 O O . MET B 1 164 ? 12.609 -11.781 5.348 1 96.94 164 MET B O 1
ATOM 3786 N N . LEU B 1 165 ? 14.266 -12.305 6.703 1 98.06 165 LEU B N 1
ATOM 3787 C CA . LEU B 1 165 ? 14.898 -13.242 5.777 1 98.06 165 LEU B CA 1
ATOM 3788 C C . LEU B 1 165 ? 13.945 -14.367 5.406 1 98.06 165 LEU B C 1
ATOM 3790 O O . LEU B 1 165 ? 13.812 -14.719 4.23 1 98.06 165 LEU B O 1
ATOM 3794 N N . GLU B 1 166 ? 13.289 -14.891 6.34 1 98.19 166 GLU B N 1
ATOM 3795 C CA . GLU B 1 166 ? 12.375 -16 6.098 1 98.19 166 GLU B CA 1
ATOM 3796 C C . GLU B 1 166 ? 11.164 -15.547 5.285 1 98.19 166 GLU B C 1
ATOM 3798 O O . GLU B 1 166 ? 10.664 -16.297 4.438 1 98.19 166 GLU B O 1
ATOM 3803 N N . GLY B 1 167 ? 10.727 -14.336 5.629 1 97.88 167 GLY B N 1
ATOM 3804 C CA . GLY B 1 167 ? 9.664 -13.758 4.82 1 97.88 167 GLY B CA 1
ATOM 3805 C C . GLY B 1 167 ? 10.07 -13.539 3.375 1 97.88 167 GLY B C 1
ATOM 3806 O O . GLY B 1 167 ? 9.273 -13.781 2.463 1 97.88 167 GLY B O 1
ATOM 3807 N N . LEU B 1 168 ? 11.297 -13.125 3.158 1 97.88 168 LEU B N 1
ATOM 3808 C CA . LEU B 1 168 ? 11.82 -12.914 1.815 1 97.88 168 LEU B CA 1
ATOM 3809 C C . LEU B 1 168 ? 11.781 -14.203 1.005 1 97.88 168 LEU B C 1
ATOM 3811 O O . LEU B 1 168 ? 11.336 -14.211 -0.144 1 97.88 168 LEU B O 1
ATOM 3815 N N . VAL B 1 169 ? 12.188 -15.242 1.586 1 98.31 169 VAL B N 1
ATOM 3816 C CA . VAL B 1 169 ? 12.219 -16.531 0.911 1 98.31 169 VAL B CA 1
ATOM 3817 C C . VAL B 1 169 ? 10.789 -16.984 0.591 1 98.31 169 VAL B C 1
ATOM 3819 O O . VAL B 1 169 ? 10.516 -17.453 -0.515 1 98.31 169 VAL B O 1
ATOM 3822 N N . HIS B 1 170 ? 9.922 -16.812 1.501 1 98.56 170 HIS B N 1
ATOM 3823 C CA . HIS B 1 170 ? 8.547 -17.266 1.384 1 98.56 170 HIS B CA 1
ATOM 3824 C C . HIS B 1 170 ? 7.793 -16.484 0.308 1 98.56 170 HIS B C 1
ATOM 3826 O O . HIS B 1 170 ? 7.309 -17.078 -0.663 1 98.56 170 HIS B O 1
ATOM 3832 N N . TYR B 1 171 ? 7.754 -15.117 0.462 1 97.62 171 TYR B N 1
ATOM 3833 C CA . TYR B 1 171 ? 6.965 -14.25 -0.411 1 97.62 171 TYR B CA 1
ATOM 3834 C C . TYR B 1 171 ? 7.625 -14.109 -1.776 1 97.62 171 TYR B C 1
ATOM 3836 O O . TYR B 1 171 ? 7.148 -14.664 -2.768 1 97.62 171 TYR B O 1
ATOM 3844 N N . GLN B 1 172 ? 8.805 -13.523 -1.795 1 97 172 GLN B N 1
ATOM 3845 C CA . GLN B 1 172 ? 9.406 -13.102 -3.051 1 97 172 GLN B CA 1
ATOM 3846 C C . GLN B 1 172 ? 10.297 -14.195 -3.635 1 97 172 GLN B C 1
ATOM 3848 O O . GLN B 1 172 ? 10.562 -14.211 -4.84 1 97 172 GLN B O 1
ATOM 3853 N N . GLY B 1 173 ? 10.75 -15.102 -2.852 1 97.19 173 GLY B N 1
ATOM 3854 C CA . GLY B 1 173 ? 11.609 -16.172 -3.33 1 97.19 173 GLY B CA 1
ATOM 3855 C C . GLY B 1 173 ? 10.844 -17.328 -3.949 1 97.19 173 GLY B C 1
ATOM 3856 O O . GLY B 1 173 ? 11.047 -17.656 -5.121 1 97.19 173 GLY B O 1
ATOM 3857 N N . VAL B 1 174 ? 9.891 -17.844 -3.158 1 98.25 174 VAL B N 1
ATOM 3858 C CA . VAL B 1 174 ? 9.266 -19.094 -3.588 1 98.25 174 VAL B CA 1
ATOM 3859 C C . VAL B 1 174 ? 7.922 -18.797 -4.25 1 98.25 174 VAL B C 1
ATOM 3861 O O . VAL B 1 174 ? 7.68 -19.203 -5.387 1 98.25 174 VAL B O 1
ATOM 3864 N N . ILE B 1 175 ? 7.086 -18.047 -3.605 1 98.12 175 ILE B N 1
ATOM 3865 C CA . ILE B 1 175 ? 5.742 -17.797 -4.117 1 98.12 175 ILE B CA 1
ATOM 3866 C C . ILE B 1 175 ? 5.82 -17 -5.418 1 98.12 175 ILE B C 1
ATOM 3868 O O . ILE B 1 175 ? 5.285 -17.422 -6.445 1 98.12 175 ILE B O 1
ATOM 3872 N N . GLU B 1 176 ? 6.555 -15.914 -5.395 1 97.19 176 GLU B N 1
ATOM 3873 C CA . GLU B 1 176 ? 6.613 -15.07 -6.586 1 97.19 176 GLU B CA 1
ATOM 3874 C C . GLU B 1 176 ? 7.75 -15.5 -7.508 1 97.19 176 GLU B C 1
ATOM 3876 O O . GLU B 1 176 ? 7.578 -15.562 -8.727 1 97.19 176 GLU B O 1
ATOM 3881 N N . GLY B 1 177 ? 8.852 -15.797 -6.914 1 96.25 177 GLY B N 1
ATOM 3882 C CA . GLY B 1 177 ? 10.055 -16.062 -7.688 1 96.25 177 GLY B CA 1
ATOM 3883 C C . GLY B 1 177 ? 10.023 -17.391 -8.406 1 96.25 177 GLY B C 1
ATOM 3884 O O . GLY B 1 177 ? 10.727 -17.594 -9.398 1 96.25 177 GLY B O 1
ATOM 3885 N N . ILE B 1 178 ? 9.227 -18.312 -7.91 1 97.62 178 ILE B N 1
ATOM 3886 C CA . ILE B 1 178 ? 9.188 -19.625 -8.531 1 97.62 178 ILE B CA 1
ATOM 3887 C C . ILE B 1 178 ? 7.77 -19.922 -9.023 1 97.62 178 ILE B C 1
ATOM 3889 O O . ILE B 1 178 ? 7.527 -20 -10.234 1 97.62 178 ILE B O 1
ATOM 3893 N N . GLN B 1 179 ? 6.82 -19.906 -8.141 1 97.88 179 GLN B N 1
ATOM 3894 C CA . GLN B 1 179 ? 5.484 -20.391 -8.484 1 97.88 179 GLN B CA 1
ATOM 3895 C C . GLN B 1 179 ? 4.809 -19.453 -9.484 1 97.88 179 GLN B C 1
ATOM 3897 O O . GLN B 1 179 ? 4.242 -19.906 -10.484 1 97.88 179 GLN B O 1
ATOM 3902 N N . ALA B 1 180 ? 4.844 -18.172 -9.234 1 97.19 180 ALA B N 1
ATOM 3903 C CA . ALA B 1 180 ? 4.207 -17.234 -10.156 1 97.19 180 ALA B CA 1
ATOM 3904 C C . ALA B 1 180 ? 4.871 -17.281 -11.531 1 97.19 180 ALA B C 1
ATOM 3906 O O . ALA B 1 180 ? 4.191 -17.281 -12.555 1 97.19 180 ALA B O 1
ATOM 3907 N N . MET B 1 181 ? 6.184 -17.328 -11.578 1 95.62 181 MET B N 1
ATOM 3908 C CA . MET B 1 181 ? 6.918 -17.359 -12.844 1 95.62 181 MET B CA 1
ATOM 3909 C C . MET B 1 181 ? 6.566 -18.609 -13.648 1 95.62 181 MET B C 1
ATOM 3911 O O . MET B 1 181 ? 6.383 -18.531 -14.867 1 95.62 181 MET B O 1
ATOM 3915 N N . VAL B 1 182 ? 6.492 -19.672 -12.969 1 97.56 182 VAL B N 1
ATOM 3916 C CA . VAL B 1 182 ? 6.145 -20.906 -13.641 1 97.56 182 VAL B CA 1
ATOM 3917 C C . VAL B 1 182 ? 4.707 -20.844 -14.141 1 97.56 182 VAL B C 1
ATOM 3919 O O . VAL B 1 182 ? 4.395 -21.359 -15.219 1 97.56 182 VAL B O 1
ATOM 3922 N N . GLY B 1 183 ? 3.82 -20.234 -13.336 1 97.38 183 GLY B N 1
ATOM 3923 C CA . GLY B 1 183 ? 2.451 -20.031 -13.789 1 97.38 183 GLY B CA 1
ATOM 3924 C C . GLY B 1 183 ? 2.359 -19.312 -15.117 1 97.38 183 GLY B C 1
ATOM 3925 O O . GLY B 1 183 ? 1.55 -19.672 -15.969 1 97.38 183 GLY B O 1
ATOM 3926 N N . TYR B 1 184 ? 3.193 -18.344 -15.352 1 97.38 184 TYR B N 1
ATOM 3927 C CA . TYR B 1 184 ? 3.203 -17.609 -16.609 1 97.38 184 TYR B CA 1
ATOM 3928 C C . TYR B 1 184 ? 3.652 -18.5 -17.766 1 97.38 184 TYR B C 1
ATOM 3930 O O . TYR B 1 184 ? 3.105 -18.422 -18.859 1 97.38 184 TYR B O 1
ATOM 3938 N N . GLU B 1 185 ? 4.637 -19.344 -17.453 1 97.38 185 GLU B N 1
ATOM 3939 C CA . GLU B 1 185 ? 5.094 -20.281 -18.469 1 97.38 185 GLU B CA 1
ATOM 3940 C C . GLU B 1 185 ? 3.986 -21.266 -18.844 1 97.38 185 GLU B C 1
ATOM 3942 O O . GLU B 1 185 ? 3.832 -21.625 -20.016 1 97.38 185 GLU B O 1
ATOM 3947 N N . VAL B 1 186 ? 3.297 -21.719 -17.875 1 98 186 VAL B N 1
ATOM 3948 C CA . VAL B 1 186 ? 2.225 -22.688 -18.094 1 98 186 VAL B CA 1
ATOM 3949 C C . VAL B 1 186 ? 1.125 -22.047 -18.953 1 98 186 VAL B C 1
ATOM 3951 O O . VAL B 1 186 ? 0.604 -22.688 -19.875 1 98 186 VAL B O 1
ATOM 3954 N N . PHE B 1 187 ? 0.753 -20.797 -18.641 1 98.5 187 PHE B N 1
ATOM 3955 C CA . PHE B 1 187 ? -0.226 -20.109 -19.469 1 98.5 187 PHE B CA 1
ATOM 3956 C C . PHE B 1 187 ? 0.218 -20.078 -20.922 1 98.5 187 PHE B C 1
ATOM 3958 O O . PHE B 1 187 ? -0.564 -20.391 -21.828 1 98.5 187 PHE B O 1
ATOM 3965 N N . GLU B 1 188 ? 1.457 -19.734 -21.141 1 98.19 188 GLU B N 1
ATOM 3966 C CA . GLU B 1 188 ? 1.972 -19.625 -22.516 1 98.19 188 GLU B CA 1
ATOM 3967 C C . GLU B 1 188 ? 1.939 -20.984 -23.203 1 98.19 188 GLU B C 1
ATOM 3969 O O . GLU B 1 188 ? 1.565 -21.078 -24.375 1 98.19 188 GLU B O 1
ATOM 3974 N N . ALA B 1 189 ? 2.246 -22 -22.5 1 97.94 189 ALA B N 1
ATOM 3975 C CA . ALA B 1 189 ? 2.34 -23.344 -23.062 1 97.94 189 ALA B CA 1
ATOM 3976 C C . ALA B 1 189 ? 0.957 -23.906 -23.391 1 97.94 189 ALA B C 1
ATOM 3978 O O . ALA B 1 189 ? 0.775 -24.578 -24.406 1 97.94 189 ALA B O 1
ATOM 3979 N N . VAL B 1 190 ? -0.028 -23.609 -22.578 1 97.81 190 VAL B N 1
ATOM 3980 C CA . VAL B 1 190 ? -1.334 -24.25 -22.703 1 97.81 190 VAL B CA 1
ATOM 3981 C C . VAL B 1 190 ? -2.223 -23.406 -23.625 1 97.81 190 VAL B C 1
ATOM 3983 O O . VAL B 1 190 ? -3.02 -23.953 -24.391 1 97.81 190 VAL B O 1
ATOM 3986 N N . TYR B 1 191 ? -2.057 -22.047 -23.594 1 98.19 191 TYR B N 1
ATOM 3987 C CA . TYR B 1 191 ? -2.998 -21.188 -24.312 1 98.19 191 TYR B CA 1
ATOM 3988 C C . TYR B 1 191 ? -2.262 -20.172 -25.172 1 98.19 191 TYR B C 1
ATOM 3990 O O . TYR B 1 191 ? -2.533 -20.062 -26.359 1 98.19 191 TYR B O 1
ATOM 3998 N N . GLY B 1 192 ? -1.244 -19.531 -24.609 1 97.56 192 GLY B N 1
ATOM 3999 C CA . GLY B 1 192 ? -0.615 -18.359 -25.219 1 97.56 192 GLY B CA 1
ATOM 4000 C C . GLY B 1 192 ? 0.024 -18.656 -26.562 1 97.56 192 GLY B C 1
ATOM 4001 O O . GLY B 1 192 ? -0.107 -17.875 -27.5 1 97.56 192 GLY B O 1
ATOM 4002 N N . GLN B 1 193 ? 0.645 -19.75 -26.641 1 96.19 193 GLN B N 1
ATOM 4003 C CA . GLN B 1 193 ? 1.371 -20.078 -27.875 1 96.19 193 GLN B CA 1
ATOM 4004 C C . GLN B 1 193 ? 0.415 -20.281 -29.031 1 96.19 193 GLN B C 1
ATOM 4006 O O . GLN B 1 193 ? 0.819 -20.203 -30.203 1 96.19 193 GLN B O 1
ATOM 4011 N N . TYR B 1 194 ? -0.841 -20.484 -28.812 1 96.44 194 TYR B N 1
ATOM 4012 C CA . TYR B 1 194 ? -1.839 -20.719 -29.859 1 96.44 194 TYR B CA 1
ATOM 4013 C C . TYR B 1 194 ? -2.615 -19.453 -30.156 1 96.44 194 TYR B C 1
ATOM 4015 O O . TYR B 1 194 ? -3.629 -19.484 -30.859 1 96.44 194 TYR B O 1
ATOM 4023 N N . GLY B 1 195 ? -2.184 -18.312 -29.531 1 96.88 195 GLY B N 1
ATOM 4024 C CA . GLY B 1 195 ? -2.824 -17.031 -29.781 1 96.88 195 GLY B CA 1
ATOM 4025 C C . GLY B 1 195 ? -4.133 -16.859 -29.031 1 96.88 195 GLY B C 1
ATOM 4026 O O . GLY B 1 195 ? -4.957 -16.016 -29.391 1 96.88 195 GLY B O 1
ATOM 4027 N N . LEU B 1 196 ? -4.309 -17.719 -28.031 1 98.25 196 LEU B N 1
ATOM 4028 C CA . LEU B 1 196 ? -5.551 -17.672 -27.266 1 98.25 196 LEU B CA 1
ATOM 4029 C C . LEU B 1 196 ? -5.43 -16.719 -26.078 1 98.25 196 LEU B C 1
ATOM 4031 O O . LEU B 1 196 ? -4.359 -16.609 -25.484 1 98.25 196 LEU B O 1
ATOM 4035 N N . PHE B 1 197 ? -6.531 -15.969 -25.797 1 98.75 197 PHE B N 1
ATOM 4036 C CA . PHE B 1 197 ? -6.742 -15.148 -24.609 1 98.75 197 PHE B CA 1
ATOM 4037 C C . PHE B 1 197 ? -5.754 -13.992 -24.578 1 98.75 197 PHE B C 1
ATOM 4039 O O . PHE B 1 197 ? -4.996 -13.844 -23.609 1 98.75 197 PHE B O 1
ATOM 4046 N N . PRO B 1 198 ? -5.816 -13.094 -25.547 1 98.69 198 PRO B N 1
ATOM 4047 C CA . PRO B 1 198 ? -4.906 -11.945 -25.578 1 98.69 198 PRO B CA 1
ATOM 4048 C C . PRO B 1 198 ? -5.098 -11.016 -24.375 1 98.69 198 PRO B C 1
ATOM 4050 O O . PRO B 1 198 ? -4.148 -10.367 -23.938 1 98.69 198 PRO B O 1
ATOM 4053 N N . GLY B 1 199 ? -6.332 -10.891 -23.828 1 98.81 199 GLY B N 1
ATOM 4054 C CA . GLY B 1 199 ? -6.547 -10.109 -22.609 1 98.81 199 GLY B CA 1
ATOM 4055 C C . GLY B 1 199 ? -5.824 -10.664 -21.406 1 98.81 199 GLY B C 1
ATOM 4056 O O . GLY B 1 199 ? -5.191 -9.922 -20.656 1 98.81 199 GLY B O 1
ATOM 4057 N N . LEU B 1 200 ? -5.953 -12.008 -21.219 1 98.88 200 LEU B N 1
ATOM 4058 C CA . LEU B 1 200 ? -5.234 -12.664 -20.125 1 98.88 200 LEU B CA 1
ATOM 4059 C C . LEU B 1 200 ? -3.727 -12.516 -20.312 1 98.88 200 LEU B C 1
ATOM 4061 O O . LEU B 1 200 ? -3.002 -12.305 -19.328 1 98.88 200 LEU B O 1
ATOM 4065 N N . LYS B 1 201 ? -3.291 -12.648 -21.516 1 98.56 201 LYS B N 1
ATOM 4066 C CA . LYS B 1 201 ? -1.875 -12.469 -21.828 1 98.56 201 LYS B CA 1
ATOM 4067 C C . LYS B 1 201 ? -1.397 -11.07 -21.453 1 98.56 201 LYS B C 1
ATOM 4069 O O . LYS B 1 201 ? -0.318 -10.914 -20.875 1 98.56 201 LYS B O 1
ATOM 4074 N N . GLU B 1 202 ? -2.182 -10.086 -21.828 1 98.25 202 GLU B N 1
ATOM 4075 C CA . GLU B 1 202 ? -1.85 -8.719 -21.453 1 98.25 202 GLU B CA 1
ATOM 4076 C C . GLU B 1 202 ? -1.83 -8.555 -19.938 1 98.25 202 GLU B C 1
ATOM 4078 O O . GLU B 1 202 ? -0.955 -7.875 -19.391 1 98.25 202 GLU B O 1
ATOM 4083 N N . GLY B 1 203 ? -2.824 -9.133 -19.219 1 98.31 203 GLY B N 1
ATOM 4084 C CA . GLY B 1 203 ? -2.824 -9.125 -17.766 1 98.31 203 GLY B CA 1
ATOM 4085 C C . GLY B 1 203 ? -1.565 -9.719 -17.172 1 98.31 203 GLY B C 1
ATOM 4086 O O . GLY B 1 203 ? -0.936 -9.109 -16.297 1 98.31 203 GLY B O 1
ATOM 4087 N N . PHE B 1 204 ? -1.176 -10.844 -17.703 1 98.12 204 PHE B N 1
ATOM 4088 C CA . PHE B 1 204 ? 0.016 -11.516 -17.203 1 98.12 204 PHE B CA 1
ATOM 4089 C C . PHE B 1 204 ? 1.268 -10.703 -17.5 1 98.12 204 PHE B C 1
ATOM 4091 O O . PHE B 1 204 ? 2.219 -10.695 -16.719 1 98.12 204 PHE B O 1
ATOM 4098 N N . LYS B 1 205 ? 1.282 -10.086 -18.672 1 96.06 205 LYS B N 1
ATOM 4099 C CA . LYS B 1 205 ? 2.408 -9.219 -19 1 96.06 205 LYS B CA 1
ATOM 4100 C C . LYS B 1 205 ? 2.57 -8.109 -17.969 1 96.06 205 LYS B C 1
ATOM 4102 O O . LYS B 1 205 ? 3.682 -7.848 -17.5 1 96.06 205 LYS B O 1
ATOM 4107 N N . GLN B 1 206 ? 1.493 -7.445 -17.625 1 96.81 206 GLN B N 1
ATOM 4108 C CA . GLN B 1 206 ? 1.531 -6.375 -16.625 1 96.81 206 GLN B CA 1
ATOM 4109 C C . GLN B 1 206 ? 1.91 -6.91 -15.25 1 96.81 206 GLN B C 1
ATOM 4111 O O . GLN B 1 206 ? 2.729 -6.312 -14.555 1 96.81 206 GLN B O 1
ATOM 4116 N N . ILE B 1 207 ? 1.342 -8.031 -14.844 1 97.69 207 ILE B N 1
ATOM 4117 C CA . ILE B 1 207 ? 1.631 -8.648 -13.562 1 97.69 207 ILE B CA 1
ATOM 4118 C C . ILE B 1 207 ? 3.104 -9.047 -13.492 1 97.69 207 ILE B C 1
ATOM 4120 O O . ILE B 1 207 ? 3.773 -8.812 -12.484 1 97.69 207 ILE B O 1
ATOM 4124 N N . LYS B 1 208 ? 3.57 -9.609 -14.562 1 94.06 208 LYS B N 1
ATOM 4125 C CA . LYS B 1 208 ? 4.965 -10.039 -14.625 1 94.06 208 LYS B CA 1
ATOM 4126 C C . LYS B 1 208 ? 5.91 -8.852 -14.469 1 94.06 208 LYS B C 1
ATOM 4128 O O . LYS B 1 208 ? 6.977 -8.977 -13.859 1 94.06 208 LYS B O 1
ATOM 4133 N N . ARG B 1 209 ? 5.535 -7.801 -15.047 1 92.81 209 ARG B N 1
ATOM 4134 C CA . ARG B 1 209 ? 6.332 -6.59 -14.875 1 92.81 209 ARG B CA 1
ATOM 4135 C C . ARG B 1 209 ? 6.387 -6.172 -13.414 1 92.81 209 ARG B C 1
ATOM 4137 O O . ARG B 1 209 ? 7.449 -5.82 -12.898 1 92.81 209 ARG B O 1
ATOM 4144 N N . ASP B 1 210 ? 5.258 -6.172 -12.75 1 96.38 210 ASP B N 1
ATOM 4145 C CA . ASP B 1 210 ? 5.23 -5.895 -11.32 1 96.38 210 ASP B CA 1
ATOM 4146 C C . ASP B 1 210 ? 6.105 -6.879 -10.547 1 96.38 210 ASP B C 1
ATOM 4148 O O . ASP B 1 210 ? 6.898 -6.48 -9.695 1 96.38 210 ASP B O 1
ATOM 4152 N N . GLU B 1 211 ? 5.957 -8.156 -10.906 1 94.94 211 GLU B N 1
ATOM 4153 C CA . GLU B 1 211 ? 6.703 -9.211 -10.234 1 94.94 211 GLU B CA 1
ATOM 4154 C C . GLU B 1 211 ? 8.203 -9.047 -10.445 1 94.94 211 GLU B C 1
ATOM 4156 O O . GLU B 1 211 ? 9.008 -9.414 -9.586 1 94.94 211 GLU B O 1
ATOM 4161 N N . GLY B 1 212 ? 8.508 -8.539 -11.609 1 91.88 212 GLY B N 1
ATOM 4162 C CA . GLY B 1 212 ? 9.914 -8.258 -11.844 1 91.88 212 GLY B CA 1
ATOM 4163 C C . GLY B 1 212 ? 10.539 -7.41 -10.75 1 91.88 212 GLY B C 1
ATOM 4164 O O . GLY B 1 212 ? 11.664 -7.672 -10.32 1 91.88 212 GLY B O 1
ATOM 4165 N N . ARG B 1 213 ? 9.852 -6.395 -10.273 1 94.69 213 ARG B N 1
ATOM 4166 C CA . ARG B 1 213 ? 10.336 -5.559 -9.18 1 94.69 213 ARG B CA 1
ATOM 4167 C C . ARG B 1 213 ? 10.344 -6.324 -7.867 1 94.69 213 ARG B C 1
ATOM 4169 O O . ARG B 1 213 ? 11.289 -6.223 -7.086 1 94.69 213 ARG B O 1
ATOM 4176 N N . HIS B 1 214 ? 9.258 -7.117 -7.617 1 97 214 HIS B N 1
ATOM 4177 C CA . HIS B 1 214 ? 9.125 -7.867 -6.371 1 97 214 HIS B CA 1
ATOM 4178 C C . HIS B 1 214 ? 10.242 -8.898 -6.223 1 97 214 HIS B C 1
ATOM 4180 O O . HIS B 1 214 ? 10.961 -8.891 -5.227 1 97 214 HIS B O 1
ATOM 4186 N N . VAL B 1 215 ? 10.352 -9.688 -7.25 1 95.31 215 VAL B N 1
ATOM 4187 C CA . VAL B 1 215 ? 11.312 -10.789 -7.242 1 95.31 215 VAL B CA 1
ATOM 4188 C C . VAL B 1 215 ? 12.734 -10.242 -7.289 1 95.31 215 VAL B C 1
ATOM 4190 O O . VAL B 1 215 ? 13.633 -10.773 -6.633 1 95.31 215 VAL B O 1
ATOM 4193 N N . GLY B 1 216 ? 12.938 -9.172 -8.133 1 92.19 216 GLY B N 1
ATOM 4194 C CA . GLY B 1 216 ? 14.234 -8.516 -8.125 1 92.19 216 GLY B CA 1
ATOM 4195 C C . GLY B 1 216 ? 14.664 -8.055 -6.742 1 92.19 216 GLY B C 1
ATOM 4196 O O . GLY B 1 216 ? 15.812 -8.273 -6.344 1 92.19 216 GLY B O 1
ATOM 4197 N N . TYR B 1 217 ? 13.836 -7.461 -5.988 1 95.75 217 TYR B N 1
ATOM 4198 C CA . TYR B 1 217 ? 14.117 -7.051 -4.617 1 95.75 217 TYR B CA 1
ATOM 4199 C C . TYR B 1 217 ? 14.445 -8.258 -3.744 1 95.75 217 TYR B C 1
ATOM 4201 O O . TYR B 1 217 ? 15.453 -8.25 -3.027 1 95.75 217 TYR B O 1
ATOM 4209 N N . GLY B 1 218 ? 13.594 -9.258 -3.818 1 95.75 218 GLY B N 1
ATOM 4210 C CA . GLY B 1 218 ? 13.773 -10.445 -2.99 1 95.75 218 GLY B CA 1
ATOM 4211 C C . GLY B 1 218 ? 15.102 -11.141 -3.221 1 95.75 218 GLY B C 1
ATOM 4212 O O . GLY B 1 218 ? 15.812 -11.453 -2.266 1 95.75 218 GLY B O 1
ATOM 4213 N N . LEU B 1 219 ? 15.406 -11.344 -4.453 1 94.06 219 LEU B N 1
ATOM 4214 C CA . LEU B 1 219 ? 16.641 -12.055 -4.793 1 94.06 219 LEU B CA 1
ATOM 4215 C C . LEU B 1 219 ? 17.859 -11.25 -4.375 1 94.06 219 LEU B C 1
ATOM 4217 O O . LEU B 1 219 ? 18.812 -11.805 -3.814 1 94.06 219 LEU B O 1
ATOM 4221 N N . ARG B 1 220 ? 17.828 -10.008 -4.629 1 93.31 220 ARG B N 1
ATOM 4222 C CA . ARG B 1 220 ? 18.969 -9.172 -4.262 1 93.31 220 ARG B CA 1
ATOM 4223 C C . ARG B 1 220 ? 19.125 -9.094 -2.746 1 93.31 220 ARG B C 1
ATOM 4225 O O . ARG B 1 220 ? 20.25 -9.094 -2.232 1 93.31 220 ARG B O 1
ATOM 4232 N N . MET B 1 221 ? 18.047 -8.977 -2.07 1 95.25 221 MET B N 1
ATOM 4233 C CA . MET B 1 221 ? 18.109 -8.953 -0.611 1 95.25 221 MET B CA 1
ATOM 4234 C C . MET B 1 221 ? 18.641 -10.281 -0.071 1 95.25 221 MET B C 1
ATOM 4236 O O . MET B 1 221 ? 19.438 -10.297 0.875 1 95.25 221 MET B O 1
ATOM 4240 N N . MET B 1 222 ? 18.156 -11.375 -0.636 1 95.31 222 MET B N 1
ATOM 4241 C CA . MET B 1 222 ? 18.641 -12.68 -0.191 1 95.31 222 MET B CA 1
ATOM 4242 C C . MET B 1 222 ? 20.125 -12.836 -0.474 1 95.31 222 MET B C 1
ATOM 4244 O O . MET B 1 222 ? 20.875 -13.383 0.348 1 95.31 222 MET B O 1
ATOM 4248 N N . LYS B 1 223 ? 20.5 -12.375 -1.633 1 92.62 223 LYS B N 1
ATOM 4249 C CA . LYS B 1 223 ? 21.922 -12.391 -1.947 1 92.62 223 LYS B CA 1
ATOM 4250 C C . LYS B 1 223 ? 22.719 -11.562 -0.94 1 92.62 223 LYS B C 1
ATOM 4252 O O . LYS B 1 223 ? 23.766 -12 -0.467 1 92.62 223 LYS B O 1
ATOM 4257 N N . TYR B 1 224 ? 22.25 -10.391 -0.631 1 92.62 224 TYR B N 1
ATOM 4258 C CA . TYR B 1 224 ? 22.891 -9.516 0.344 1 92.62 224 TYR B CA 1
ATOM 4259 C C . TYR B 1 224 ? 23 -10.195 1.704 1 92.62 224 TYR B C 1
ATOM 4261 O O . TYR B 1 224 ? 24.062 -10.195 2.328 1 92.62 224 TYR B O 1
ATOM 4269 N N . LEU B 1 225 ? 21.953 -10.82 2.174 1 94.62 225 LEU B N 1
ATOM 4270 C CA . LEU B 1 225 ? 21.891 -11.438 3.496 1 94.62 225 LEU B CA 1
ATOM 4271 C C . LEU B 1 225 ? 22.719 -12.719 3.537 1 94.62 225 LEU B C 1
ATOM 4273 O O . LEU B 1 225 ? 23.219 -13.109 4.594 1 94.62 225 LEU B O 1
ATOM 4277 N N . SER B 1 226 ? 22.875 -13.336 2.379 1 94.44 226 SER B N 1
ATOM 4278 C CA . SER B 1 226 ? 23.562 -14.617 2.309 1 94.44 226 SER B CA 1
ATOM 4279 C C . SER B 1 226 ? 25.062 -14.445 2.5 1 94.44 226 SER B C 1
ATOM 4281 O O . SER B 1 226 ? 25.797 -15.43 2.65 1 94.44 226 SER B O 1
ATOM 4283 N N . LYS B 1 227 ? 25.531 -13.219 2.512 1 92.88 227 LYS B N 1
ATOM 4284 C CA . LYS B 1 227 ? 26.922 -12.969 2.857 1 92.88 227 LYS B CA 1
ATOM 4285 C C . LYS B 1 227 ? 27.234 -13.453 4.27 1 92.88 227 LYS B C 1
ATOM 4287 O O . LYS B 1 227 ? 28.391 -13.789 4.582 1 92.88 227 LYS B O 1
ATOM 4292 N N . ASN B 1 228 ? 26.25 -13.422 5.141 1 95.12 228 ASN B N 1
ATOM 4293 C CA . ASN B 1 228 ? 26.344 -14.078 6.438 1 95.12 228 ASN B CA 1
ATOM 4294 C C . ASN B 1 228 ? 26.109 -15.586 6.32 1 95.12 228 ASN B C 1
ATOM 4296 O O . ASN B 1 228 ? 25.016 -16.016 5.957 1 95.12 228 ASN B O 1
ATOM 4300 N N . PRO B 1 229 ? 27.062 -16.375 6.699 1 97.12 229 PRO B N 1
ATOM 4301 C CA . PRO B 1 229 ? 26.953 -17.828 6.5 1 97.12 229 PRO B CA 1
ATOM 4302 C C . PRO B 1 229 ? 25.75 -18.422 7.207 1 97.12 229 PRO B C 1
ATOM 4304 O O . PRO B 1 229 ? 25.141 -19.375 6.695 1 97.12 229 PRO B O 1
ATOM 4307 N N . SER B 1 230 ? 25.453 -17.938 8.305 1 97.5 230 SER B N 1
ATOM 4308 C CA . SER B 1 230 ? 24.297 -18.453 9.031 1 97.5 230 SER B CA 1
ATOM 4309 C C . SER B 1 230 ? 23 -18.156 8.273 1 97.5 230 SER B C 1
ATOM 4311 O O . SER B 1 230 ? 22.094 -19 8.242 1 97.5 230 SER B O 1
ATOM 4313 N N . TYR B 1 231 ? 22.906 -17.016 7.652 1 97.56 231 TYR B N 1
ATOM 4314 C CA . TYR B 1 231 ? 21.719 -16.641 6.871 1 97.56 231 TYR B CA 1
ATOM 4315 C C . TYR B 1 231 ? 21.672 -17.438 5.57 1 97.56 231 TYR B C 1
ATOM 4317 O O . TYR B 1 231 ? 20.594 -17.859 5.145 1 97.56 231 TYR B O 1
ATOM 4325 N N . ALA B 1 232 ? 22.844 -17.609 4.984 1 97.56 232 ALA B N 1
ATOM 4326 C CA . ALA B 1 232 ? 22.906 -18.438 3.777 1 97.56 232 ALA B CA 1
ATOM 4327 C C . ALA B 1 232 ? 22.359 -19.828 4.043 1 97.56 232 ALA B C 1
ATOM 4329 O O . ALA B 1 232 ? 21.594 -20.375 3.242 1 97.56 232 ALA B O 1
ATOM 4330 N N . LYS B 1 233 ? 22.797 -20.359 5.125 1 98.19 233 LYS B N 1
ATOM 4331 C CA . LYS B 1 233 ? 22.344 -21.688 5.516 1 98.19 233 LYS B CA 1
ATOM 4332 C C . LYS B 1 233 ? 20.828 -21.719 5.711 1 98.19 233 LYS B C 1
ATOM 4334 O O . LYS B 1 233 ? 20.156 -22.641 5.246 1 98.19 233 LYS B O 1
ATOM 4339 N N . ARG B 1 234 ? 20.266 -20.75 6.359 1 98.31 234 ARG B N 1
ATOM 4340 C CA . ARG B 1 234 ? 18.844 -20.703 6.637 1 98.31 234 ARG B CA 1
ATOM 4341 C C . ARG B 1 234 ? 18.031 -20.562 5.348 1 98.31 234 ARG B C 1
ATOM 4343 O O . ARG B 1 234 ? 16.984 -21.188 5.188 1 98.31 234 ARG B O 1
ATOM 4350 N N . ILE B 1 235 ? 18.5 -19.734 4.445 1 98.38 235 ILE B N 1
ATOM 4351 C CA . ILE B 1 235 ? 17.844 -19.562 3.154 1 98.38 235 ILE B CA 1
ATOM 4352 C C . ILE B 1 235 ? 17.781 -20.891 2.426 1 98.38 235 ILE B C 1
ATOM 4354 O O . ILE B 1 235 ? 16.719 -21.297 1.942 1 98.38 235 ILE B O 1
ATOM 4358 N N . LYS B 1 236 ? 18.875 -21.578 2.398 1 97.81 236 LYS B N 1
ATOM 4359 C CA . LYS B 1 236 ? 18.922 -22.875 1.731 1 97.81 236 LYS B CA 1
ATOM 4360 C C . LYS B 1 236 ? 17.969 -23.859 2.383 1 97.81 236 LYS B C 1
ATOM 4362 O O . LYS B 1 236 ? 17.266 -24.609 1.688 1 97.81 236 LYS B O 1
ATOM 4367 N N . GLU B 1 237 ? 17.953 -23.844 3.674 1 98.38 237 GLU B N 1
ATOM 4368 C CA . GLU B 1 237 ? 17.062 -24.734 4.414 1 98.38 237 GLU B CA 1
ATOM 4369 C C . GLU B 1 237 ? 15.602 -24.469 4.066 1 98.38 237 GLU B C 1
ATOM 4371 O O . GLU B 1 237 ? 14.82 -25.406 3.898 1 98.38 237 GLU B O 1
ATOM 4376 N N . LEU B 1 238 ? 15.219 -23.266 3.98 1 98.44 238 LEU B N 1
ATOM 4377 C CA . LEU B 1 238 ? 13.836 -22.906 3.678 1 98.44 238 LEU B CA 1
ATOM 4378 C C . LEU B 1 238 ? 13.469 -23.312 2.258 1 98.44 238 LEU B C 1
ATOM 4380 O O . LEU B 1 238 ? 12.367 -23.828 2.021 1 98.44 238 LEU B O 1
ATOM 4384 N N . PHE B 1 239 ? 14.375 -23.047 1.342 1 98.19 239 PHE B N 1
ATOM 4385 C CA . PHE B 1 239 ? 14.125 -23.5 -0.021 1 98.19 239 PHE B CA 1
ATOM 4386 C C . PHE B 1 239 ? 13.914 -25.016 -0.058 1 98.19 239 PHE B C 1
ATOM 4388 O O . PHE B 1 239 ? 12.992 -25.5 -0.713 1 98.19 239 PHE B O 1
ATOM 4395 N N . GLU B 1 240 ? 14.734 -25.703 0.622 1 98 240 GLU B N 1
ATOM 4396 C CA . GLU B 1 240 ? 14.617 -27.156 0.672 1 98 240 GLU B CA 1
ATOM 4397 C C . GLU B 1 240 ? 13.297 -27.578 1.305 1 98 240 GLU B C 1
ATOM 4399 O O . GLU B 1 240 ? 12.672 -28.547 0.86 1 98 240 GLU B O 1
ATOM 4404 N N . GLU B 1 241 ? 12.914 -26.875 2.314 1 98 241 GLU B N 1
ATOM 4405 C CA . GLU B 1 241 ? 11.656 -27.141 3.004 1 98 241 GLU B CA 1
ATOM 4406 C C . GLU B 1 241 ? 10.461 -26.938 2.076 1 98 241 GLU B C 1
ATOM 4408 O O . GLU B 1 241 ? 9.477 -27.672 2.154 1 98 241 GLU B O 1
ATOM 4413 N N . PHE B 1 242 ? 10.516 -25.953 1.185 1 97.94 242 PHE B N 1
ATOM 4414 C CA . PHE B 1 242 ? 9.375 -25.578 0.361 1 97.94 242 PHE B CA 1
ATOM 4415 C C . PHE B 1 242 ? 9.328 -26.406 -0.917 1 97.94 242 PHE B C 1
ATOM 4417 O O . PHE B 1 242 ? 8.273 -26.5 -1.557 1 97.94 242 PHE B O 1
ATOM 4424 N N . LEU B 1 243 ? 10.438 -27.047 -1.337 1 97.75 243 LEU B N 1
ATOM 4425 C CA . LEU B 1 243 ? 10.539 -27.734 -2.625 1 97.75 243 LEU B CA 1
ATOM 4426 C C . LEU B 1 243 ? 9.461 -28.812 -2.76 1 97.75 243 LEU B C 1
ATOM 4428 O O . LEU B 1 243 ? 8.703 -28.812 -3.729 1 97.75 243 LEU B O 1
ATOM 4432 N N . PRO B 1 244 ? 9.32 -29.703 -1.764 1 97.19 244 PRO B N 1
ATOM 4433 C CA . PRO B 1 244 ? 8.289 -30.734 -1.935 1 97.19 244 PRO B CA 1
ATOM 4434 C C . PRO B 1 244 ? 6.879 -30.141 -1.98 1 97.19 244 PRO B C 1
ATOM 4436 O O . PRO B 1 244 ? 5.992 -30.703 -2.635 1 97.19 244 PRO B O 1
ATOM 4439 N N . LYS B 1 245 ? 6.66 -29 -1.317 1 96.88 245 LYS B N 1
ATOM 4440 C CA . LYS B 1 245 ? 5.352 -28.359 -1.27 1 96.88 245 LYS B CA 1
ATOM 4441 C C . LYS B 1 245 ? 5 -27.734 -2.613 1 96.88 245 LYS B C 1
ATOM 4443 O O . LYS B 1 245 ? 3.83 -27.688 -2.996 1 96.88 245 LYS B O 1
ATOM 4448 N N . ILE B 1 246 ? 5.98 -27.188 -3.297 1 96.94 246 ILE B N 1
ATOM 4449 C CA . ILE B 1 246 ? 5.664 -26.547 -4.566 1 96.94 246 ILE B CA 1
ATOM 4450 C C . ILE B 1 246 ? 5.539 -27.609 -5.66 1 96.94 246 ILE B C 1
ATOM 4452 O O . ILE B 1 246 ? 4.781 -27.438 -6.617 1 96.94 246 ILE B O 1
ATOM 4456 N N . LEU B 1 247 ? 6.203 -28.781 -5.523 1 96.19 247 LEU B N 1
ATOM 4457 C CA . LEU B 1 247 ? 6.234 -29.797 -6.57 1 96.19 247 LEU B CA 1
ATOM 4458 C C . LEU B 1 247 ? 4.887 -30.5 -6.68 1 96.19 247 LEU B C 1
ATOM 4460 O O . LEU B 1 247 ? 4.586 -31.109 -7.711 1 96.19 247 LEU B O 1
ATOM 4464 N N . VAL B 1 248 ? 4.062 -30.406 -5.691 1 93.12 248 VAL B N 1
ATOM 4465 C CA . VAL B 1 248 ? 2.775 -31.094 -5.727 1 93.12 248 VAL B CA 1
ATOM 4466 C C . VAL B 1 248 ? 1.712 -30.172 -6.32 1 93.12 248 VAL B C 1
ATOM 4468 O O . VAL B 1 248 ? 0.565 -30.578 -6.516 1 93.12 248 VAL B O 1
ATOM 4471 N N . ARG B 1 249 ? 2.027 -28.984 -6.656 1 92.12 249 ARG B N 1
ATOM 4472 C CA . ARG B 1 249 ? 1.083 -27.969 -7.086 1 92.12 249 ARG B CA 1
ATOM 4473 C C . ARG B 1 249 ? 0.35 -28.391 -8.352 1 92.12 249 ARG B C 1
ATOM 4475 O O . ARG B 1 249 ? -0.845 -28.125 -8.5 1 92.12 249 ARG B O 1
ATOM 4482 N N . TYR B 1 250 ? 1.043 -29.031 -9.336 1 90.44 250 TYR B N 1
ATOM 4483 C CA . TYR B 1 250 ? 0.452 -29.328 -10.641 1 90.44 250 TYR B CA 1
ATOM 4484 C C . TYR B 1 250 ? 0.102 -30.797 -10.766 1 90.44 250 TYR B C 1
ATOM 4486 O O . TYR B 1 250 ? -0.307 -31.266 -11.836 1 90.44 250 TYR B O 1
ATOM 4494 N N . ASP B 1 251 ? 0.27 -31.578 -9.656 1 87.81 251 ASP B N 1
ATOM 4495 C CA . ASP B 1 251 ? -0.063 -33 -9.664 1 87.81 251 ASP B CA 1
ATOM 4496 C C . ASP B 1 251 ? -1.46 -33.25 -9.102 1 87.81 251 ASP B C 1
ATOM 4498 O O . ASP B 1 251 ? -1.924 -34.375 -9.039 1 87.81 251 ASP B O 1
ATOM 4502 N N . GLN B 1 252 ? -2.082 -32.25 -8.844 1 88.06 252 GLN B N 1
ATOM 4503 C CA . GLN B 1 252 ? -3.393 -32.375 -8.219 1 88.06 252 GLN B CA 1
ATOM 4504 C C . GLN B 1 252 ? -4.48 -32.625 -9.258 1 88.06 252 GLN B C 1
ATOM 4506 O O . GLN B 1 252 ? -4.328 -32.25 -10.422 1 88.06 252 GLN B O 1
ATOM 4511 N N . GLU B 1 253 ? -5.496 -33.219 -8.758 1 86.31 253 GLU B N 1
ATOM 4512 C CA . GLU B 1 253 ? -6.672 -33.406 -9.609 1 86.31 253 GLU B CA 1
ATOM 4513 C C . GLU B 1 253 ? -7.336 -32.062 -9.898 1 86.31 253 GLU B C 1
ATOM 4515 O O . GLU B 1 253 ? -7.445 -31.203 -9.008 1 86.31 253 GLU B O 1
ATOM 4520 N N . ILE B 1 254 ? -7.777 -31.938 -11.164 1 91.75 254 ILE B N 1
ATOM 4521 C CA . ILE B 1 254 ? -8.516 -30.734 -11.547 1 91.75 254 ILE B CA 1
ATOM 4522 C C . ILE B 1 254 ? -10.008 -30.969 -11.383 1 91.75 254 ILE B C 1
ATOM 4524 O O . ILE B 1 254 ? -10.578 -31.875 -12.016 1 91.75 254 ILE B O 1
ATOM 4528 N N . VAL B 1 255 ? -10.594 -30.312 -10.445 1 92 255 VAL B N 1
ATOM 4529 C CA . VAL B 1 255 ? -12.023 -30.438 -10.211 1 92 255 VAL B CA 1
ATOM 4530 C C . VAL B 1 255 ? -12.703 -29.094 -10.43 1 92 255 VAL B C 1
ATOM 4532 O O . VAL B 1 255 ? -12.398 -28.109 -9.742 1 92 255 VAL B O 1
ATOM 4535 N N . VAL B 1 256 ? -13.57 -29.062 -11.43 1 92.44 256 VAL B N 1
ATOM 4536 C CA . VAL B 1 256 ? -14.359 -27.859 -11.734 1 92.44 256 VAL B CA 1
ATOM 4537 C C . VAL B 1 256 ? -15.844 -28.219 -11.797 1 92.44 256 VAL B C 1
ATOM 4539 O O . VAL B 1 256 ? -16.234 -29.125 -12.531 1 92.44 256 VAL B O 1
ATOM 4542 N N . ASN B 1 257 ? -16.594 -27.516 -10.961 1 88.44 257 ASN B N 1
ATOM 4543 C CA . ASN B 1 257 ? -18.031 -27.781 -10.883 1 88.44 257 ASN B CA 1
ATOM 4544 C C . ASN B 1 257 ? -18.328 -29.25 -10.602 1 88.44 257 ASN B C 1
ATOM 4546 O O . ASN B 1 257 ? -19.203 -29.844 -11.242 1 88.44 257 ASN B O 1
ATOM 4550 N N . GLY B 1 258 ? -17.531 -29.828 -9.773 1 88.62 258 GLY B N 1
ATOM 4551 C CA . GLY B 1 258 ? -17.75 -31.188 -9.297 1 88.62 258 GLY B CA 1
ATOM 4552 C C . GLY B 1 258 ? -17.281 -32.25 -10.273 1 88.62 258 GLY B C 1
ATOM 4553 O O . GLY B 1 258 ? -17.391 -33.438 -10 1 88.62 258 GLY B O 1
ATOM 4554 N N . LYS B 1 259 ? -16.781 -31.891 -11.422 1 92.75 259 LYS B N 1
ATOM 4555 C CA . LYS B 1 259 ? -16.297 -32.844 -12.422 1 92.75 259 LYS B CA 1
ATOM 4556 C C . LYS B 1 259 ? -14.766 -32.844 -12.484 1 92.75 259 LYS B C 1
ATOM 4558 O O . LYS B 1 259 ? -14.133 -31.781 -12.328 1 92.75 259 LYS B O 1
ATOM 4563 N N . ARG B 1 260 ? -14.242 -34.031 -12.758 1 93.81 260 ARG B N 1
ATOM 4564 C CA . ARG B 1 260 ? -12.789 -34.188 -12.828 1 93.81 260 ARG B CA 1
ATOM 4565 C C . ARG B 1 260 ? -12.297 -34.031 -14.266 1 93.81 260 ARG B C 1
ATOM 4567 O O . ARG B 1 260 ? -12.945 -34.5 -15.203 1 93.81 260 ARG B O 1
ATOM 4574 N N . TYR B 1 261 ? -11.188 -33.406 -14.383 1 93.94 261 TYR B N 1
ATOM 4575 C CA . TYR B 1 261 ? -10.562 -33.25 -15.688 1 93.94 261 TYR B CA 1
ATOM 4576 C C . TYR B 1 261 ? -9.078 -33.594 -15.641 1 93.94 261 TYR B C 1
ATOM 4578 O O . TYR B 1 261 ? -8.484 -33.625 -14.57 1 93.94 261 TYR B O 1
ATOM 4586 N N . ASP B 1 262 ? -8.531 -33.812 -16.766 1 91.88 262 ASP B N 1
ATOM 4587 C CA . ASP B 1 262 ? -7.113 -34.156 -16.875 1 91.88 262 ASP B CA 1
ATOM 4588 C C . ASP B 1 262 ? -6.262 -32.875 -16.953 1 91.88 262 ASP B C 1
ATOM 4590 O O . ASP B 1 262 ? -6.727 -31.844 -17.438 1 91.88 262 ASP B O 1
ATOM 4594 N N . ILE B 1 263 ? -5.047 -33 -16.516 1 93.88 263 ILE B N 1
ATOM 4595 C CA . ILE B 1 263 ? -4.066 -31.938 -16.703 1 93.88 263 ILE B CA 1
ATOM 4596 C C . ILE B 1 263 ? -3.584 -31.922 -18.156 1 93.88 263 ILE B C 1
ATOM 4598 O O . ILE B 1 263 ? -3.152 -32.969 -18.672 1 93.88 263 ILE B O 1
ATOM 4602 N N . PRO B 1 264 ? -3.662 -30.766 -18.734 1 94.81 264 PRO B N 1
ATOM 4603 C CA . PRO B 1 264 ? -3.119 -30.734 -20.109 1 94.81 264 PRO B CA 1
ATOM 4604 C C . PRO B 1 264 ? -1.657 -31.172 -20.172 1 94.81 264 PRO B C 1
ATOM 4606 O O . PRO B 1 264 ? -0.869 -30.828 -19.281 1 94.81 264 PRO B O 1
ATOM 4609 N N . ALA B 1 265 ? -1.328 -31.859 -21.219 1 93 265 ALA B N 1
ATOM 4610 C CA . ALA B 1 265 ? 0.021 -32.406 -21.391 1 93 265 ALA B CA 1
ATOM 4611 C C . ALA B 1 265 ? 1.053 -31.266 -21.438 1 93 265 ALA B C 1
ATOM 4613 O O . ALA B 1 265 ? 2.188 -31.438 -20.984 1 93 265 ALA B O 1
ATOM 4614 N N . GLU B 1 266 ? 0.657 -30.078 -21.844 1 96.12 266 GLU B N 1
ATOM 4615 C CA . GLU B 1 266 ? 1.557 -28.938 -22.031 1 96.12 266 GLU B CA 1
ATOM 4616 C C . GLU B 1 266 ? 2.006 -28.359 -20.703 1 96.12 266 GLU B C 1
ATOM 4618 O O . GLU B 1 266 ? 2.959 -27.578 -20.641 1 96.12 266 GLU B O 1
ATOM 4623 N N . VAL B 1 267 ? 1.41 -28.672 -19.594 1 96.69 267 VAL B N 1
ATOM 4624 C CA . VAL B 1 267 ? 1.648 -28.016 -18.312 1 96.69 267 VAL B CA 1
ATOM 4625 C C . VAL B 1 267 ? 3.072 -28.312 -17.844 1 96.69 267 VAL B C 1
ATOM 4627 O O . VAL B 1 267 ? 3.791 -27.391 -17.422 1 96.69 267 VAL B O 1
ATOM 4630 N N . ASN B 1 268 ? 3.508 -29.625 -17.922 1 96.5 268 ASN B N 1
ATOM 4631 C CA . ASN B 1 268 ? 4.844 -30.016 -17.484 1 96.5 268 ASN B CA 1
ATOM 4632 C C . ASN B 1 268 ? 5.258 -29.297 -16.203 1 96.5 268 ASN B C 1
ATOM 4634 O O . ASN B 1 268 ? 6.332 -28.703 -16.156 1 96.5 268 ASN B O 1
ATOM 4638 N N . GLY B 1 269 ? 4.398 -29.328 -15.203 1 96.19 269 GLY B N 1
ATOM 4639 C CA . GLY B 1 269 ? 4.516 -28.469 -14.023 1 96.19 269 GLY B CA 1
ATOM 4640 C C . GLY B 1 269 ? 5.711 -28.828 -13.156 1 96.19 269 GLY B C 1
ATOM 4641 O O . GLY B 1 269 ? 6.445 -27.938 -12.719 1 96.19 269 GLY B O 1
ATOM 4642 N N . LYS B 1 270 ? 5.992 -30.078 -12.938 1 96.19 270 LYS B N 1
ATOM 4643 C CA . LYS B 1 270 ? 7.094 -30.5 -12.078 1 96.19 270 LYS B CA 1
ATOM 4644 C C . LYS B 1 270 ? 8.445 -30.094 -12.672 1 96.19 270 LYS B C 1
ATOM 4646 O O . LYS B 1 270 ? 9.32 -29.609 -11.953 1 96.19 270 LYS B O 1
ATOM 4651 N N . GLU B 1 271 ? 8.602 -30.297 -13.922 1 97 271 GLU B N 1
ATOM 4652 C CA . GLU B 1 271 ? 9.852 -29.938 -14.594 1 97 271 GLU B CA 1
ATOM 4653 C C . GLU B 1 271 ? 10.078 -28.422 -14.547 1 97 271 GLU B C 1
ATOM 4655 O O . GLU B 1 271 ? 11.188 -27.969 -14.258 1 97 271 GLU B O 1
ATOM 4660 N N . ARG B 1 272 ? 9.062 -27.672 -14.812 1 97.81 272 ARG B N 1
ATOM 4661 C CA . ARG B 1 272 ? 9.188 -26.219 -14.805 1 97.81 272 ARG B CA 1
ATOM 4662 C C . ARG B 1 272 ? 9.523 -25.703 -13.414 1 97.81 272 ARG B C 1
ATOM 4664 O O . ARG B 1 272 ? 10.367 -24.812 -13.258 1 97.81 272 ARG B O 1
ATOM 4671 N N . LEU B 1 273 ? 8.852 -26.234 -12.414 1 98 273 LEU B N 1
ATOM 4672 C CA . LEU B 1 273 ? 9.086 -25.828 -11.039 1 98 273 LEU B CA 1
ATOM 4673 C C . LEU B 1 273 ? 10.516 -26.141 -10.609 1 98 273 LEU B C 1
ATOM 4675 O O . LEU B 1 273 ? 11.18 -25.328 -9.977 1 98 273 LEU B O 1
ATOM 4679 N N . THR B 1 274 ? 10.953 -27.359 -10.984 1 97.81 274 THR B N 1
ATOM 4680 C CA . THR B 1 274 ? 12.305 -27.766 -10.625 1 97.81 274 THR B CA 1
ATOM 4681 C C . THR B 1 274 ? 13.344 -26.875 -11.289 1 97.81 274 THR B C 1
ATOM 4683 O O . THR B 1 274 ? 14.305 -26.438 -10.648 1 97.81 274 THR B O 1
ATOM 4686 N N . ARG B 1 275 ? 13.133 -26.609 -12.523 1 97.56 275 ARG B N 1
ATOM 4687 C CA . ARG B 1 275 ? 14.062 -25.75 -13.266 1 97.56 275 ARG B CA 1
ATOM 4688 C C . ARG B 1 275 ? 14.125 -24.359 -12.664 1 97.56 275 ARG B C 1
ATOM 4690 O O . ARG B 1 275 ? 15.219 -23.812 -12.477 1 97.56 275 ARG B O 1
ATOM 4697 N N . MET B 1 276 ? 12.977 -23.766 -12.375 1 97.38 276 MET B N 1
ATOM 4698 C CA . MET B 1 276 ? 12.938 -22.422 -11.805 1 97.38 276 MET B CA 1
ATOM 4699 C C . MET B 1 276 ? 13.555 -22.406 -10.406 1 97.38 276 MET B C 1
ATOM 4701 O O . MET B 1 276 ? 14.25 -21.453 -10.047 1 97.38 276 MET B O 1
ATOM 4705 N N . TYR B 1 277 ? 13.25 -23.453 -9.648 1 97.5 277 TYR B N 1
ATOM 4706 C CA . TYR B 1 277 ? 13.828 -23.625 -8.32 1 97.5 277 TYR B CA 1
ATOM 4707 C C . TYR B 1 277 ? 15.352 -23.594 -8.383 1 97.5 277 TYR B C 1
ATOM 4709 O O . TYR B 1 277 ? 15.992 -22.844 -7.633 1 97.5 277 TYR B O 1
ATOM 4717 N N . GLN B 1 278 ? 15.906 -24.328 -9.281 1 96.81 278 GLN B N 1
ATOM 4718 C CA . GLN B 1 278 ? 17.359 -24.391 -9.445 1 96.81 278 GLN B CA 1
ATOM 4719 C C . GLN B 1 278 ? 17.906 -23.047 -9.906 1 96.81 278 GLN B C 1
ATOM 4721 O O . GLN B 1 278 ? 18.984 -22.625 -9.461 1 96.81 278 GLN B O 1
ATOM 4726 N N . ARG B 1 279 ? 17.234 -22.453 -10.742 1 94.75 279 ARG B N 1
ATOM 4727 C CA . ARG B 1 279 ? 17.672 -21.141 -11.234 1 94.75 279 ARG B CA 1
ATOM 4728 C C . ARG B 1 279 ? 17.75 -20.125 -10.102 1 94.75 279 ARG B C 1
ATOM 4730 O O . ARG B 1 279 ? 18.703 -19.359 -10.023 1 94.75 279 ARG B O 1
ATOM 4737 N N . ARG B 1 280 ? 16.797 -20.109 -9.188 1 95 280 ARG B N 1
ATOM 4738 C CA . ARG B 1 280 ? 16.766 -19.141 -8.094 1 95 280 ARG B CA 1
ATOM 4739 C C . ARG B 1 280 ? 17.906 -19.391 -7.117 1 95 280 ARG B C 1
ATOM 4741 O O . ARG B 1 280 ? 18.531 -18.438 -6.625 1 95 280 ARG B O 1
ATOM 4748 N N . LEU B 1 281 ? 18.156 -20.656 -6.898 1 95.25 281 LEU B N 1
ATOM 4749 C CA . LEU B 1 281 ? 19.297 -20.969 -6.031 1 95.25 281 LEU B CA 1
ATOM 4750 C C . LEU B 1 281 ? 20.609 -20.5 -6.656 1 95.25 281 LEU B C 1
ATOM 4752 O O . LEU B 1 281 ? 21.469 -19.969 -5.961 1 95.25 281 LEU B O 1
ATOM 4756 N N . LYS B 1 282 ? 20.672 -20.734 -7.945 1 93 282 LYS B N 1
ATOM 4757 C CA . LYS B 1 282 ? 21.875 -20.266 -8.656 1 93 282 LYS B CA 1
ATOM 4758 C C . LYS B 1 282 ? 21.984 -18.75 -8.602 1 93 282 LYS B C 1
ATOM 4760 O O . LYS B 1 282 ? 23.078 -18.203 -8.453 1 93 282 LYS B O 1
ATOM 4765 N N . ASP B 1 283 ? 20.891 -18.062 -8.75 1 90.5 283 ASP B N 1
ATOM 4766 C CA . ASP B 1 283 ? 20.875 -16.609 -8.703 1 90.5 283 ASP B CA 1
ATOM 4767 C C . ASP B 1 283 ? 21.359 -16.094 -7.352 1 90.5 283 ASP B C 1
ATOM 4769 O O . ASP B 1 283 ? 22.062 -15.086 -7.285 1 90.5 283 ASP B O 1
ATOM 4773 N N . ILE B 1 284 ? 20.938 -16.75 -6.305 1 92.38 284 ILE B N 1
ATOM 4774 C CA . ILE B 1 284 ? 21.219 -16.281 -4.949 1 92.38 284 ILE B CA 1
ATOM 4775 C C . ILE B 1 284 ? 22.641 -16.688 -4.555 1 92.38 284 ILE B C 1
ATOM 4777 O O . ILE B 1 284 ? 23.391 -15.875 -3.982 1 92.38 284 ILE B O 1
ATOM 4781 N N . PHE B 1 285 ? 23.094 -17.906 -4.957 1 91.38 285 PHE B N 1
ATOM 4782 C CA . PHE B 1 285 ? 24.328 -18.453 -4.379 1 91.38 285 PHE B CA 1
ATOM 4783 C C . PHE B 1 285 ? 25.391 -18.625 -5.445 1 91.38 285 PHE B C 1
ATOM 4785 O O . PHE B 1 285 ? 26.547 -18.906 -5.125 1 91.38 285 PHE B O 1
ATOM 4792 N N . GLY B 1 286 ? 25.094 -18.375 -6.715 1 82.75 286 GLY B N 1
ATOM 4793 C CA . GLY B 1 286 ? 26.047 -18.641 -7.785 1 82.75 286 GLY B CA 1
ATOM 4794 C C . GLY B 1 286 ? 26.125 -20.109 -8.172 1 82.75 286 GLY B C 1
ATOM 4795 O O . GLY B 1 286 ? 25.328 -20.922 -7.688 1 82.75 286 GLY B O 1
ATOM 4796 N N . LEU B 1 287 ? 26.969 -20.406 -9.297 1 67 287 LEU B N 1
ATOM 4797 C CA . LEU B 1 287 ? 27.109 -21.719 -9.922 1 67 287 LEU B CA 1
ATOM 4798 C C . LEU B 1 287 ? 27.531 -22.766 -8.898 1 67 287 LEU B C 1
ATOM 4800 O O . LEU B 1 287 ? 27.234 -23.953 -9.07 1 67 287 LEU B O 1
ATOM 4804 N N . GLU B 1 288 ? 28.188 -22.469 -7.797 1 54.53 288 GLU B N 1
ATOM 4805 C CA . GLU B 1 288 ? 28.734 -23.484 -6.895 1 54.53 288 GLU B CA 1
ATOM 4806 C C . GLU B 1 288 ? 27.609 -24.188 -6.133 1 54.53 288 GLU B C 1
ATOM 4808 O O . GLU B 1 288 ? 27.875 -25.094 -5.336 1 54.53 288 GLU B O 1
ATOM 4813 N N . ALA B 1 289 ? 26.531 -23.75 -6.168 1 49.91 289 ALA B N 1
ATOM 4814 C CA . ALA B 1 289 ? 25.594 -24.406 -5.25 1 49.91 289 ALA B CA 1
ATOM 4815 C C . ALA B 1 289 ? 25.344 -25.844 -5.672 1 49.91 289 ALA B C 1
ATOM 4817 O O . ALA B 1 289 ? 24.453 -26.109 -6.48 1 49.91 289 ALA B O 1
ATOM 4818 N N . ASN B 1 290 ? 26.281 -26.703 -5.816 1 38 290 ASN B N 1
ATOM 4819 C CA . ASN B 1 290 ? 26.125 -28.141 -5.906 1 38 290 ASN B CA 1
ATOM 4820 C C . ASN B 1 290 ? 25.188 -28.672 -4.824 1 38 290 ASN B C 1
ATOM 4822 O O . ASN B 1 290 ? 25.516 -28.625 -3.637 1 38 290 ASN B O 1
ATOM 4826 N N . LEU B 1 291 ? 23.969 -28.406 -4.938 1 40.28 291 LEU B N 1
ATOM 4827 C CA . LEU B 1 291 ? 23.125 -29.156 -4.02 1 40.28 291 LEU B CA 1
ATOM 4828 C C . LEU B 1 291 ? 23.594 -30.609 -3.908 1 40.28 291 LEU B C 1
ATOM 4830 O O . LEU B 1 291 ? 23.656 -31.312 -4.91 1 40.28 291 LEU B O 1
ATOM 4834 N N . VAL B 1 292 ? 24.531 -30.906 -3.043 1 29.61 292 VAL B N 1
ATOM 4835 C CA . VAL B 1 292 ? 24.797 -32.281 -2.648 1 29.61 292 VAL B CA 1
ATOM 4836 C C . VAL B 1 292 ? 23.516 -32.938 -2.152 1 29.61 292 VAL B C 1
ATOM 4838 O O . VAL B 1 292 ? 22.688 -32.281 -1.497 1 29.61 292 VAL B O 1
#

Radius of gyration: 25.21 Å; Cα contacts (8 Å, |Δi|>4): 707; chains: 2; bounding box: 57×71×54 Å

Foldseek 3Di:
DDPVVVVVVLVVVLVVLLPLVDQDPDDLLRLLLVLLVSCVVPVPDALVPQDQPQLQVLLVVDDPQLNLVVLLLLLVQLVLLVLCLVLQVLLLLLDDDPSNSSSSVSLSVLSVRSNVNSVCCCVPRSVDDRDDDQAQPLSVCSNVLSVCSVVCSPPDPVSSVLSNLLVLCSPQNQSLQFQLVLSLVLCCQSAVVVVHRVSVNVSSVSSVSSSSSSNSSSLSVLLVQVVPVVSVVVSVVSLVVCLVSQLCNQVDWRADPNDTHDRDPRSPPNVSRVVSSVVSNCSRPNPPPPVD/DDPVVVVVVLVVVLVVLLPLVDQDPDDLLRLLLVLLVSCVVPVPDALVPQDQPQLQVLLVVDDPQLNLVVLLLLLVQLVLLVLCLVLQVLLLLLDDDPSNSSSSVSLSVLSVRSNVNSVCCCVPRSVDDRDDDQAQPLSVCSNVLSVCSVVCSPPDPVSSVLSNLLVLCSPQNQSLQFQLVLSLVLCCQSAVVVVHRVSVVVSSVSSVSSSSSSNSSSLSVLLVQVVPVVSVVVSVVSLVVCLVSQLCNQVDWRADPNDTHDRDPRSCPNVSRVVSSVVSNCSNPNPPPPVD

Organism: Geobacillus kaustophilus (strain HTA426) (NCBI:txid235909)